Protein AF-A0A6P5GBS8-F1 (afdb_monomer_lite)

Organism: Ananas comosus (NCBI:txid4615)

Structure (mmCIF, N/CA/C/O backbone):
data_AF-A0A6P5GBS8-F1
#
_entry.id   AF-A0A6P5GBS8-F1
#
loop_
_atom_site.group_PDB
_atom_site.id
_atom_site.type_symbol
_atom_site.label_atom_id
_atom_site.label_alt_id
_atom_site.label_comp_id
_atom_site.label_asym_id
_atom_site.label_entity_id
_atom_site.label_seq_id
_atom_site.pdbx_PDB_ins_code
_atom_site.Cartn_x
_atom_site.Cartn_y
_atom_site.Cartn_z
_atom_site.occupancy
_atom_site.B_iso_or_equiv
_atom_site.auth_seq_id
_atom_site.auth_comp_id
_atom_site.auth_asym_id
_atom_site.auth_atom_id
_atom_site.pdbx_PDB_model_num
ATOM 1 N N . MET A 1 1 ? 18.620 11.399 -23.762 1.00 56.31 1 MET A N 1
ATOM 2 C CA . MET A 1 1 ? 18.862 10.018 -23.290 1.00 56.31 1 MET A CA 1
ATOM 3 C C . MET A 1 1 ? 17.510 9.337 -23.286 1.00 56.31 1 MET A C 1
ATOM 5 O O . MET A 1 1 ? 16.581 9.964 -22.806 1.00 56.31 1 MET A O 1
ATOM 9 N N . VAL A 1 2 ? 17.388 8.148 -23.878 1.00 72.94 2 VAL A N 1
ATOM 10 C CA . VAL A 1 2 ? 16.126 7.388 -23.930 1.00 72.94 2 VAL A CA 1
ATOM 11 C C . VAL A 1 2 ? 15.941 6.735 -22.559 1.00 72.94 2 VAL A C 1
ATOM 13 O O . VAL A 1 2 ? 16.705 5.832 -22.217 1.00 72.94 2 VAL A O 1
ATOM 16 N N . GLY A 1 3 ? 15.043 7.269 -21.729 1.00 67.38 3 GLY A N 1
ATOM 17 C CA . GLY A 1 3 ? 14.939 6.908 -20.308 1.00 67.38 3 GLY A CA 1
ATOM 18 C C . GLY A 1 3 ? 13.604 6.275 -19.920 1.00 67.38 3 GLY A C 1
ATOM 19 O O . GLY A 1 3 ? 13.558 5.488 -18.966 1.00 67.38 3 GLY A O 1
ATOM 20 N N . HIS A 1 4 ? 12.545 6.577 -20.671 1.00 80.38 4 HIS A N 1
ATOM 21 C CA . HIS A 1 4 ? 11.168 6.180 -20.384 1.00 80.38 4 HIS A CA 1
ATOM 22 C C . HIS A 1 4 ? 10.550 5.344 -21.517 1.00 80.38 4 HIS A C 1
ATOM 24 O O . HIS A 1 4 ? 10.999 5.437 -22.661 1.00 80.38 4 HIS A O 1
ATOM 30 N N . PRO A 1 5 ? 9.500 4.544 -21.237 1.00 83.75 5 PRO A N 1
ATOM 31 C CA . PRO A 1 5 ? 8.813 3.761 -22.266 1.00 83.75 5 PRO A CA 1
ATOM 32 C C . PRO A 1 5 ? 8.309 4.593 -23.454 1.00 83.75 5 PRO A C 1
ATOM 34 O O . PRO A 1 5 ? 8.421 4.148 -24.594 1.00 83.75 5 PRO A O 1
ATOM 37 N N . ALA A 1 6 ? 7.830 5.819 -23.215 1.00 85.94 6 ALA A N 1
ATOM 38 C CA . ALA A 1 6 ? 7.415 6.737 -24.277 1.00 85.94 6 ALA A CA 1
ATOM 39 C C . ALA A 1 6 ? 8.576 7.101 -25.222 1.00 85.94 6 ALA A C 1
ATOM 41 O O . ALA A 1 6 ? 8.416 7.044 -26.442 1.00 85.94 6 ALA A O 1
ATOM 42 N N . ASP A 1 7 ? 9.769 7.371 -24.676 1.00 89.31 7 ASP A N 1
ATOM 43 C CA . ASP A 1 7 ? 10.966 7.653 -25.477 1.00 89.31 7 ASP A CA 1
ATOM 44 C C . ASP A 1 7 ? 11.328 6.459 -26.371 1.00 89.31 7 ASP A C 1
ATOM 46 O O . ASP A 1 7 ? 11.686 6.630 -27.535 1.00 89.31 7 ASP A O 1
ATOM 50 N N . VAL A 1 8 ? 11.235 5.238 -25.828 1.00 91.31 8 VAL A N 1
ATOM 51 C CA . VAL A 1 8 ? 11.522 3.994 -26.560 1.00 91.31 8 VAL A CA 1
ATOM 52 C C . VAL A 1 8 ? 10.505 3.791 -27.678 1.00 91.31 8 VAL A C 1
ATOM 54 O O . VAL A 1 8 ? 10.886 3.493 -28.810 1.00 91.31 8 VAL A O 1
ATOM 57 N N . ARG A 1 9 ? 9.215 3.990 -27.385 1.00 93.06 9 ARG A N 1
ATOM 58 C CA . ARG A 1 9 ? 8.141 3.898 -28.378 1.00 93.06 9 ARG A CA 1
ATOM 59 C C . ARG A 1 9 ? 8.385 4.875 -29.521 1.00 93.06 9 ARG A C 1
ATOM 61 O O . ARG A 1 9 ? 8.385 4.444 -30.668 1.00 93.06 9 ARG A O 1
ATOM 68 N N . ALA A 1 10 ? 8.647 6.144 -29.223 1.00 92.56 10 ALA A N 1
ATOM 69 C CA . ALA A 1 10 ? 8.935 7.147 -30.243 1.00 92.56 10 ALA A CA 1
ATOM 70 C C . ALA A 1 10 ? 10.187 6.774 -31.058 1.00 92.56 10 ALA A C 1
ATOM 72 O O . ALA A 1 10 ? 10.149 6.743 -32.285 1.00 92.56 10 ALA A O 1
ATOM 73 N N . ALA A 1 11 ? 11.282 6.397 -30.392 1.00 93.94 11 ALA A N 1
ATOM 74 C CA . ALA A 1 11 ? 12.540 6.067 -31.061 1.00 93.94 11 ALA A CA 1
ATOM 75 C C . ALA A 1 11 ? 12.452 4.827 -31.968 1.00 93.94 11 ALA A C 1
ATOM 77 O O . ALA A 1 11 ? 13.170 4.745 -32.967 1.00 93.94 11 ALA A O 1
ATOM 78 N N . LEU A 1 12 ? 11.608 3.848 -31.633 1.00 94.81 12 LEU A N 1
ATOM 79 C CA . LEU A 1 12 ? 11.511 2.592 -32.378 1.00 94.81 12 LEU A CA 1
ATOM 80 C C . LEU A 1 12 ? 10.339 2.560 -33.359 1.00 94.81 12 LEU A C 1
ATOM 82 O O . LEU A 1 12 ? 10.514 2.052 -34.467 1.00 94.81 12 LEU A O 1
ATOM 86 N N . LEU A 1 13 ? 9.173 3.075 -32.967 1.00 94.75 13 LEU A N 1
ATOM 87 C CA . LEU A 1 13 ? 7.894 2.853 -33.646 1.00 94.75 13 LEU A CA 1
ATOM 88 C C . LEU A 1 13 ? 7.288 4.095 -34.299 1.00 94.75 13 LEU A C 1
ATOM 90 O O . LEU A 1 13 ? 6.291 3.939 -35.001 1.00 94.75 13 LEU A O 1
ATOM 94 N N . ASP A 1 14 ? 7.857 5.291 -34.114 1.00 93.88 14 ASP A N 1
ATOM 95 C CA . ASP A 1 14 ? 7.351 6.477 -34.810 1.00 93.88 14 ASP A CA 1
ATOM 96 C C . ASP A 1 14 ? 7.299 6.225 -36.337 1.00 93.88 14 ASP A C 1
ATOM 98 O O . ASP A 1 14 ? 8.312 5.824 -36.925 1.00 93.88 14 ASP A O 1
ATOM 102 N N . PRO A 1 15 ? 6.148 6.430 -37.006 1.00 89.19 15 PRO A N 1
ATOM 103 C CA . PRO A 1 15 ? 5.987 6.053 -38.411 1.00 89.19 15 PRO A CA 1
ATOM 104 C C . PRO A 1 15 ? 6.911 6.801 -39.378 1.00 89.19 15 PRO A C 1
ATOM 106 O O . PRO A 1 15 ? 7.216 6.279 -40.452 1.00 89.19 15 PRO A O 1
ATOM 109 N N . ALA A 1 16 ? 7.336 8.018 -39.025 1.00 90.12 16 ALA A N 1
ATOM 110 C CA . ALA A 1 16 ? 8.136 8.881 -39.891 1.00 90.12 16 ALA A CA 1
ATOM 111 C C . ALA A 1 16 ? 9.638 8.826 -39.568 1.00 90.12 16 ALA A C 1
ATOM 113 O O . ALA A 1 16 ? 10.471 8.889 -40.472 1.00 90.12 16 ALA A O 1
ATOM 114 N N . SER A 1 17 ? 9.986 8.722 -38.287 1.00 91.56 17 SER A N 1
ATOM 115 C CA . SER A 1 17 ? 11.339 8.900 -37.751 1.00 91.56 17 SER A CA 1
ATOM 116 C C . SER A 1 17 ? 11.843 7.725 -36.911 1.00 91.56 17 SER A C 1
ATOM 118 O O . SER A 1 17 ? 13.033 7.672 -36.592 1.00 91.56 17 SER A O 1
ATOM 120 N N . GLY A 1 18 ? 10.979 6.762 -36.586 1.00 94.06 18 GLY A N 1
ATOM 121 C CA . GLY A 1 18 ? 11.322 5.599 -35.779 1.00 94.06 18 GLY A CA 1
ATOM 122 C C . GLY A 1 18 ? 12.283 4.653 -36.497 1.00 94.06 18 GLY A C 1
ATOM 123 O O . GLY A 1 18 ? 12.235 4.470 -37.719 1.00 94.06 18 GLY A O 1
ATOM 124 N N . ALA A 1 19 ? 13.151 3.989 -35.732 1.00 95.06 19 ALA A N 1
ATOM 125 C CA . ALA A 1 19 ? 14.154 3.071 -36.267 1.00 95.06 19 ALA A CA 1
ATOM 126 C C . ALA A 1 19 ? 13.535 1.953 -37.126 1.00 95.06 19 ALA A C 1
ATOM 128 O O . ALA A 1 19 ? 14.120 1.550 -38.136 1.00 95.06 19 ALA A O 1
ATOM 129 N N . LEU A 1 20 ? 12.333 1.477 -36.775 1.00 95.94 20 LEU A N 1
ATOM 130 C CA . LEU A 1 20 ? 11.636 0.463 -37.557 1.00 95.94 20 LEU A CA 1
ATOM 131 C C . LEU A 1 20 ? 11.258 0.964 -38.956 1.00 95.94 20 LEU A C 1
ATOM 133 O O . LEU A 1 20 ? 11.322 0.179 -39.903 1.00 95.94 20 LEU A O 1
ATOM 137 N N . ALA A 1 21 ? 10.904 2.243 -39.124 1.00 93.62 21 ALA A N 1
ATOM 138 C CA . ALA A 1 21 ? 10.472 2.813 -40.402 1.00 93.62 21 ALA A CA 1
ATOM 139 C C . ALA A 1 21 ? 11.588 2.776 -41.462 1.00 93.62 21 ALA A C 1
ATOM 141 O O . ALA A 1 21 ? 11.331 2.442 -42.622 1.00 93.62 21 ALA A O 1
ATOM 142 N N . ALA A 1 22 ? 12.844 2.972 -41.054 1.00 93.62 22 ALA A N 1
ATOM 143 C CA . ALA A 1 22 ? 14.011 2.920 -41.940 1.00 93.62 22 ALA A CA 1
ATOM 144 C C . ALA A 1 22 ? 14.617 1.510 -42.111 1.00 93.62 22 ALA A C 1
ATOM 146 O O . ALA A 1 22 ? 15.407 1.282 -43.028 1.00 93.62 22 ALA A O 1
ATOM 147 N N . LEU A 1 23 ? 14.263 0.548 -41.251 1.00 95.62 23 LEU A N 1
ATOM 148 C CA . LEU A 1 23 ? 14.905 -0.769 -41.235 1.00 95.62 23 LEU A CA 1
ATOM 149 C C . LEU A 1 23 ? 14.531 -1.617 -42.474 1.00 95.62 23 LEU A C 1
ATOM 151 O O . LEU A 1 23 ? 13.333 -1.774 -42.749 1.00 95.62 23 LEU A O 1
ATOM 155 N N . PRO A 1 24 ? 15.502 -2.184 -43.222 1.00 95.00 24 PRO A N 1
ATOM 156 C CA . PRO A 1 24 ? 15.221 -3.055 -44.361 1.00 95.00 24 PRO A CA 1
ATOM 157 C C . PRO A 1 24 ? 14.679 -4.415 -43.907 1.00 95.00 24 PRO A C 1
ATOM 159 O O . PRO A 1 24 ? 14.960 -4.871 -42.797 1.00 95.00 24 PRO A O 1
ATOM 162 N N . ARG A 1 25 ? 13.939 -5.095 -44.794 1.00 95.38 25 ARG A N 1
ATOM 163 C CA . ARG A 1 25 ? 13.396 -6.439 -44.538 1.00 95.38 25 ARG A CA 1
ATOM 164 C C . ARG A 1 25 ? 14.513 -7.398 -44.110 1.00 95.38 25 ARG A C 1
ATOM 166 O O . ARG A 1 25 ? 15.573 -7.439 -44.729 1.00 95.38 25 ARG A O 1
ATOM 173 N N . GLY A 1 26 ? 14.258 -8.179 -43.064 1.00 95.44 26 GLY A N 1
ATOM 174 C CA . GLY A 1 26 ? 15.238 -9.066 -42.434 1.00 95.44 26 GLY A CA 1
ATOM 175 C C . GLY A 1 26 ? 16.150 -8.385 -41.408 1.00 95.44 26 GLY A C 1
ATOM 176 O O . GLY A 1 26 ? 16.888 -9.087 -40.724 1.00 95.44 26 GLY A O 1
ATOM 177 N N . GLY A 1 27 ? 16.088 -7.057 -41.258 1.00 97.25 27 GLY A N 1
ATOM 178 C CA . GLY A 1 27 ? 16.821 -6.333 -40.220 1.00 97.25 27 GLY A CA 1
ATOM 179 C C . GLY A 1 27 ? 16.345 -6.674 -38.805 1.00 97.25 27 GLY A C 1
ATOM 180 O O . GLY A 1 27 ? 15.237 -7.182 -38.611 1.00 97.25 27 GLY A O 1
ATOM 181 N N . VAL A 1 28 ? 17.187 -6.377 -37.812 1.00 97.75 28 VAL A N 1
ATOM 182 C CA . VAL A 1 28 ? 16.930 -6.664 -36.394 1.00 97.75 28 VAL A CA 1
ATOM 183 C C . VAL A 1 28 ? 17.042 -5.384 -35.567 1.00 97.75 28 VAL A C 1
ATOM 185 O O . VAL A 1 28 ? 18.070 -4.711 -35.620 1.00 97.75 28 VAL A O 1
ATOM 188 N N . LEU A 1 29 ? 16.004 -5.062 -34.794 1.00 96.81 29 LEU A N 1
ATOM 189 C CA . LEU A 1 29 ? 16.056 -4.051 -33.737 1.00 96.81 29 LEU A CA 1
ATOM 190 C C . LEU A 1 29 ? 16.556 -4.691 -32.444 1.00 96.81 29 LEU A C 1
ATOM 192 O O . LEU A 1 29 ? 16.081 -5.758 -32.062 1.00 96.81 29 LEU A O 1
ATOM 196 N N . VAL A 1 30 ? 17.490 -4.032 -31.762 1.00 97.00 30 VAL A N 1
ATOM 197 C CA . VAL A 1 30 ? 17.976 -4.461 -30.447 1.00 97.00 30 VAL A CA 1
ATOM 198 C C . VAL A 1 30 ? 17.770 -3.313 -29.469 1.00 97.00 30 VAL A C 1
ATOM 200 O O . VAL A 1 30 ? 18.428 -2.280 -29.582 1.00 97.00 30 VAL A O 1
ATOM 203 N N . ASP A 1 31 ? 16.839 -3.487 -28.537 1.00 95.69 31 ASP A N 1
ATOM 204 C CA . ASP A 1 31 ? 16.535 -2.509 -27.495 1.00 95.69 31 ASP A CA 1
ATOM 205 C C . ASP A 1 31 ? 17.273 -2.869 -26.201 1.00 95.69 31 ASP A C 1
ATOM 207 O O . ASP A 1 31 ? 16.890 -3.799 -25.498 1.00 95.69 31 ASP A O 1
ATOM 211 N N . CYS A 1 32 ? 18.333 -2.128 -25.878 1.00 94.88 32 CYS A N 1
ATOM 212 C CA . CYS A 1 32 ? 19.098 -2.317 -24.641 1.00 94.88 32 CYS A CA 1
ATOM 213 C C . CYS A 1 32 ? 18.612 -1.435 -23.476 1.00 94.88 32 CYS A C 1
ATOM 215 O O . CYS A 1 32 ? 19.290 -1.356 -22.447 1.00 94.88 32 CYS A O 1
ATOM 217 N N . THR A 1 33 ? 17.488 -0.730 -23.630 1.00 92.50 33 THR A N 1
ATOM 218 C CA . THR A 1 33 ? 16.906 0.084 -22.555 1.00 92.50 33 THR A CA 1
ATOM 219 C C . THR A 1 33 ? 16.206 -0.793 -21.516 1.00 92.50 33 THR A C 1
ATOM 221 O O . THR A 1 33 ? 15.834 -1.929 -21.797 1.00 92.50 33 THR A O 1
ATOM 224 N N . SER A 1 34 ? 16.011 -0.265 -20.304 1.00 88.62 34 SER A N 1
ATOM 225 C CA . SER A 1 34 ? 15.067 -0.845 -19.337 1.00 88.62 34 SER A CA 1
ATOM 226 C C . SER A 1 34 ? 13.690 -0.218 -19.560 1.00 88.62 34 SER A C 1
ATOM 228 O O . SER A 1 34 ? 13.519 0.979 -19.298 1.00 88.62 34 SER A O 1
ATOM 230 N N . SER A 1 35 ? 12.724 -1.001 -20.031 1.00 87.00 35 SER A N 1
ATOM 231 C CA . SER A 1 35 ? 11.396 -0.528 -20.442 1.00 87.00 35 SER A CA 1
ATOM 232 C C . SER A 1 35 ? 10.293 -1.537 -20.098 1.00 87.00 35 SER A C 1
ATOM 234 O O . SER A 1 35 ? 10.548 -2.567 -19.475 1.00 87.00 35 SER A O 1
ATOM 236 N N . ASP A 1 36 ? 9.058 -1.231 -20.490 1.00 87.94 36 ASP A N 1
ATOM 237 C CA . ASP A 1 36 ? 7.883 -2.065 -20.238 1.00 87.94 36 ASP A CA 1
ATOM 238 C C . ASP A 1 36 ? 7.914 -3.359 -21.093 1.00 87.94 36 ASP A C 1
ATOM 240 O O . ASP A 1 36 ? 8.039 -3.281 -22.324 1.00 87.94 36 ASP A O 1
ATOM 244 N N . PRO A 1 37 ? 7.759 -4.558 -20.490 1.00 91.62 37 PRO A N 1
ATOM 245 C CA . PRO A 1 37 ? 7.593 -5.813 -21.224 1.00 91.62 37 PRO A CA 1
ATOM 246 C C . PRO A 1 37 ? 6.476 -5.798 -22.282 1.00 91.62 37 PRO A C 1
ATOM 248 O O . PRO A 1 37 ? 6.609 -6.453 -23.317 1.00 91.62 37 PRO A O 1
ATOM 251 N N . ALA A 1 38 ? 5.374 -5.080 -22.046 1.00 90.81 38 ALA A N 1
ATOM 252 C CA . ALA A 1 38 ? 4.280 -4.936 -23.003 1.00 90.81 38 ALA A CA 1
ATOM 253 C C . ALA A 1 38 ? 4.713 -4.153 -24.246 1.00 90.81 38 ALA A C 1
ATOM 255 O O . ALA A 1 38 ? 4.436 -4.580 -25.368 1.00 90.81 38 ALA A O 1
ATOM 256 N N . LEU A 1 39 ? 5.474 -3.071 -24.061 1.00 93.44 39 LEU A N 1
ATOM 257 C CA . LEU A 1 39 ? 6.042 -2.318 -25.176 1.00 93.44 39 LEU A CA 1
ATOM 258 C C . LEU A 1 39 ? 7.016 -3.180 -25.987 1.00 93.44 39 LEU A C 1
ATOM 260 O O . LEU A 1 39 ? 6.951 -3.173 -27.213 1.00 93.44 39 LEU A O 1
ATOM 264 N N . ALA A 1 40 ? 7.870 -3.974 -25.335 1.00 95.88 40 ALA A N 1
ATOM 265 C CA . ALA A 1 40 ? 8.777 -4.889 -26.032 1.00 95.88 40 ALA A CA 1
ATOM 266 C C . ALA A 1 40 ? 8.025 -5.911 -26.910 1.00 95.88 40 ALA A C 1
ATOM 268 O O . ALA A 1 40 ? 8.425 -6.169 -28.050 1.00 95.88 40 ALA A O 1
ATOM 269 N N . ARG A 1 41 ? 6.892 -6.444 -26.428 1.00 96.94 41 ARG A N 1
ATOM 270 C CA . ARG A 1 41 ? 6.006 -7.308 -27.230 1.00 96.94 41 ARG A CA 1
ATOM 271 C C . ARG A 1 41 ? 5.413 -6.569 -28.430 1.00 96.94 41 ARG A C 1
ATOM 273 O O . ARG A 1 41 ? 5.451 -7.102 -29.539 1.00 96.94 41 ARG A O 1
ATOM 280 N N . ALA A 1 42 ? 4.930 -5.342 -28.234 1.00 95.50 42 ALA A N 1
ATOM 281 C CA . ALA A 1 42 ? 4.390 -4.513 -29.312 1.00 95.50 42 ALA A CA 1
ATOM 282 C C . ALA A 1 42 ? 5.453 -4.186 -30.378 1.00 95.50 42 ALA A C 1
ATOM 284 O O . ALA A 1 42 ? 5.198 -4.321 -31.575 1.00 95.50 42 ALA A O 1
ATOM 285 N N . VAL A 1 43 ? 6.676 -3.843 -29.958 1.00 96.88 43 VAL A N 1
ATOM 286 C CA . VAL A 1 43 ? 7.811 -3.597 -30.862 1.00 96.88 43 VAL A CA 1
ATOM 287 C C . VAL A 1 43 ? 8.137 -4.843 -31.680 1.00 96.88 43 VAL A C 1
ATOM 289 O O . VAL A 1 43 ? 8.340 -4.749 -32.892 1.00 96.88 43 VAL A O 1
ATOM 292 N N . ALA A 1 44 ? 8.156 -6.019 -31.051 1.00 97.75 44 ALA A N 1
ATOM 293 C CA . ALA A 1 44 ? 8.385 -7.269 -31.761 1.00 97.75 44 ALA A CA 1
ATOM 294 C C . ALA A 1 44 ? 7.290 -7.553 -32.795 1.00 97.75 44 ALA A C 1
ATOM 296 O O . ALA A 1 44 ? 7.619 -7.883 -33.936 1.00 97.75 44 ALA A O 1
ATOM 297 N N . ALA A 1 45 ? 6.016 -7.370 -32.443 1.00 97.56 45 ALA A N 1
ATOM 298 C CA . ALA A 1 45 ? 4.898 -7.541 -33.370 1.00 97.56 45 ALA A CA 1
ATOM 299 C C . ALA A 1 45 ? 4.991 -6.581 -34.572 1.00 97.56 45 ALA A C 1
ATOM 301 O O . ALA A 1 45 ? 4.930 -7.022 -35.722 1.00 97.56 45 ALA A O 1
ATOM 302 N N . ALA A 1 46 ? 5.245 -5.293 -34.325 1.00 97.06 46 ALA A N 1
ATOM 303 C CA . ALA A 1 46 ? 5.422 -4.291 -35.375 1.00 97.06 46 ALA A CA 1
ATOM 304 C C . ALA A 1 46 ? 6.616 -4.622 -36.289 1.00 97.06 46 ALA A C 1
ATOM 306 O O . ALA A 1 46 ? 6.511 -4.567 -37.518 1.00 97.06 46 ALA A O 1
ATOM 307 N N . ALA A 1 47 ? 7.745 -5.044 -35.707 1.00 97.69 47 ALA A N 1
ATOM 308 C CA . ALA A 1 47 ? 8.906 -5.474 -36.476 1.00 97.69 47 ALA A CA 1
ATOM 309 C C . ALA A 1 47 ? 8.573 -6.670 -37.375 1.00 97.69 47 ALA A C 1
ATOM 311 O O . ALA A 1 47 ? 8.948 -6.681 -38.551 1.00 97.69 47 ALA A O 1
ATOM 312 N N . ARG A 1 48 ? 7.811 -7.647 -36.866 1.00 97.50 48 ARG A N 1
ATOM 313 C CA . ARG A 1 48 ? 7.370 -8.800 -37.658 1.00 97.50 48 ARG A CA 1
ATOM 314 C C . ARG A 1 48 ? 6.469 -8.424 -38.819 1.00 97.50 48 ARG A C 1
ATOM 316 O O . ARG A 1 48 ? 6.684 -8.950 -39.910 1.00 97.50 48 ARG A O 1
ATOM 323 N N . ALA A 1 49 ? 5.530 -7.501 -38.625 1.00 96.81 49 ALA A N 1
ATOM 324 C CA . ALA A 1 49 ? 4.642 -7.034 -39.689 1.00 96.81 49 ALA A CA 1
ATOM 325 C C . ALA A 1 49 ? 5.423 -6.458 -40.889 1.00 96.81 49 ALA A C 1
ATOM 327 O O . ALA A 1 49 ? 5.033 -6.646 -42.040 1.00 96.81 49 ALA A O 1
ATOM 328 N N . LYS A 1 50 ? 6.593 -5.850 -40.642 1.00 95.88 50 LYS A N 1
ATOM 329 C CA . LYS A 1 50 ? 7.503 -5.347 -41.688 1.00 95.88 50 LYS A CA 1
ATOM 330 C C . LYS A 1 50 ? 8.464 -6.407 -42.260 1.00 95.88 50 LYS A C 1
ATOM 332 O O . LYS A 1 50 ? 9.286 -6.118 -43.131 1.00 95.88 50 LYS A O 1
ATOM 337 N N . GLY A 1 51 ? 8.395 -7.650 -41.785 1.00 97.12 51 GLY A N 1
ATOM 338 C CA . GLY A 1 51 ? 9.348 -8.708 -42.126 1.00 97.12 51 GLY A CA 1
ATOM 339 C C . GLY A 1 51 ? 10.733 -8.512 -41.496 1.00 97.12 51 GLY A C 1
ATOM 340 O O . GLY A 1 51 ? 11.727 -8.973 -42.057 1.00 97.12 51 GLY A O 1
ATOM 341 N N . CYS A 1 52 ? 10.800 -7.817 -40.362 1.00 98.31 52 CYS A N 1
ATOM 342 C CA . CYS A 1 52 ? 11.989 -7.606 -39.539 1.00 98.31 52 CYS A CA 1
ATOM 343 C C . CYS A 1 52 ? 11.895 -8.416 -38.231 1.00 98.31 52 CYS A C 1
ATOM 345 O O . CYS A 1 52 ? 10.960 -9.195 -38.017 1.00 98.31 52 CYS A O 1
ATOM 347 N N . TRP A 1 53 ? 12.883 -8.247 -37.355 1.00 98.38 53 TRP A N 1
ATOM 348 C CA . TRP A 1 53 ? 12.965 -8.883 -36.040 1.00 98.38 53 TRP A CA 1
ATOM 349 C C . TRP A 1 53 ? 13.219 -7.833 -34.960 1.00 98.38 53 TRP A C 1
ATOM 351 O O . TRP A 1 53 ? 13.765 -6.769 -35.248 1.00 98.38 53 TRP A O 1
ATOM 361 N N . ALA A 1 54 ? 12.861 -8.141 -33.717 1.00 98.12 54 ALA A N 1
ATOM 362 C CA . ALA A 1 54 ? 13.221 -7.329 -32.562 1.00 98.12 54 ALA A CA 1
ATOM 363 C C . ALA A 1 54 ? 13.678 -8.218 -31.404 1.00 98.12 54 ALA A C 1
ATOM 365 O O . ALA A 1 54 ? 13.187 -9.340 -31.251 1.00 98.12 54 ALA A O 1
ATOM 366 N N . VAL A 1 55 ? 14.613 -7.700 -30.614 1.00 98.38 55 VAL A N 1
ATOM 367 C CA . VAL A 1 55 ? 15.141 -8.313 -29.396 1.00 98.38 55 VAL A CA 1
ATOM 368 C C . VAL A 1 55 ? 15.166 -7.248 -28.303 1.00 98.38 55 VAL A C 1
ATOM 370 O O . VAL A 1 55 ? 15.826 -6.221 -28.465 1.00 98.38 55 VAL A O 1
ATOM 373 N N . ASP A 1 56 ? 14.474 -7.489 -27.192 1.00 97.94 56 ASP A N 1
ATOM 374 C CA . ASP A 1 56 ? 14.639 -6.706 -25.969 1.00 97.94 56 ASP A CA 1
ATOM 375 C C . ASP A 1 56 ? 15.819 -7.268 -25.173 1.00 97.94 56 ASP A C 1
ATOM 377 O O . ASP A 1 56 ? 15.778 -8.394 -24.697 1.00 97.94 56 ASP A O 1
ATOM 381 N N . ALA A 1 57 ? 16.905 -6.508 -25.067 1.00 97.31 57 ALA A N 1
ATOM 382 C CA . ALA A 1 57 ? 18.176 -6.927 -24.483 1.00 97.31 57 ALA A CA 1
ATOM 383 C C . ALA A 1 57 ? 18.670 -5.969 -23.378 1.00 97.31 57 ALA A C 1
ATOM 385 O O . ALA A 1 57 ? 19.813 -5.499 -23.451 1.00 97.31 57 ALA A O 1
ATOM 386 N N . PRO A 1 58 ? 17.858 -5.654 -22.348 1.00 96.00 58 PRO A N 1
ATOM 387 C CA . PRO A 1 58 ? 18.304 -4.828 -21.231 1.00 96.00 58 PRO A CA 1
ATOM 388 C C . PRO A 1 58 ? 19.551 -5.399 -20.549 1.00 96.00 58 PRO A C 1
ATOM 390 O O . PRO A 1 58 ? 19.773 -6.613 -20.486 1.00 96.00 58 PRO A O 1
ATOM 393 N N . VAL A 1 59 ? 20.361 -4.500 -19.986 1.00 94.69 59 VAL A N 1
ATOM 394 C CA . VAL A 1 59 ? 21.691 -4.832 -19.459 1.00 94.69 59 VAL A CA 1
ATOM 395 C C . VAL A 1 59 ? 21.830 -4.572 -17.958 1.00 94.69 59 VAL A C 1
ATOM 397 O O . VAL A 1 59 ? 21.156 -3.718 -17.382 1.00 94.69 59 VAL A O 1
ATOM 400 N N . SER A 1 60 ? 22.723 -5.303 -17.292 1.00 90.50 60 SER A N 1
ATOM 401 C CA . SER A 1 60 ? 23.092 -5.128 -15.881 1.00 90.50 60 SER A CA 1
ATOM 402 C C . SER A 1 60 ? 24.618 -5.145 -15.730 1.00 90.50 60 SER A C 1
ATOM 404 O O . SER A 1 60 ? 25.289 -5.924 -16.399 1.00 90.50 60 SER A O 1
ATOM 406 N N . GLY A 1 61 ? 25.174 -4.281 -14.874 1.00 84.69 61 GLY A N 1
ATOM 407 C CA . GLY A 1 61 ? 26.631 -4.145 -14.684 1.00 84.69 61 GLY A CA 1
ATOM 408 C C . GLY A 1 61 ? 27.140 -2.708 -14.508 1.00 84.69 61 GLY A C 1
ATOM 409 O O . GLY A 1 61 ? 28.299 -2.516 -14.147 1.00 84.69 61 GLY A O 1
ATOM 410 N N . GLY A 1 62 ? 26.276 -1.707 -14.710 1.00 81.88 62 GLY A N 1
ATOM 411 C CA . GLY A 1 62 ? 26.616 -0.293 -14.528 1.00 81.88 62 GLY A CA 1
ATOM 412 C C . GLY A 1 62 ? 27.575 0.248 -15.592 1.00 81.88 62 GLY A C 1
ATOM 413 O O . GLY A 1 62 ? 27.862 -0.402 -16.598 1.00 81.88 62 GLY A O 1
ATOM 414 N N . ASP A 1 63 ? 28.070 1.459 -15.360 1.00 81.19 63 ASP A N 1
ATOM 415 C CA . ASP A 1 63 ? 29.009 2.151 -16.244 1.00 81.19 63 ASP A CA 1
ATOM 416 C C . ASP A 1 63 ? 30.359 1.426 -16.358 1.00 81.19 63 ASP A C 1
ATOM 418 O O . ASP A 1 63 ? 30.917 1.334 -17.452 1.00 81.19 63 ASP A O 1
ATOM 422 N N . VAL A 1 64 ? 30.852 0.857 -15.254 1.00 82.31 64 VAL A N 1
ATOM 423 C CA . VAL A 1 64 ? 32.075 0.039 -15.230 1.00 82.31 64 VAL A CA 1
ATOM 424 C C . VAL A 1 64 ? 31.926 -1.175 -16.146 1.00 82.31 64 VAL A C 1
ATOM 426 O O . VAL A 1 64 ? 32.738 -1.358 -17.050 1.00 82.31 64 VAL A O 1
ATOM 429 N N . GLY A 1 65 ? 30.844 -1.948 -15.991 1.00 87.06 65 GLY A N 1
ATOM 430 C CA . GLY A 1 65 ? 30.601 -3.119 -16.833 1.00 87.06 65 GLY A CA 1
ATOM 431 C C . GLY A 1 65 ? 30.456 -2.771 -18.316 1.00 87.06 65 GLY A C 1
ATOM 432 O O . GLY A 1 65 ? 30.916 -3.519 -19.175 1.00 87.06 65 GLY A O 1
ATOM 433 N N . ALA A 1 66 ? 29.878 -1.607 -18.628 1.00 89.38 66 ALA A N 1
ATOM 434 C CA . ALA A 1 66 ? 29.767 -1.124 -20.002 1.00 89.38 66 ALA A CA 1
ATOM 435 C C . ALA A 1 66 ? 31.129 -0.751 -20.612 1.00 89.38 66 ALA A C 1
ATOM 437 O O . ALA A 1 66 ? 31.384 -1.077 -21.769 1.00 89.38 66 ALA A O 1
ATOM 438 N N . ARG A 1 67 ? 32.016 -0.096 -19.848 1.00 88.62 67 ARG A N 1
ATOM 439 C CA . ARG A 1 67 ? 33.375 0.259 -20.303 1.00 88.62 67 ARG A CA 1
ATOM 440 C C . ARG A 1 67 ? 34.263 -0.967 -20.494 1.00 88.62 67 ARG A C 1
ATOM 442 O O . ARG A 1 67 ? 35.082 -0.984 -21.406 1.00 88.62 67 ARG A O 1
ATOM 449 N N . GLU A 1 68 ? 34.104 -1.969 -19.635 1.00 92.94 68 GLU A N 1
ATOM 450 C CA . GLU A 1 68 ? 34.913 -3.192 -19.639 1.00 92.94 68 GLU A CA 1
ATOM 451 C C . GLU A 1 68 ? 34.371 -4.280 -20.578 1.00 92.94 68 GLU A C 1
ATOM 453 O O . GLU A 1 68 ? 35.051 -5.277 -20.812 1.00 92.94 68 GLU A O 1
ATOM 458 N N . GLY A 1 69 ? 33.163 -4.111 -21.125 1.00 94.88 69 GLY A N 1
ATOM 459 C CA . GLY A 1 69 ? 32.524 -5.124 -21.968 1.00 94.88 69 GLY A CA 1
ATOM 460 C C . GLY A 1 69 ? 32.112 -6.377 -21.185 1.00 94.88 69 GLY A C 1
ATOM 461 O O . GLY A 1 69 ? 32.180 -7.489 -21.706 1.00 94.88 69 GLY A O 1
ATOM 462 N N . THR A 1 70 ? 31.717 -6.212 -19.921 1.00 94.56 70 THR A N 1
ATOM 463 C CA . THR A 1 70 ? 31.391 -7.300 -18.982 1.00 94.56 70 THR A CA 1
ATOM 464 C C . THR A 1 70 ? 29.919 -7.305 -18.554 1.00 94.56 70 THR A C 1
ATOM 466 O O . THR A 1 70 ? 29.560 -7.921 -17.550 1.00 94.56 70 THR A O 1
ATOM 469 N N . LEU A 1 71 ? 29.037 -6.641 -19.312 1.00 94.38 71 LEU A N 1
ATOM 470 C CA . LEU A 1 71 ? 27.610 -6.548 -18.989 1.00 94.38 71 LEU A CA 1
ATOM 471 C C . LEU A 1 71 ? 26.922 -7.923 -18.976 1.00 94.38 71 LEU A C 1
ATOM 473 O O . LEU A 1 71 ? 27.175 -8.781 -19.818 1.00 94.38 71 LEU A O 1
ATOM 477 N N . ALA A 1 72 ? 25.971 -8.116 -18.069 1.00 95.69 72 ALA A N 1
ATOM 478 C CA . ALA A 1 72 ? 24.970 -9.167 -18.208 1.00 95.69 72 ALA A CA 1
ATOM 479 C C . ALA A 1 72 ? 23.849 -8.650 -19.117 1.00 95.69 72 ALA A C 1
ATOM 481 O O . ALA A 1 72 ? 23.228 -7.638 -18.798 1.00 95.69 72 ALA A O 1
ATOM 482 N N . ILE A 1 73 ? 23.600 -9.323 -20.240 1.00 98.06 73 ILE A N 1
ATOM 483 C CA . ILE A 1 73 ? 22.606 -8.920 -21.245 1.00 98.06 73 ILE A CA 1
ATOM 484 C C . ILE A 1 73 ? 21.460 -9.938 -21.214 1.00 98.06 73 ILE A C 1
ATOM 486 O O . ILE A 1 73 ? 21.675 -11.133 -21.435 1.00 98.06 73 ILE A O 1
ATOM 490 N N . LEU A 1 74 ? 20.249 -9.472 -20.907 1.00 97.81 74 LEU A N 1
ATOM 491 C CA . LEU A 1 74 ? 19.067 -10.306 -20.672 1.00 97.81 74 LEU A CA 1
ATOM 492 C C . LEU A 1 74 ? 18.173 -10.242 -21.918 1.00 97.81 74 LEU A C 1
ATOM 494 O O . LEU A 1 74 ? 17.378 -9.322 -22.048 1.00 97.81 74 LEU A O 1
ATOM 498 N N . ALA A 1 75 ? 18.342 -11.167 -22.865 1.00 98.12 75 ALA A N 1
ATOM 499 C CA . ALA A 1 75 ? 17.762 -11.050 -24.205 1.00 98.12 75 ALA A CA 1
ATOM 500 C C . ALA A 1 75 ? 16.436 -11.820 -24.355 1.00 98.12 75 ALA A C 1
ATOM 502 O O . ALA A 1 75 ? 16.430 -13.050 -24.339 1.00 98.12 75 ALA A O 1
ATOM 503 N N . GLY A 1 76 ? 15.326 -11.107 -24.538 1.00 97.94 76 GLY A N 1
ATOM 504 C CA . GLY A 1 76 ? 14.026 -11.626 -24.966 1.00 97.94 76 GLY A CA 1
ATOM 505 C C . GLY A 1 76 ? 13.834 -11.498 -26.479 1.00 97.94 76 GLY A C 1
ATOM 506 O O . GLY A 1 76 ? 14.288 -10.541 -27.104 1.00 97.94 76 GLY A O 1
ATOM 507 N N . GLY A 1 77 ? 13.198 -12.493 -27.094 1.00 97.38 77 GLY A N 1
ATOM 508 C CA . GLY A 1 77 ? 12.962 -12.531 -28.536 1.00 97.38 77 GLY A CA 1
ATOM 509 C C . GLY A 1 77 ? 13.034 -13.939 -29.118 1.00 97.38 77 GLY A C 1
ATOM 510 O O . GLY A 1 77 ? 12.982 -14.938 -28.404 1.00 97.38 77 GLY A O 1
ATOM 511 N N . ASP A 1 78 ? 13.161 -14.031 -30.440 1.00 97.94 78 ASP A N 1
ATOM 512 C CA . ASP A 1 78 ? 13.381 -15.320 -31.103 1.00 97.94 78 ASP A CA 1
ATOM 513 C C . ASP A 1 78 ? 14.777 -15.868 -30.763 1.00 97.94 78 ASP A C 1
ATOM 515 O O . ASP A 1 78 ? 15.788 -15.200 -30.996 1.00 97.94 78 ASP A O 1
ATOM 519 N N . GLU A 1 79 ? 14.833 -17.094 -30.236 1.00 97.81 79 GLU A N 1
ATOM 520 C CA . GLU A 1 79 ? 16.071 -17.748 -29.795 1.00 97.81 79 GLU A CA 1
ATOM 521 C C . GLU A 1 79 ? 17.146 -17.771 -30.891 1.00 97.81 79 GLU A C 1
ATOM 523 O O . GLU A 1 79 ? 18.323 -17.519 -30.626 1.00 97.81 79 GLU A O 1
ATOM 528 N N . ARG A 1 80 ? 16.754 -18.010 -32.150 1.00 97.88 80 ARG A N 1
ATOM 529 C CA . ARG A 1 80 ? 17.693 -18.113 -33.277 1.00 97.88 80 ARG A CA 1
ATOM 530 C C . ARG A 1 80 ? 18.288 -16.757 -33.619 1.00 97.88 80 ARG A C 1
ATOM 532 O O . ARG A 1 80 ? 19.462 -16.681 -33.976 1.00 97.88 80 ARG A O 1
ATOM 539 N N . VAL A 1 81 ? 17.501 -15.689 -33.496 1.00 97.88 81 VAL A N 1
ATOM 540 C CA . VAL A 1 81 ? 17.991 -14.320 -33.701 1.00 97.88 81 VAL A CA 1
ATOM 541 C C . VAL A 1 81 ? 18.919 -13.901 -32.574 1.00 97.88 81 VAL A C 1
ATOM 543 O O . VAL A 1 81 ? 19.982 -13.347 -32.847 1.00 97.88 81 VAL A O 1
ATOM 546 N N . VAL A 1 82 ? 18.576 -14.210 -31.323 1.00 97.69 82 VAL A N 1
ATOM 547 C CA . VAL A 1 82 ? 19.456 -13.931 -30.179 1.00 97.69 82 VAL A CA 1
ATOM 548 C C . VAL A 1 82 ? 20.782 -14.684 -30.316 1.00 97.69 82 VAL A C 1
ATOM 550 O O . VAL A 1 82 ? 21.844 -14.089 -30.133 1.00 97.69 82 VAL A O 1
ATOM 553 N N . ALA A 1 83 ? 20.748 -15.955 -30.728 1.00 97.25 83 ALA A N 1
ATOM 554 C CA . ALA A 1 83 ? 21.950 -16.735 -31.014 1.00 97.25 83 ALA A CA 1
ATOM 555 C C . ALA A 1 83 ? 22.772 -16.142 -32.174 1.00 97.25 83 ALA A C 1
ATOM 557 O O . ALA A 1 83 ? 23.998 -16.063 -32.088 1.00 97.25 83 ALA A O 1
ATOM 558 N N . TRP A 1 84 ? 22.115 -15.674 -33.238 1.00 97.56 84 TRP A N 1
ATOM 559 C CA . TRP A 1 84 ? 22.776 -15.011 -34.365 1.00 97.56 84 TRP A CA 1
ATOM 560 C C . TRP A 1 84 ? 23.443 -13.684 -33.966 1.00 97.56 84 TRP A C 1
ATOM 562 O O . TRP A 1 84 ? 24.525 -13.368 -34.459 1.00 97.56 84 TRP A O 1
ATOM 572 N N . LEU A 1 85 ? 22.853 -12.939 -33.025 1.00 97.50 85 LEU A N 1
ATOM 573 C CA . LEU A 1 85 ? 23.415 -11.702 -32.470 1.00 97.50 85 LEU A CA 1
ATOM 574 C C . LEU A 1 85 ? 24.575 -11.932 -31.487 1.00 97.50 85 LEU A C 1
ATOM 576 O O . LEU A 1 85 ? 25.267 -10.972 -31.136 1.00 97.50 85 LEU A O 1
ATOM 580 N N . ALA A 1 86 ? 24.823 -13.168 -31.041 1.00 94.00 86 ALA A N 1
ATOM 581 C CA . ALA A 1 86 ? 25.807 -13.469 -30.000 1.00 94.00 86 ALA A CA 1
ATOM 582 C C . ALA A 1 86 ? 27.227 -12.920 -30.269 1.00 94.00 86 ALA A C 1
ATOM 584 O O . ALA A 1 86 ? 27.819 -12.386 -29.331 1.00 94.00 86 ALA A O 1
ATOM 585 N N . PRO A 1 87 ? 27.788 -12.950 -31.500 1.00 95.81 87 PRO A N 1
ATOM 586 C CA . PRO A 1 87 ? 29.106 -12.365 -31.767 1.00 95.81 87 PRO A CA 1
ATOM 587 C C . PRO A 1 87 ? 29.165 -10.845 -31.558 1.00 95.81 87 PRO A C 1
ATOM 589 O O . PRO A 1 87 ? 30.226 -10.311 -31.233 1.00 95.81 87 PRO A O 1
ATOM 592 N N . LEU A 1 88 ? 28.039 -10.149 -31.753 1.00 96.06 88 LEU A N 1
ATOM 593 C CA . LEU A 1 88 ? 27.923 -8.704 -31.557 1.00 96.06 88 LEU A CA 1
ATOM 594 C C . LEU A 1 88 ? 27.683 -8.375 -30.083 1.00 96.06 88 LEU A C 1
ATOM 596 O O . LEU A 1 88 ? 28.421 -7.577 -29.509 1.00 96.06 88 LEU A O 1
ATOM 600 N N . LEU A 1 89 ? 26.715 -9.040 -29.446 1.00 96.12 89 LEU A N 1
ATOM 601 C CA . LEU A 1 89 ? 26.431 -8.850 -28.020 1.00 96.12 89 LEU A CA 1
ATOM 602 C C . LEU A 1 89 ? 27.622 -9.258 -27.140 1.00 96.12 89 LEU A C 1
ATOM 604 O O . LEU A 1 89 ? 27.890 -8.599 -26.140 1.00 96.12 89 LEU A O 1
ATOM 608 N N . GLY A 1 90 ? 28.403 -10.252 -27.574 1.00 95.81 90 GLY A N 1
ATOM 609 C CA . GLY A 1 90 ? 29.651 -10.692 -26.946 1.00 95.81 90 GLY A CA 1
ATOM 610 C C . GLY A 1 90 ? 30.737 -9.615 -26.838 1.00 95.81 90 GLY A C 1
ATOM 611 O O . GLY A 1 90 ? 31.689 -9.789 -26.085 1.00 95.81 90 GLY A O 1
ATOM 612 N N . ARG A 1 91 ? 30.614 -8.498 -27.570 1.00 96.19 91 ARG A N 1
ATOM 613 C CA . ARG A 1 91 ? 31.496 -7.325 -27.428 1.00 96.19 91 ARG A CA 1
ATOM 614 C C . ARG A 1 91 ? 31.103 -6.418 -26.262 1.00 96.19 91 ARG A C 1
ATOM 616 O O . ARG A 1 91 ? 31.943 -5.665 -25.787 1.00 96.19 91 ARG A O 1
ATOM 623 N N . LEU A 1 92 ? 29.838 -6.466 -25.848 1.00 95.94 92 LEU A N 1
ATOM 624 C CA . LEU A 1 92 ? 29.275 -5.658 -24.764 1.00 95.94 92 LEU A CA 1
ATOM 625 C C . LEU A 1 92 ? 29.248 -6.431 -23.440 1.00 95.94 92 LEU A C 1
ATOM 627 O O . LEU A 1 92 ? 29.305 -5.832 -22.367 1.00 95.94 92 LEU A O 1
ATOM 631 N N . GLY A 1 93 ? 29.132 -7.756 -23.520 1.00 95.88 93 GLY A N 1
ATOM 632 C CA . GLY A 1 93 ? 29.072 -8.632 -22.364 1.00 95.88 93 GLY A CA 1
ATOM 633 C C . GLY A 1 93 ? 28.499 -10.006 -22.694 1.00 95.88 93 GLY A C 1
ATOM 634 O O . GLY A 1 93 ? 28.559 -10.478 -23.828 1.00 95.88 93 GLY A O 1
ATOM 635 N N . ARG A 1 94 ? 27.933 -10.680 -21.693 1.00 96.00 94 ARG A N 1
ATOM 636 C CA . ARG A 1 94 ? 27.356 -12.018 -21.839 1.00 96.00 94 ARG A CA 1
ATOM 637 C C . ARG A 1 94 ? 25.847 -11.936 -22.059 1.00 96.00 94 ARG A C 1
ATOM 639 O O . ARG A 1 94 ? 25.095 -11.661 -21.125 1.00 96.00 94 ARG A O 1
ATOM 646 N N . ALA A 1 95 ? 25.413 -12.258 -23.276 1.00 96.19 95 ALA A N 1
ATOM 647 C CA . ALA A 1 95 ? 24.002 -12.439 -23.605 1.00 96.19 95 ALA A CA 1
ATOM 648 C C . ALA A 1 95 ? 23.467 -13.797 -23.153 1.00 96.19 95 ALA A C 1
ATOM 650 O O . ALA A 1 95 ? 24.087 -14.833 -23.388 1.00 96.19 95 ALA A O 1
ATOM 651 N N . THR A 1 96 ? 22.302 -13.772 -22.510 1.00 97.38 96 THR A N 1
ATOM 652 C CA . THR A 1 96 ? 21.534 -14.957 -22.120 1.00 97.38 96 THR A CA 1
ATOM 653 C C . THR A 1 96 ? 20.121 -14.812 -22.665 1.00 97.38 96 THR A C 1
ATOM 655 O O . THR A 1 96 ? 19.483 -13.785 -22.436 1.00 97.38 96 THR A O 1
ATOM 658 N N . TRP A 1 97 ? 19.647 -15.819 -23.399 1.00 98.06 97 TRP A N 1
ATOM 659 C CA . TRP A 1 97 ? 18.277 -15.841 -23.900 1.00 98.06 97 TRP A CA 1
ATOM 660 C C . TRP A 1 97 ? 17.302 -16.114 -22.750 1.00 98.06 97 TRP A C 1
ATOM 662 O O . TRP A 1 97 ? 17.472 -17.084 -22.013 1.00 98.06 97 TRP A O 1
ATOM 672 N N . MET A 1 98 ? 16.313 -15.236 -22.589 1.00 97.81 98 MET A N 1
ATOM 673 C CA . MET A 1 98 ? 15.339 -15.257 -21.493 1.00 97.81 98 MET A CA 1
ATOM 674 C C . MET A 1 98 ? 13.978 -15.824 -21.899 1.00 97.81 98 MET A C 1
ATOM 676 O O . MET A 1 98 ? 13.142 -16.066 -21.030 1.00 97.81 98 MET A O 1
ATOM 680 N N . GLY A 1 99 ? 13.751 -16.032 -23.196 1.00 97.44 99 GLY A N 1
ATOM 681 C CA . GLY A 1 99 ? 12.466 -16.464 -23.731 1.00 97.44 99 GLY A CA 1
ATOM 682 C C . GLY A 1 99 ? 11.936 -15.542 -24.827 1.00 97.44 99 GLY A C 1
ATOM 683 O O . GLY A 1 99 ? 12.692 -14.847 -25.508 1.00 97.44 99 GLY A O 1
ATOM 684 N N . ALA A 1 100 ? 10.617 -15.581 -25.010 1.00 97.50 100 ALA A N 1
ATOM 685 C CA . ALA A 1 100 ? 9.879 -14.833 -26.027 1.00 97.50 100 ALA A CA 1
ATOM 686 C C . ALA A 1 100 ? 9.995 -13.297 -25.852 1.00 97.50 100 ALA A C 1
ATOM 688 O O . ALA A 1 100 ? 10.482 -12.823 -24.827 1.00 97.50 100 ALA A O 1
ATOM 689 N N . PRO A 1 101 ? 9.551 -12.479 -26.827 1.00 97.62 101 PRO A N 1
ATOM 690 C CA . PRO A 1 101 ? 9.588 -11.023 -26.690 1.00 97.62 101 PRO A CA 1
ATOM 691 C C . PRO A 1 101 ? 9.000 -10.509 -25.365 1.00 97.62 101 PRO A C 1
ATOM 693 O O . PRO A 1 101 ? 7.928 -10.937 -24.932 1.00 97.62 101 PRO A O 1
ATOM 696 N N . GLY A 1 102 ? 9.708 -9.578 -24.727 1.00 95.00 102 GLY A N 1
ATOM 697 C CA . GLY A 1 102 ? 9.363 -8.985 -23.434 1.00 95.00 102 GLY A CA 1
ATOM 698 C C . GLY A 1 102 ? 9.925 -9.720 -22.215 1.00 95.00 102 GLY A C 1
ATOM 699 O O . GLY A 1 102 ? 9.977 -9.130 -21.134 1.00 95.00 102 GLY A O 1
ATOM 700 N N . THR A 1 103 ? 10.398 -10.967 -22.344 1.00 96.38 103 THR A N 1
ATOM 701 C CA . THR A 1 103 ? 10.994 -11.686 -21.202 1.00 96.38 103 THR A CA 1
ATOM 702 C C . THR A 1 103 ? 12.335 -11.100 -20.768 1.00 96.38 103 THR A C 1
ATOM 704 O O . THR A 1 103 ? 12.708 -11.255 -19.607 1.00 96.38 103 THR A O 1
ATOM 707 N N . GLY A 1 104 ? 13.067 -10.425 -21.661 1.00 97.19 104 GLY A N 1
ATOM 708 C CA . GLY A 1 104 ? 14.294 -9.709 -21.313 1.00 97.19 104 GLY A CA 1
ATOM 709 C C . GLY A 1 104 ? 13.998 -8.547 -20.367 1.00 97.19 104 GLY A C 1
ATOM 710 O O . GLY A 1 104 ? 14.608 -8.446 -19.300 1.00 97.19 104 GLY A O 1
ATOM 711 N N . GLN A 1 105 ? 12.983 -7.738 -20.688 1.00 95.38 105 GLN A N 1
ATOM 712 C CA . GLN A 1 105 ? 12.487 -6.673 -19.806 1.00 95.38 105 GLN A CA 1
ATOM 713 C C . GLN A 1 105 ? 11.958 -7.220 -18.472 1.00 95.38 105 GLN A C 1
ATOM 715 O O . GLN A 1 105 ? 12.335 -6.720 -17.411 1.00 95.38 105 GLN A O 1
ATOM 720 N N . SER A 1 106 ? 11.165 -8.298 -18.481 1.00 93.44 106 SER A N 1
ATOM 721 C CA . SER A 1 106 ? 10.708 -8.941 -17.237 1.00 93.44 106 SER A CA 1
ATOM 722 C C . SER A 1 106 ? 11.875 -9.448 -16.380 1.00 93.44 106 SER A C 1
ATOM 724 O O . SER A 1 106 ? 11.894 -9.229 -15.166 1.00 93.44 106 SER A O 1
ATOM 726 N N . ALA A 1 107 ? 12.888 -10.065 -16.997 1.00 95.44 107 ALA A N 1
ATOM 727 C CA . ALA A 1 107 ? 14.098 -10.498 -16.305 1.00 95.44 107 ALA A CA 1
ATOM 728 C C . ALA A 1 107 ? 14.883 -9.308 -15.734 1.00 95.44 107 ALA A C 1
ATOM 730 O O . ALA A 1 107 ? 15.420 -9.393 -14.626 1.00 95.44 107 ALA A O 1
ATOM 731 N N . LYS A 1 108 ? 14.918 -8.173 -16.443 1.00 94.81 108 LYS A N 1
ATOM 732 C CA . LYS A 1 108 ? 15.541 -6.949 -15.940 1.00 94.81 108 LYS A CA 1
ATOM 733 C C . LYS A 1 108 ? 14.812 -6.406 -14.719 1.00 94.81 108 LYS A C 1
ATOM 735 O O . LYS A 1 108 ? 15.477 -6.093 -13.736 1.00 94.81 108 LYS A O 1
ATOM 740 N N . ILE A 1 109 ? 13.483 -6.349 -14.739 1.00 92.25 109 ILE A N 1
ATOM 741 C CA . ILE A 1 109 ? 12.678 -5.931 -13.583 1.00 92.25 109 ILE A CA 1
ATOM 742 C C . ILE A 1 109 ? 12.971 -6.835 -12.375 1.00 92.25 109 ILE A C 1
ATOM 744 O O . ILE A 1 109 ? 13.276 -6.337 -11.291 1.00 92.25 109 ILE A O 1
ATOM 748 N N . ALA A 1 110 ? 12.989 -8.159 -12.563 1.00 92.75 110 ALA A N 1
ATOM 749 C CA . ALA A 1 110 ? 13.345 -9.104 -11.503 1.00 92.75 110 ALA A CA 1
ATOM 750 C C . ALA A 1 110 ? 14.769 -8.872 -10.955 1.00 92.75 110 ALA A C 1
ATOM 752 O O . ALA A 1 110 ? 14.975 -8.826 -9.741 1.00 92.75 110 ALA A O 1
ATOM 753 N N . ASN A 1 111 ? 15.751 -8.644 -11.836 1.00 93.94 111 ASN A N 1
ATOM 754 C CA . ASN A 1 111 ? 17.113 -8.269 -11.444 1.00 93.94 111 ASN A CA 1
ATOM 755 C C . ASN A 1 111 ? 17.129 -6.975 -10.614 1.00 93.94 111 ASN A C 1
ATOM 757 O O . ASN A 1 111 ? 17.846 -6.885 -9.623 1.00 93.94 111 ASN A O 1
ATOM 761 N N . GLN A 1 112 ? 16.350 -5.969 -11.006 1.00 91.94 112 GLN A N 1
ATOM 762 C CA . GLN A 1 112 ? 16.292 -4.672 -10.333 1.00 91.94 112 GLN A CA 1
ATOM 763 C C . GLN A 1 112 ? 15.694 -4.777 -8.919 1.00 91.94 112 GLN A C 1
ATOM 765 O O . GLN A 1 112 ? 16.180 -4.107 -8.010 1.00 91.94 112 GLN A O 1
ATOM 770 N N . ILE A 1 113 ? 14.743 -5.688 -8.684 1.00 90.75 113 ILE A N 1
ATOM 771 C CA . ILE A 1 113 ? 14.264 -6.021 -7.329 1.00 90.75 113 ILE A CA 1
ATOM 772 C C . ILE A 1 113 ? 15.404 -6.590 -6.469 1.00 90.75 113 ILE A C 1
ATOM 774 O O . ILE A 1 113 ? 15.588 -6.164 -5.327 1.00 90.75 113 ILE A O 1
ATOM 778 N N . ALA A 1 114 ? 16.190 -7.526 -7.012 1.00 93.88 114 ALA A N 1
ATOM 779 C CA . ALA A 1 114 ? 17.312 -8.132 -6.294 1.00 93.88 114 ALA A CA 1
ATOM 780 C C . ALA A 1 114 ? 18.426 -7.114 -5.986 1.00 93.88 114 ALA A C 1
ATOM 782 O O . ALA A 1 114 ? 18.935 -7.073 -4.866 1.00 93.88 114 ALA A O 1
ATOM 783 N N . VAL A 1 115 ? 18.766 -6.252 -6.954 1.00 92.12 115 VAL A N 1
ATOM 784 C CA . VAL A 1 115 ? 19.740 -5.164 -6.770 1.00 92.12 115 VAL A CA 1
ATOM 785 C C . VAL A 1 115 ? 19.274 -4.199 -5.681 1.00 92.12 115 VAL A C 1
ATOM 787 O O . VAL A 1 115 ? 20.047 -3.900 -4.774 1.00 92.12 115 VAL A O 1
ATOM 790 N N . ALA A 1 116 ? 18.012 -3.760 -5.727 1.00 92.38 116 ALA A N 1
ATOM 791 C CA . ALA A 1 116 ? 17.430 -2.872 -4.725 1.00 92.38 116 ALA A CA 1
ATOM 792 C C . ALA A 1 116 ? 17.550 -3.449 -3.306 1.00 92.38 116 ALA A C 1
ATOM 794 O O . ALA A 1 116 ? 18.035 -2.766 -2.404 1.00 92.38 116 ALA A O 1
ATOM 795 N N . GLY A 1 117 ? 17.181 -4.722 -3.123 1.00 93.06 117 GLY A N 1
ATOM 796 C CA . GLY A 1 117 ? 17.288 -5.394 -1.829 1.00 93.06 117 GLY A CA 1
ATOM 797 C C . GLY A 1 117 ? 18.726 -5.508 -1.325 1.00 93.06 117 GLY A C 1
ATOM 798 O O . GLY A 1 117 ? 18.984 -5.245 -0.153 1.00 93.06 117 GLY A O 1
ATOM 799 N N . ALA A 1 118 ? 19.678 -5.827 -2.205 1.00 93.06 118 ALA A N 1
ATOM 800 C CA . ALA A 1 118 ? 21.089 -5.911 -1.837 1.00 93.06 118 ALA A CA 1
ATOM 801 C C . ALA A 1 118 ? 21.672 -4.546 -1.423 1.00 93.06 118 ALA A C 1
ATOM 803 O O . ALA A 1 118 ? 22.416 -4.475 -0.446 1.00 93.06 118 ALA A O 1
ATOM 804 N N . VAL A 1 119 ? 21.321 -3.457 -2.124 1.00 92.75 119 VAL A N 1
ATOM 805 C CA . VAL A 1 119 ? 21.789 -2.101 -1.775 1.00 92.75 119 VAL A CA 1
ATOM 806 C C . VAL A 1 119 ? 21.211 -1.669 -0.428 1.00 92.75 119 VAL A C 1
ATOM 808 O O . VAL A 1 119 ? 21.952 -1.185 0.425 1.00 92.75 119 VAL A O 1
ATOM 811 N N . VAL A 1 120 ? 19.902 -1.855 -0.226 1.00 93.75 120 VAL A N 1
ATOM 812 C CA . VAL A 1 120 ? 19.222 -1.494 1.028 1.00 93.75 120 VAL A CA 1
ATOM 813 C C . VAL A 1 120 ? 19.779 -2.307 2.195 1.00 93.75 120 VAL A C 1
ATOM 815 O O . VAL A 1 120 ? 20.144 -1.726 3.212 1.00 93.75 120 VAL A O 1
ATOM 818 N N . GLY A 1 121 ? 19.933 -3.624 2.031 1.00 92.94 121 GLY A N 1
ATOM 819 C CA . GLY A 1 121 ? 20.505 -4.492 3.061 1.00 92.94 121 GLY A CA 1
ATOM 820 C C . GLY A 1 121 ? 21.937 -4.104 3.435 1.00 92.94 121 GLY A C 1
ATOM 821 O O . GLY A 1 121 ? 22.267 -4.047 4.617 1.00 92.94 121 GLY A O 1
ATOM 822 N N . ALA A 1 122 ? 22.777 -3.762 2.451 1.00 92.75 122 ALA A N 1
ATOM 823 C CA . ALA A 1 122 ? 24.125 -3.254 2.706 1.00 92.75 122 ALA A CA 1
ATOM 824 C C . ALA A 1 122 ? 24.107 -1.923 3.478 1.00 92.75 122 ALA A C 1
ATOM 826 O O . ALA A 1 122 ? 24.880 -1.743 4.417 1.00 92.75 122 ALA A O 1
ATOM 827 N N . ALA A 1 123 ? 23.201 -1.011 3.122 1.00 93.19 123 ALA A N 1
ATOM 828 C CA . ALA A 1 123 ? 23.069 0.281 3.786 1.00 93.19 123 ALA A CA 1
ATOM 829 C C . ALA A 1 123 ? 22.556 0.156 5.233 1.00 93.19 123 ALA A C 1
ATOM 831 O O . ALA A 1 123 ? 23.055 0.852 6.123 1.00 93.19 123 ALA A O 1
ATOM 832 N N . GLU A 1 124 ? 21.610 -0.750 5.498 1.00 92.62 124 GLU A N 1
ATOM 833 C CA . GLU A 1 124 ? 21.152 -1.061 6.858 1.00 92.62 124 GLU A CA 1
ATOM 834 C C . GLU A 1 124 ? 22.261 -1.709 7.688 1.00 92.62 124 GLU A C 1
ATOM 836 O O . GLU A 1 124 ? 22.519 -1.267 8.808 1.00 92.62 124 GLU A O 1
ATOM 841 N N . ALA A 1 125 ? 22.966 -2.698 7.129 1.00 92.44 125 ALA A N 1
ATOM 842 C CA . ALA A 1 125 ? 24.078 -3.361 7.802 1.00 92.44 125 ALA A CA 1
ATOM 843 C C . ALA A 1 125 ? 25.198 -2.369 8.153 1.00 92.44 125 ALA A C 1
ATOM 845 O O . ALA A 1 125 ? 25.680 -2.363 9.285 1.00 92.44 125 ALA A O 1
ATOM 846 N N . ALA A 1 126 ? 25.563 -1.479 7.223 1.00 91.44 126 ALA A N 1
ATOM 847 C CA . ALA A 1 126 ? 26.553 -0.430 7.460 1.00 91.44 126 ALA A CA 1
ATOM 848 C C . ALA A 1 126 ? 26.095 0.556 8.550 1.00 91.44 126 ALA A C 1
ATOM 850 O O . ALA A 1 126 ? 26.866 0.897 9.449 1.00 91.44 126 ALA A O 1
ATOM 851 N N . SER A 1 127 ? 24.828 0.980 8.511 1.00 89.19 127 SER A N 1
ATOM 852 C CA . SER A 1 127 ? 24.243 1.876 9.520 1.00 89.19 127 SER A CA 1
ATOM 853 C C . SER A 1 127 ? 24.212 1.230 10.910 1.00 89.19 127 SER A C 1
ATOM 855 O O . SER A 1 127 ? 24.554 1.874 11.904 1.00 89.19 127 SER A O 1
ATOM 857 N N . PHE A 1 128 ? 23.856 -0.055 10.989 1.00 89.62 128 PHE A N 1
ATOM 858 C CA . PHE A 1 128 ? 23.864 -0.821 12.233 1.00 89.62 128 PHE A CA 1
ATOM 859 C C . PHE A 1 128 ? 25.283 -1.013 12.773 1.00 89.62 128 PHE A C 1
ATOM 861 O O . PHE A 1 128 ? 25.517 -0.777 13.956 1.00 89.62 128 PHE A O 1
ATOM 868 N N . ALA A 1 129 ? 26.242 -1.379 11.917 1.00 91.19 129 ALA A N 1
ATOM 869 C CA . ALA A 1 129 ? 27.644 -1.528 12.297 1.00 91.19 129 ALA A CA 1
ATOM 870 C C . ALA A 1 129 ? 28.185 -0.237 12.935 1.00 91.19 129 ALA A C 1
ATOM 872 O O . ALA A 1 129 ? 28.764 -0.288 14.021 1.00 91.19 129 ALA A O 1
ATOM 873 N N . ARG A 1 130 ? 27.891 0.928 12.335 1.00 87.69 130 ARG A N 1
ATOM 874 C CA . ARG A 1 130 ? 28.215 2.242 12.922 1.00 87.69 130 ARG A CA 1
ATOM 875 C C . ARG A 1 130 ? 27.566 2.441 14.288 1.00 87.69 130 ARG A C 1
ATOM 877 O O . ARG A 1 130 ? 28.234 2.858 15.231 1.00 87.69 130 ARG A O 1
ATOM 884 N N . ALA A 1 131 ? 26.272 2.148 14.412 1.00 83.81 131 ALA A N 1
ATOM 885 C CA . ALA A 1 131 ? 25.547 2.290 15.675 1.00 83.81 131 ALA A CA 1
ATOM 886 C C . ALA A 1 131 ? 26.096 1.368 16.780 1.00 83.81 131 ALA A C 1
ATOM 888 O O . ALA A 1 131 ? 26.098 1.750 17.949 1.00 83.81 131 ALA A O 1
ATOM 889 N N . ALA A 1 132 ? 26.610 0.194 16.406 1.00 88.62 132 ALA A N 1
ATOM 890 C CA . ALA A 1 132 ? 27.274 -0.756 17.293 1.00 88.62 132 ALA A CA 1
ATOM 891 C C . ALA A 1 132 ? 28.732 -0.378 17.636 1.00 88.62 132 ALA A C 1
ATOM 893 O O . ALA A 1 132 ? 29.383 -1.097 18.392 1.00 88.62 132 ALA A O 1
ATOM 894 N N . GLY A 1 133 ? 29.252 0.735 17.105 1.00 88.62 133 GLY A N 1
ATOM 895 C CA . GLY A 1 133 ? 30.620 1.202 17.348 1.00 88.62 133 GLY A CA 1
ATOM 896 C C . GLY A 1 133 ? 31.688 0.518 16.491 1.00 88.62 133 GLY A C 1
ATOM 897 O O . GLY A 1 133 ? 32.871 0.623 16.808 1.00 88.62 133 GLY A O 1
ATOM 898 N N . LEU A 1 134 ? 31.296 -0.182 15.423 1.00 92.69 134 LEU A N 1
ATOM 899 C CA . LEU A 1 134 ? 32.222 -0.775 14.462 1.00 92.69 134 LEU A CA 1
ATOM 900 C C . LEU A 1 134 ? 32.647 0.255 13.410 1.00 92.69 134 LEU A C 1
ATOM 902 O O . LEU A 1 134 ? 31.858 1.113 13.002 1.00 92.69 134 LEU A O 1
ATOM 906 N N . ASP A 1 135 ? 33.873 0.114 12.905 1.00 91.62 135 ASP A N 1
ATOM 907 C CA . ASP A 1 135 ? 34.261 0.778 11.663 1.00 91.62 135 ASP A CA 1
ATOM 908 C C . ASP A 1 135 ? 33.528 0.121 10.486 1.00 91.62 135 ASP A C 1
ATOM 910 O O . ASP A 1 135 ? 33.752 -1.047 10.160 1.00 91.62 135 ASP A O 1
ATOM 914 N N . ALA A 1 136 ? 32.618 0.865 9.859 1.00 89.75 136 ALA A N 1
ATOM 915 C CA . ALA A 1 136 ? 31.740 0.323 8.828 1.00 89.75 136 ALA A CA 1
ATOM 916 C C . ALA A 1 136 ? 32.492 -0.099 7.562 1.00 89.75 136 ALA A C 1
ATOM 918 O O . ALA A 1 136 ? 32.066 -1.043 6.905 1.00 89.75 136 ALA A O 1
ATOM 919 N N . ALA A 1 137 ? 33.607 0.556 7.227 1.00 89.19 137 ALA A N 1
ATOM 920 C CA . ALA A 1 137 ? 34.405 0.182 6.064 1.00 89.19 137 ALA A CA 1
ATOM 921 C C . ALA A 1 137 ? 35.074 -1.182 6.287 1.00 89.19 137 ALA A C 1
ATOM 923 O O . ALA A 1 137 ? 34.895 -2.093 5.479 1.00 89.19 137 ALA A O 1
ATOM 924 N N . THR A 1 138 ? 35.741 -1.350 7.432 1.00 91.06 138 THR A N 1
ATOM 925 C CA . THR A 1 138 ? 36.345 -2.621 7.855 1.00 91.06 138 THR A CA 1
ATOM 926 C C . THR A 1 138 ? 35.293 -3.724 7.978 1.00 91.06 138 THR A C 1
ATOM 928 O O . THR A 1 138 ? 35.520 -4.852 7.545 1.00 91.06 138 THR A O 1
ATOM 931 N N . PHE A 1 139 ? 34.115 -3.414 8.531 1.00 91.88 139 PHE A N 1
ATOM 932 C CA . PHE A 1 139 ? 33.004 -4.363 8.613 1.00 91.88 139 PHE A CA 1
ATOM 933 C C . PHE A 1 139 ? 32.550 -4.831 7.225 1.00 91.88 139 PHE A C 1
ATOM 935 O O . PHE A 1 139 ? 32.454 -6.037 7.000 1.00 91.88 139 PHE A O 1
ATOM 942 N N . MET A 1 140 ? 32.304 -3.900 6.296 1.00 89.81 140 MET A N 1
ATOM 943 C CA . MET A 1 140 ? 31.857 -4.226 4.937 1.00 89.81 140 MET A CA 1
ATOM 944 C C . MET A 1 140 ? 32.892 -5.070 4.180 1.00 89.81 140 MET A C 1
ATOM 946 O O . MET A 1 140 ? 32.512 -5.992 3.460 1.00 89.81 140 MET A O 1
ATOM 950 N N . GLU A 1 141 ? 34.186 -4.805 4.378 1.00 88.56 141 GLU A N 1
ATOM 951 C CA . GLU A 1 141 ? 35.269 -5.631 3.833 1.00 88.56 141 GLU A CA 1
ATOM 952 C C . GLU A 1 141 ? 35.259 -7.046 4.431 1.00 88.56 141 GLU A C 1
ATOM 954 O O . GLU A 1 141 ? 35.272 -8.034 3.695 1.00 88.56 141 GLU A O 1
ATOM 959 N N . ALA A 1 142 ? 35.158 -7.159 5.758 1.00 89.88 142 ALA A N 1
ATOM 960 C CA . ALA A 1 142 ? 35.188 -8.441 6.457 1.00 89.88 142 ALA A CA 1
ATOM 961 C C . ALA A 1 142 ? 34.016 -9.360 6.072 1.00 89.88 142 ALA A C 1
ATOM 963 O O . ALA A 1 142 ? 34.207 -10.561 5.872 1.00 89.88 142 ALA A O 1
ATOM 964 N N . VAL A 1 143 ? 32.799 -8.816 5.954 1.00 89.75 143 VAL A N 1
ATOM 965 C CA . VAL A 1 143 ? 31.609 -9.616 5.610 1.00 89.75 143 VAL A CA 1
ATOM 966 C C . VAL A 1 143 ? 31.488 -9.900 4.113 1.00 89.75 143 VAL A C 1
ATOM 968 O O . VAL A 1 143 ? 30.795 -10.846 3.732 1.00 89.75 143 VAL A O 1
ATOM 971 N N . GLY A 1 144 ? 32.182 -9.130 3.268 1.00 86.44 144 GLY A N 1
ATOM 972 C CA . GLY A 1 144 ? 32.134 -9.251 1.811 1.00 86.44 144 GLY A CA 1
ATOM 973 C C . GLY A 1 144 ? 32.631 -10.596 1.273 1.00 86.44 144 GLY A C 1
ATOM 974 O O . GLY A 1 144 ? 32.165 -11.039 0.229 1.00 86.44 144 GLY A O 1
ATOM 975 N N . ALA A 1 145 ? 33.517 -11.285 1.998 1.00 83.88 145 ALA A N 1
ATOM 976 C CA . ALA A 1 145 ? 33.983 -12.629 1.640 1.00 83.88 145 ALA A CA 1
ATOM 977 C C . ALA A 1 145 ? 33.025 -13.758 2.079 1.00 83.88 145 ALA A C 1
ATOM 979 O O . ALA A 1 145 ? 33.208 -14.913 1.692 1.00 83.88 145 ALA A O 1
ATOM 980 N N . GLY A 1 146 ? 32.039 -13.447 2.927 1.00 86.56 146 GLY A N 1
ATOM 981 C CA . GLY A 1 146 ? 31.083 -14.405 3.480 1.00 86.56 146 GLY A CA 1
ATOM 982 C C . GLY A 1 146 ? 29.740 -14.411 2.748 1.00 86.56 146 GLY A C 1
ATOM 983 O O . GLY A 1 146 ? 29.592 -13.862 1.662 1.00 86.56 146 GLY A O 1
ATOM 984 N N . ALA A 1 147 ? 28.715 -14.992 3.378 1.00 87.69 147 ALA A N 1
ATOM 985 C CA . ALA A 1 147 ? 27.362 -15.074 2.812 1.00 87.69 147 ALA A CA 1
ATOM 986 C C . ALA A 1 147 ? 26.698 -13.704 2.548 1.00 87.69 147 ALA A C 1
ATOM 988 O O . ALA A 1 147 ? 25.733 -13.630 1.794 1.00 87.69 147 ALA A O 1
ATOM 989 N N . ALA A 1 148 ? 27.204 -12.629 3.163 1.00 86.00 148 ALA A N 1
ATOM 990 C CA . ALA A 1 148 ? 26.760 -11.257 2.915 1.00 86.00 148 ALA A CA 1
ATOM 991 C C . ALA A 1 148 ? 27.401 -10.628 1.657 1.00 86.00 148 ALA A C 1
ATOM 993 O O . ALA A 1 148 ? 27.010 -9.533 1.246 1.00 86.00 148 ALA A O 1
ATOM 994 N N . GLY A 1 149 ? 28.380 -11.302 1.047 1.00 87.31 149 GLY A N 1
ATOM 995 C CA . GLY A 1 149 ? 29.047 -10.866 -0.172 1.00 87.31 149 GLY A CA 1
ATOM 996 C C . GLY A 1 149 ? 28.099 -10.784 -1.364 1.00 87.31 149 GLY A C 1
ATOM 997 O O . GLY A 1 149 ? 27.316 -11.693 -1.634 1.00 87.31 149 GLY A O 1
ATOM 998 N N . SER A 1 150 ? 28.176 -9.682 -2.110 1.00 88.00 150 SER A N 1
ATOM 999 C CA . SER A 1 150 ? 27.462 -9.513 -3.376 1.00 88.00 150 SER A CA 1
ATOM 1000 C C . SER A 1 150 ? 28.197 -8.535 -4.286 1.00 88.00 150 SER A C 1
ATOM 1002 O O . SER A 1 150 ? 28.888 -7.632 -3.813 1.00 88.00 150 SER A O 1
ATOM 1004 N N . ARG A 1 151 ? 27.968 -8.637 -5.602 1.00 83.75 151 ARG A N 1
ATOM 1005 C CA . ARG A 1 151 ? 28.504 -7.669 -6.573 1.00 83.75 151 ARG A CA 1
ATOM 1006 C C . ARG A 1 151 ? 28.077 -6.231 -6.253 1.00 83.75 151 ARG A C 1
ATOM 1008 O O . ARG A 1 151 ? 28.819 -5.285 -6.486 1.00 83.75 151 ARG A O 1
ATOM 1015 N N . VAL A 1 152 ? 26.881 -6.071 -5.690 1.00 86.56 152 VAL A N 1
ATOM 1016 C CA . VAL A 1 152 ? 26.355 -4.789 -5.215 1.00 86.56 152 VAL A CA 1
ATOM 1017 C C . VAL A 1 152 ? 27.179 -4.263 -4.037 1.00 86.56 152 VAL A C 1
ATOM 1019 O O . VAL A 1 152 ? 27.565 -3.098 -4.052 1.00 86.56 152 VAL A O 1
ATOM 1022 N N . ALA A 1 153 ? 27.494 -5.103 -3.049 1.00 84.25 153 ALA A N 1
ATOM 1023 C CA . ALA A 1 153 ? 28.329 -4.717 -1.912 1.00 84.25 153 ALA A CA 1
ATOM 1024 C C . ALA A 1 153 ? 29.762 -4.352 -2.339 1.00 84.25 153 ALA A C 1
ATOM 1026 O O . ALA A 1 153 ? 30.305 -3.373 -1.836 1.00 84.25 153 ALA A O 1
ATOM 1027 N N . GLU A 1 154 ? 30.344 -5.062 -3.310 1.00 84.00 154 GLU A N 1
ATOM 1028 C CA . GLU A 1 154 ? 31.658 -4.722 -3.881 1.00 84.00 154 GLU A CA 1
ATOM 1029 C C . GLU A 1 154 ? 31.664 -3.339 -4.545 1.00 84.00 154 GLU A C 1
ATOM 1031 O O . GLU A 1 154 ? 32.580 -2.547 -4.333 1.00 84.00 154 GLU A O 1
ATOM 1036 N N . ILE A 1 155 ? 30.637 -3.039 -5.348 1.00 82.00 155 ILE A N 1
ATOM 1037 C CA . ILE A 1 155 ? 30.554 -1.777 -6.093 1.00 82.00 155 ILE A CA 1
ATOM 1038 C C . ILE A 1 155 ? 30.197 -0.614 -5.162 1.00 82.00 155 ILE A C 1
ATOM 1040 O O . ILE A 1 155 ? 30.761 0.471 -5.283 1.00 82.00 155 ILE A O 1
ATOM 1044 N N . PHE A 1 156 ? 29.235 -0.811 -4.260 1.00 86.88 156 PHE A N 1
ATOM 1045 C CA . PHE A 1 156 ? 28.584 0.277 -3.529 1.00 86.88 156 PHE A CA 1
ATOM 1046 C C . PHE A 1 156 ? 28.915 0.328 -2.040 1.00 86.88 156 PHE A C 1
ATOM 1048 O O . PHE A 1 156 ? 28.802 1.399 -1.452 1.00 86.88 156 PHE A O 1
ATOM 1055 N N . GLY A 1 157 ? 29.312 -0.785 -1.420 1.00 86.75 157 GLY A N 1
ATOM 1056 C CA . GLY A 1 157 ? 29.450 -0.913 0.035 1.00 86.75 157 GLY A CA 1
ATOM 1057 C C . GLY A 1 157 ? 30.487 0.032 0.633 1.00 86.75 157 GLY A C 1
ATOM 1058 O O . GLY A 1 157 ? 30.204 0.748 1.588 1.00 86.75 157 GLY A O 1
ATOM 1059 N N . ARG A 1 158 ? 31.675 0.116 0.029 1.00 85.38 158 ARG A N 1
ATOM 1060 C CA . ARG A 1 158 ? 32.695 1.079 0.466 1.00 85.38 158 ARG A CA 1
ATOM 1061 C C . ARG A 1 158 ? 32.282 2.522 0.163 1.00 85.38 158 ARG A C 1
ATOM 1063 O O . ARG A 1 158 ? 32.366 3.388 1.029 1.00 85.38 158 ARG A O 1
ATOM 1070 N N . ARG A 1 159 ? 31.743 2.754 -1.036 1.00 89.31 159 ARG A N 1
ATOM 1071 C CA . ARG A 1 159 ? 31.322 4.080 -1.516 1.00 89.31 159 ARG A CA 1
ATOM 1072 C C . ARG A 1 159 ? 30.223 4.698 -0.647 1.00 89.31 159 ARG A C 1
ATOM 1074 O O . ARG A 1 159 ? 30.294 5.883 -0.349 1.00 89.31 159 ARG A O 1
ATOM 1081 N N . MET A 1 160 ? 29.247 3.912 -0.177 1.00 90.81 160 MET A N 1
ATOM 1082 C CA . MET A 1 160 ? 28.208 4.420 0.735 1.00 90.81 160 MET A CA 1
ATOM 1083 C C . MET A 1 160 ? 28.774 4.850 2.091 1.00 90.81 160 MET A C 1
ATOM 1085 O O . MET A 1 160 ? 28.342 5.869 2.626 1.00 90.81 160 MET A O 1
ATOM 1089 N N . VAL A 1 161 ? 29.754 4.112 2.627 1.00 89.38 161 VAL A N 1
ATOM 1090 C CA . VAL A 1 161 ? 30.398 4.436 3.910 1.00 89.38 161 VAL A CA 1
ATOM 1091 C C . VAL A 1 161 ? 31.273 5.685 3.784 1.00 89.38 161 VAL A C 1
ATOM 1093 O O . VAL A 1 161 ? 31.262 6.535 4.672 1.00 89.38 161 VAL A O 1
ATOM 1096 N N . GLU A 1 162 ? 31.984 5.821 2.665 1.00 88.75 162 GLU A N 1
ATOM 1097 C CA . GLU A 1 162 ? 32.848 6.966 2.347 1.00 88.75 162 GLU A CA 1
ATOM 1098 C C . GLU A 1 162 ? 32.073 8.190 1.821 1.00 88.75 162 GLU A C 1
ATOM 1100 O O . GLU A 1 162 ? 32.683 9.208 1.505 1.00 88.75 162 GLU A O 1
ATOM 1105 N N . ARG A 1 163 ? 30.733 8.121 1.750 1.00 88.56 163 ARG A N 1
ATOM 1106 C CA . ARG A 1 163 ? 29.853 9.179 1.213 1.00 88.56 163 ARG A CA 1
ATOM 1107 C C . ARG A 1 163 ? 30.110 9.526 -0.262 1.00 88.56 163 ARG A C 1
ATOM 1109 O O . ARG A 1 163 ? 29.732 10.605 -0.718 1.00 88.56 163 ARG A O 1
ATOM 1116 N N . ASP A 1 164 ? 30.694 8.612 -1.033 1.00 89.06 164 ASP A N 1
ATOM 1117 C CA . ASP A 1 164 ? 30.786 8.743 -2.485 1.00 89.06 164 ASP A CA 1
ATOM 1118 C C . ASP A 1 164 ? 29.459 8.331 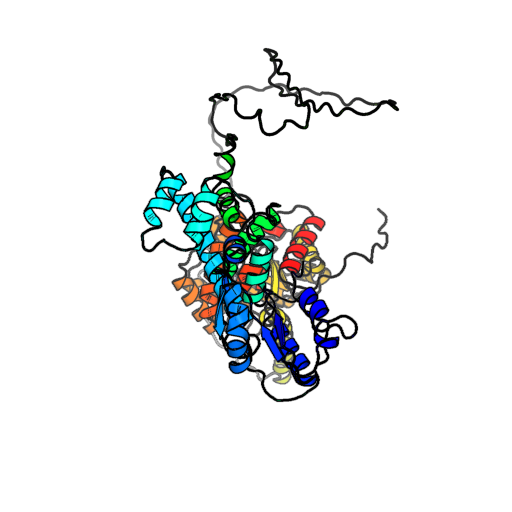-3.137 1.00 89.06 164 ASP A C 1
ATOM 1120 O O . ASP A 1 164 ? 29.181 7.159 -3.417 1.00 89.06 164 ASP A O 1
ATOM 1124 N N . PHE A 1 165 ? 28.633 9.338 -3.404 1.00 89.31 165 PHE A N 1
ATOM 1125 C CA . PHE A 1 165 ? 27.335 9.191 -4.056 1.00 89.31 165 PHE A CA 1
ATOM 1126 C C . PHE A 1 165 ? 27.361 9.488 -5.558 1.00 89.31 165 PHE A C 1
ATOM 1128 O O . PHE A 1 165 ? 26.296 9.596 -6.173 1.00 89.31 165 PHE A O 1
ATOM 1135 N N . ALA A 1 166 ? 28.549 9.598 -6.169 1.00 82.19 166 ALA A N 1
ATOM 1136 C CA . ALA A 1 166 ? 28.660 9.803 -7.606 1.00 82.19 166 ALA A CA 1
ATOM 1137 C C . ALA A 1 166 ? 27.957 8.661 -8.361 1.00 82.19 166 ALA A C 1
ATOM 1139 O O . ALA A 1 166 ? 28.115 7.473 -8.054 1.00 82.19 166 ALA A O 1
ATOM 1140 N N . SER A 1 167 ? 27.127 9.027 -9.333 1.00 66.25 167 SER A N 1
ATOM 1141 C CA . SER A 1 167 ? 26.230 8.082 -9.994 1.00 66.25 167 SER A CA 1
ATOM 1142 C C . SER A 1 167 ? 26.963 7.209 -11.019 1.00 66.25 167 SER A C 1
ATOM 1144 O O . SER A 1 167 ? 27.616 7.728 -11.919 1.00 66.25 167 SER A O 1
ATOM 1146 N N . GLY A 1 168 ? 26.792 5.886 -10.907 1.00 63.28 168 GLY A N 1
ATOM 1147 C CA . GLY A 1 168 ? 26.926 4.925 -12.020 1.00 63.28 168 GLY A CA 1
ATOM 1148 C C . GLY A 1 168 ? 25.560 4.483 -12.583 1.00 63.28 168 GLY A C 1
ATOM 1149 O O . GLY A 1 168 ? 25.485 3.592 -13.426 1.00 63.28 168 GLY A O 1
ATOM 1150 N N . GLY A 1 169 ? 24.476 5.085 -12.074 1.00 68.12 169 GLY A N 1
ATOM 1151 C CA . GLY A 1 169 ? 23.066 4.798 -12.339 1.00 68.12 169 GLY A CA 1
ATOM 1152 C C . GLY A 1 169 ? 22.185 5.580 -11.354 1.00 68.12 169 GLY A C 1
ATOM 1153 O O . GLY A 1 169 ? 22.346 5.435 -10.141 1.00 68.12 169 GLY A O 1
ATOM 1154 N N . PHE A 1 170 ? 21.297 6.438 -11.868 1.00 80.31 170 PHE A N 1
ATOM 1155 C CA . PHE A 1 170 ? 20.475 7.340 -11.052 1.00 80.31 170 PHE A CA 1
ATOM 1156 C C . PHE A 1 170 ? 19.351 6.609 -10.314 1.00 80.31 170 PHE A C 1
ATOM 1158 O O . PHE A 1 170 ? 18.757 5.664 -10.837 1.00 80.31 170 PHE A O 1
ATOM 1165 N N . VAL A 1 171 ? 19.015 7.097 -9.119 1.00 82.38 171 VAL A N 1
ATOM 1166 C CA . VAL A 1 171 ? 17.919 6.567 -8.290 1.00 82.38 171 VAL A CA 1
ATOM 1167 C C . VAL A 1 171 ? 16.565 6.656 -8.990 1.00 82.38 171 VAL A C 1
ATOM 1169 O O . VAL A 1 171 ? 15.738 5.761 -8.832 1.00 82.38 171 VAL A O 1
ATOM 1172 N N . GLU A 1 172 ? 16.347 7.676 -9.818 1.00 80.88 172 GLU A N 1
ATOM 1173 C CA . GLU A 1 172 ? 15.130 7.823 -10.630 1.00 80.88 172 GLU A CA 1
ATOM 1174 C C . GLU A 1 172 ? 14.846 6.581 -11.497 1.00 80.88 172 GLU A C 1
ATOM 1176 O O . GLU A 1 172 ? 13.700 6.140 -11.599 1.00 80.88 172 GLU A O 1
ATOM 1181 N N . TYR A 1 173 ? 15.882 5.932 -12.040 1.00 82.62 173 TYR A N 1
ATOM 1182 C CA . TYR A 1 173 ? 15.714 4.688 -12.797 1.00 82.62 173 TYR A CA 1
ATOM 1183 C C . TYR A 1 173 ? 15.335 3.509 -11.911 1.00 82.62 173 TYR A C 1
ATOM 1185 O O . TYR A 1 173 ? 14.532 2.671 -12.313 1.00 82.62 173 TYR A O 1
ATOM 1193 N N . MET A 1 174 ? 15.854 3.469 -10.684 1.00 86.31 174 MET A N 1
ATOM 1194 C CA . MET A 1 174 ? 15.482 2.445 -9.716 1.00 86.31 174 MET A CA 1
ATOM 1195 C C . MET A 1 174 ? 14.010 2.573 -9.308 1.00 86.31 174 MET A C 1
ATOM 1197 O O . MET A 1 174 ? 13.294 1.576 -9.248 1.00 86.31 174 MET A O 1
ATOM 1201 N N . VAL A 1 175 ? 13.538 3.804 -9.081 1.00 84.06 175 VAL A N 1
ATOM 1202 C CA . VAL A 1 175 ? 12.128 4.094 -8.780 1.00 84.06 175 VAL A CA 1
ATOM 1203 C C . VAL A 1 175 ? 11.223 3.657 -9.931 1.00 84.06 175 VAL A C 1
ATOM 1205 O O . VAL A 1 175 ? 10.207 3.005 -9.678 1.00 84.06 175 VAL A O 1
ATOM 1208 N N . LYS A 1 176 ? 11.613 3.966 -11.175 1.00 85.50 176 LYS A N 1
ATOM 1209 C CA . LYS A 1 176 ? 10.905 3.542 -12.390 1.00 85.50 176 LYS A CA 1
ATOM 1210 C C . LYS A 1 176 ? 10.812 2.017 -12.485 1.00 85.50 176 LYS A C 1
ATOM 1212 O O . LYS A 1 176 ? 9.715 1.481 -12.612 1.00 85.50 176 LYS A O 1
ATOM 1217 N N . ASP A 1 177 ? 11.941 1.317 -12.384 1.00 86.62 177 ASP A N 1
ATOM 1218 C CA . ASP A 1 177 ? 11.994 -0.140 -12.550 1.00 86.62 177 ASP A CA 1
ATOM 1219 C C . ASP A 1 177 ? 11.174 -0.872 -11.470 1.00 86.62 177 ASP A C 1
ATOM 1221 O O . ASP A 1 177 ? 10.438 -1.813 -11.773 1.00 86.62 177 ASP A O 1
ATOM 1225 N N . LEU A 1 178 ? 11.230 -0.406 -10.216 1.00 85.19 178 LEU A N 1
ATOM 1226 C CA . LEU A 1 178 ? 10.386 -0.932 -9.135 1.00 85.19 178 LEU A CA 1
ATOM 1227 C C . LEU A 1 178 ? 8.909 -0.540 -9.300 1.00 85.19 178 LEU A C 1
ATOM 1229 O O . LEU A 1 178 ? 8.029 -1.287 -8.882 1.00 85.19 178 LEU A O 1
ATOM 1233 N N . GLY A 1 179 ? 8.621 0.605 -9.923 1.00 81.00 179 GLY A N 1
ATOM 1234 C CA . GLY A 1 179 ? 7.262 1.006 -10.294 1.00 81.00 179 GLY A CA 1
ATOM 1235 C C . GLY A 1 179 ? 6.638 0.040 -11.288 1.00 81.00 179 GLY A C 1
ATOM 1236 O O . GLY A 1 179 ? 5.529 -0.434 -11.050 1.00 81.00 179 GLY A O 1
ATOM 1237 N N . MET A 1 180 ? 7.387 -0.340 -12.326 1.00 82.06 180 MET A N 1
ATOM 1238 C CA . MET A 1 180 ? 6.958 -1.363 -13.284 1.00 82.06 180 MET A CA 1
ATOM 1239 C C . MET A 1 180 ? 6.725 -2.718 -12.596 1.00 82.06 180 MET A C 1
ATOM 1241 O O . MET A 1 180 ? 5.704 -3.354 -12.839 1.00 82.06 180 MET A O 1
ATOM 1245 N N . ALA A 1 181 ? 7.601 -3.129 -11.666 1.00 81.62 181 ALA A N 1
ATOM 1246 C CA . ALA A 1 181 ? 7.421 -4.367 -10.892 1.00 81.62 181 ALA A CA 1
ATOM 1247 C C . ALA A 1 181 ? 6.110 -4.416 -10.090 1.00 81.62 181 ALA A C 1
ATOM 1249 O O . ALA A 1 181 ? 5.522 -5.480 -9.919 1.00 81.62 181 ALA A O 1
ATOM 1250 N N . LEU A 1 182 ? 5.678 -3.269 -9.561 1.00 73.75 182 LEU A N 1
ATOM 1251 C CA . LEU A 1 182 ? 4.504 -3.142 -8.695 1.00 73.75 182 LEU A CA 1
ATOM 1252 C C . LEU A 1 182 ? 3.215 -2.840 -9.475 1.00 73.75 182 LEU A C 1
ATOM 1254 O O . LEU A 1 182 ? 2.205 -2.516 -8.853 1.00 73.75 182 LEU A O 1
ATOM 1258 N N . GLY A 1 183 ? 3.250 -2.902 -10.811 1.00 66.62 183 GLY A N 1
ATOM 1259 C CA . GLY A 1 183 ? 2.106 -2.570 -11.665 1.00 66.62 183 GLY A CA 1
ATOM 1260 C C . GLY A 1 183 ? 1.739 -1.083 -11.651 1.00 66.62 183 GLY A C 1
ATOM 1261 O O . GLY A 1 183 ? 0.586 -0.740 -11.874 1.00 66.62 183 GLY A O 1
ATOM 1262 N N . ARG A 1 184 ? 2.700 -0.202 -11.339 1.00 55.19 184 ARG A N 1
ATOM 1263 C CA . ARG A 1 184 ? 2.528 1.261 -11.241 1.00 55.19 184 ARG A CA 1
ATOM 1264 C C . ARG A 1 184 ? 3.117 2.039 -12.428 1.00 55.19 184 ARG A C 1
ATOM 1266 O O . ARG A 1 184 ? 3.279 3.248 -12.332 1.00 55.19 184 ARG A O 1
ATOM 1273 N N . GLY A 1 185 ? 3.487 1.365 -13.516 1.00 41.06 185 GLY A N 1
ATOM 1274 C CA . GLY A 1 185 ? 3.711 2.001 -14.822 1.00 41.06 185 GLY A CA 1
ATOM 1275 C C . GLY A 1 185 ? 2.629 1.464 -15.753 1.00 41.06 185 GLY A C 1
ATOM 1276 O O . GLY A 1 185 ? 2.471 0.253 -15.808 1.00 41.06 185 GLY A O 1
ATOM 1277 N N . VAL A 1 186 ? 1.788 2.254 -16.412 1.00 37.44 186 VAL A N 1
ATOM 1278 C CA . VAL A 1 186 ? 1.985 3.569 -17.029 1.00 37.44 186 VAL A CA 1
ATOM 1279 C C . VAL A 1 186 ? 0.720 4.414 -16.787 1.00 37.44 186 VAL A C 1
ATOM 1281 O O . VAL A 1 186 ? -0.339 4.076 -17.302 1.00 37.44 186 VAL A O 1
ATOM 1284 N N . GLU A 1 187 ? 0.809 5.500 -16.016 1.00 31.72 187 GLU A N 1
ATOM 1285 C CA . GLU A 1 187 ? -0.030 6.677 -16.293 1.00 31.72 187 GLU A CA 1
ATOM 1286 C C . GLU A 1 187 ? 0.590 7.314 -17.553 1.00 31.72 187 GLU A C 1
ATOM 1288 O O . GLU A 1 187 ? 1.810 7.456 -17.580 1.00 31.72 187 GLU A O 1
ATOM 1293 N N . GLU A 1 188 ? -0.209 7.610 -18.589 1.00 32.75 188 GLU A N 1
ATOM 1294 C CA . GLU A 1 188 ? 0.173 8.010 -19.975 1.00 32.75 188 GLU A CA 1
ATOM 1295 C C . GLU A 1 188 ? 0.156 6.909 -21.066 1.00 32.75 188 GLU A C 1
ATOM 1297 O O . GLU A 1 188 ? 0.895 6.983 -22.049 1.00 32.75 188 GLU A O 1
ATOM 1302 N N . ALA A 1 189 ? -0.718 5.905 -20.965 1.00 29.61 189 ALA A N 1
ATOM 1303 C CA . ALA A 1 189 ? -1.245 5.250 -22.165 1.00 29.61 189 ALA A CA 1
ATOM 1304 C C . ALA A 1 189 ? -2.696 5.704 -22.326 1.00 29.61 189 ALA A C 1
ATOM 1306 O O . ALA A 1 189 ? -3.538 5.407 -21.481 1.00 29.61 189 ALA A O 1
ATOM 1307 N N . GLU A 1 190 ? -2.923 6.517 -23.354 1.00 31.88 190 GLU A N 1
ATOM 1308 C CA . GLU A 1 190 ? -4.234 6.978 -23.794 1.00 31.88 190 GLU A CA 1
ATOM 1309 C C . GLU A 1 190 ? -5.207 5.801 -23.933 1.00 31.88 190 GLU A C 1
ATOM 1311 O O . GLU A 1 190 ? -4.809 4.665 -24.199 1.00 31.88 190 GLU A O 1
ATOM 1316 N N . GLU A 1 191 ? -6.481 6.112 -23.713 1.00 31.19 191 GLU A N 1
ATOM 1317 C CA . GLU A 1 191 ? -7.640 5.281 -24.011 1.00 31.19 191 GLU A CA 1
ATOM 1318 C C . GLU A 1 191 ? -7.508 4.698 -25.430 1.00 31.19 191 GLU A C 1
ATOM 1320 O O . GLU A 1 191 ? -7.785 5.376 -26.416 1.00 31.19 191 GLU A O 1
ATOM 1325 N N . GLU A 1 192 ? -7.060 3.449 -25.554 1.00 32.91 192 GLU A N 1
ATOM 1326 C CA . GLU A 1 192 ? -7.279 2.666 -26.767 1.00 32.91 192 GLU A CA 1
ATOM 1327 C C . GLU A 1 192 ? -8.534 1.824 -26.535 1.00 32.91 192 GLU A C 1
ATOM 1329 O O . GLU A 1 192 ? -8.631 1.064 -25.568 1.00 32.91 192 GLU A O 1
ATOM 1334 N N . GLU A 1 193 ? -9.518 2.073 -27.398 1.00 33.81 193 GLU A N 1
ATOM 1335 C CA . GLU A 1 193 ? -10.850 1.484 -27.421 1.00 33.81 193 GLU A CA 1
ATOM 1336 C C . GLU A 1 193 ? -10.792 -0.048 -27.290 1.00 33.81 193 GLU A C 1
ATOM 1338 O O . GLU A 1 193 ? -9.990 -0.726 -27.935 1.00 33.81 193 GLU A O 1
ATOM 1343 N N . GLU A 1 194 ? -11.650 -0.594 -26.425 1.00 32.12 194 GLU A N 1
ATOM 1344 C CA . GLU A 1 194 ? -11.906 -2.029 -26.352 1.00 32.12 194 GLU A CA 1
ATOM 1345 C C . GLU A 1 194 ? -12.614 -2.469 -27.641 1.00 32.12 194 GLU A C 1
ATOM 1347 O O . GLU A 1 194 ? -13.833 -2.361 -27.751 1.00 32.12 194 GLU A O 1
ATOM 1352 N N . ASP A 1 195 ? -11.848 -2.971 -28.609 1.00 34.16 195 ASP A N 1
ATOM 1353 C CA . ASP A 1 195 ? -12.382 -3.850 -29.645 1.00 34.16 195 ASP A CA 1
ATOM 1354 C C . ASP A 1 195 ? -12.447 -5.283 -29.090 1.00 34.16 195 ASP A C 1
ATOM 1356 O O . ASP A 1 195 ? -11.446 -5.869 -28.661 1.00 34.16 195 ASP A O 1
ATOM 1360 N N . ASP A 1 196 ? -13.669 -5.816 -29.075 1.00 36.28 196 ASP A N 1
ATOM 1361 C CA . ASP A 1 196 ? -14.023 -7.191 -28.738 1.00 36.28 196 ASP A CA 1
ATOM 1362 C C . ASP A 1 196 ? -13.293 -8.182 -29.664 1.00 36.28 196 ASP A C 1
ATOM 1364 O O . ASP A 1 196 ? -13.736 -8.429 -30.785 1.00 36.28 196 ASP A O 1
ATOM 1368 N N . ASP A 1 197 ? -12.212 -8.806 -29.190 1.00 34.41 197 ASP A N 1
ATOM 1369 C CA . ASP A 1 197 ? -11.760 -10.093 -29.725 1.00 34.41 197 ASP A CA 1
ATOM 1370 C C . ASP A 1 197 ? -11.283 -11.023 -28.596 1.00 34.41 197 ASP A C 1
ATOM 1372 O O . ASP A 1 197 ? -10.400 -10.728 -27.782 1.00 34.41 197 ASP A O 1
ATOM 1376 N N . ASP A 1 198 ? -11.959 -12.164 -28.538 1.00 35.50 198 ASP A N 1
ATOM 1377 C CA . ASP A 1 198 ? -12.119 -13.058 -27.398 1.00 35.50 198 ASP A CA 1
ATOM 1378 C C . ASP A 1 198 ? -11.053 -14.168 -27.407 1.00 35.50 198 ASP A C 1
ATOM 1380 O O . ASP A 1 198 ? -11.382 -15.347 -27.468 1.00 35.50 198 ASP A O 1
ATOM 1384 N N . ASP A 1 199 ? -9.759 -13.814 -27.380 1.00 33.31 199 ASP A N 1
ATOM 1385 C CA . ASP A 1 199 ? -8.682 -14.810 -27.266 1.00 33.31 199 ASP A CA 1
ATOM 1386 C C . ASP A 1 199 ? -7.426 -14.283 -26.528 1.00 33.31 199 ASP A C 1
ATOM 1388 O O . ASP A 1 199 ? -6.708 -13.392 -26.978 1.00 33.31 199 ASP A O 1
ATOM 1392 N N . ALA A 1 200 ? -7.122 -14.929 -25.391 1.00 34.31 200 ALA A N 1
ATOM 1393 C CA . ALA A 1 200 ? -5.866 -14.884 -24.619 1.00 34.31 200 ALA A CA 1
ATOM 1394 C C . ALA A 1 200 ? -5.561 -13.670 -23.698 1.00 34.31 200 ALA A C 1
ATOM 1396 O O . ALA A 1 200 ? -4.462 -13.115 -23.723 1.00 34.31 200 ALA A O 1
ATOM 1397 N N . LYS A 1 201 ? -6.434 -13.354 -22.726 1.00 34.75 201 LYS A N 1
ATOM 1398 C CA . LYS A 1 201 ? -5.993 -12.697 -21.467 1.00 34.75 201 LYS A CA 1
ATOM 1399 C C . LYS A 1 201 ? -5.494 -13.749 -20.466 1.00 34.75 201 LYS A C 1
ATOM 1401 O O . LYS A 1 201 ? -6.218 -14.161 -19.560 1.00 34.75 201 LYS A O 1
ATOM 1406 N N . GLU A 1 202 ? -4.237 -14.174 -20.601 1.00 38.00 202 GLU A N 1
ATOM 1407 C CA . GLU A 1 202 ? -3.531 -14.902 -19.539 1.00 38.00 202 GLU A CA 1
ATOM 1408 C C . GLU A 1 202 ? -3.316 -13.938 -18.355 1.00 38.00 202 GLU A C 1
ATOM 1410 O O . GLU A 1 202 ? -2.360 -13.165 -18.304 1.00 38.00 202 GLU A O 1
ATOM 1415 N N . LYS A 1 203 ? -4.270 -13.916 -17.414 1.00 37.66 203 LYS A N 1
ATOM 1416 C CA . LYS A 1 203 ? -4.147 -13.202 -16.136 1.00 37.66 203 LYS A CA 1
ATOM 1417 C C . LYS A 1 203 ? -3.012 -13.845 -15.335 1.00 37.66 203 LYS A C 1
ATOM 1419 O O . LYS A 1 203 ? -3.235 -14.803 -14.598 1.00 37.66 203 LYS A O 1
ATOM 1424 N N . GLY A 1 204 ? -1.792 -13.337 -15.509 1.00 43.06 204 GLY A N 1
ATOM 1425 C CA . GLY A 1 204 ? -0.628 -13.747 -14.729 1.00 43.06 204 GLY A CA 1
ATOM 1426 C C . GLY A 1 204 ? -0.907 -13.653 -13.226 1.00 43.06 204 GLY A C 1
ATOM 1427 O O . GLY A 1 204 ? -1.582 -12.732 -12.763 1.00 43.06 204 GLY A O 1
ATOM 1428 N N . ALA A 1 205 ? -0.413 -14.630 -12.463 1.00 40.03 205 ALA A N 1
ATOM 1429 C CA . ALA A 1 205 ? -0.565 -14.668 -11.013 1.00 40.03 205 ALA A CA 1
ATOM 1430 C C . ALA A 1 205 ? -0.079 -13.352 -10.380 1.00 40.03 205 ALA A C 1
ATOM 1432 O O . ALA A 1 205 ? 1.029 -12.894 -10.659 1.00 40.03 205 ALA A O 1
ATOM 1433 N N . VAL A 1 206 ? -0.898 -12.751 -9.513 1.00 49.31 206 VAL A N 1
ATOM 1434 C CA . VAL A 1 206 ? -0.521 -11.540 -8.773 1.00 49.31 206 VAL A CA 1
ATOM 1435 C C . VAL A 1 206 ? 0.598 -11.907 -7.800 1.00 49.31 206 VAL A C 1
ATOM 1437 O O . VAL A 1 206 ? 0.365 -12.557 -6.779 1.00 49.31 206 VAL A O 1
ATOM 1440 N N . VAL A 1 207 ? 1.829 -11.513 -8.123 1.00 54.47 207 VAL A N 1
ATOM 1441 C CA . VAL A 1 207 ? 2.988 -11.739 -7.257 1.00 54.47 207 VAL A CA 1
ATOM 1442 C C . VAL A 1 207 ? 3.031 -10.637 -6.206 1.00 54.47 207 VAL A C 1
ATOM 1444 O O . VAL A 1 207 ? 3.210 -9.461 -6.516 1.00 54.47 207 VAL A O 1
ATOM 1447 N N . VAL A 1 208 ? 2.873 -11.012 -4.938 1.00 66.31 208 VAL A N 1
ATOM 1448 C CA . VAL A 1 208 ? 2.996 -10.075 -3.815 1.00 66.31 208 VAL A CA 1
ATOM 1449 C C . VAL A 1 208 ? 4.482 -9.815 -3.557 1.00 66.31 208 VAL A C 1
ATOM 1451 O O . VAL A 1 208 ? 5.217 -10.719 -3.165 1.00 66.31 208 VAL A O 1
ATOM 1454 N N . LEU A 1 209 ? 4.927 -8.573 -3.777 1.00 77.88 209 LEU A N 1
ATOM 1455 C CA . LEU A 1 209 ? 6.334 -8.157 -3.696 1.00 77.88 209 LEU A CA 1
ATOM 1456 C C . LEU A 1 209 ? 6.566 -7.151 -2.547 1.00 77.88 209 LEU A C 1
ATOM 1458 O O . LEU A 1 209 ? 6.830 -5.971 -2.800 1.00 77.88 209 LEU A O 1
ATOM 1462 N N . PRO A 1 210 ? 6.487 -7.577 -1.270 1.00 70.69 210 PRO A N 1
ATOM 1463 C CA . PRO A 1 210 ? 6.544 -6.659 -0.131 1.00 70.69 210 PRO A CA 1
ATOM 1464 C C . PRO A 1 210 ? 7.900 -5.945 -0.029 1.00 70.69 210 PRO A C 1
ATOM 1466 O O . PRO A 1 210 ? 7.948 -4.745 0.235 1.00 70.69 210 PRO A O 1
ATOM 1469 N N . GLY A 1 211 ? 8.997 -6.656 -0.315 1.00 78.25 211 GLY A N 1
ATOM 1470 C CA . GLY A 1 211 ? 10.339 -6.071 -0.352 1.00 78.25 211 GLY A CA 1
ATOM 1471 C C . GLY A 1 211 ? 10.464 -4.988 -1.422 1.00 78.25 211 GLY A C 1
ATOM 1472 O O . GLY A 1 211 ? 10.879 -3.877 -1.116 1.00 78.25 211 GLY A O 1
ATOM 1473 N N . ALA A 1 212 ? 10.019 -5.259 -2.655 1.00 81.38 212 ALA A N 1
ATOM 1474 C CA . ALA A 1 212 ? 10.072 -4.278 -3.742 1.00 81.38 212 ALA A CA 1
ATOM 1475 C C . ALA A 1 212 ? 9.264 -3.009 -3.420 1.00 81.38 212 ALA A C 1
ATOM 1477 O O . ALA A 1 212 ? 9.738 -1.902 -3.676 1.00 81.38 212 ALA A O 1
ATOM 1478 N N . ALA A 1 213 ? 8.083 -3.162 -2.808 1.00 75.56 213 ALA A N 1
ATOM 1479 C CA . ALA A 1 213 ? 7.265 -2.040 -2.354 1.00 75.56 213 ALA A CA 1
ATOM 1480 C C . ALA A 1 213 ? 7.995 -1.181 -1.311 1.00 75.56 213 ALA A C 1
ATOM 1482 O O . ALA A 1 213 ? 8.009 0.044 -1.432 1.00 75.56 213 ALA A O 1
ATOM 1483 N N . LEU A 1 214 ? 8.645 -1.810 -0.328 1.00 81.81 214 LEU A N 1
ATOM 1484 C CA . LEU A 1 214 ? 9.450 -1.112 0.674 1.00 81.81 214 LEU A CA 1
ATOM 1485 C C . LEU A 1 214 ? 10.658 -0.405 0.045 1.00 81.81 214 LEU A C 1
ATOM 1487 O O . LEU A 1 214 ? 10.859 0.788 0.275 1.00 81.81 214 LEU A O 1
ATOM 1491 N N . PHE A 1 215 ? 11.435 -1.107 -0.785 1.00 91.19 215 PHE A N 1
ATOM 1492 C CA . PHE A 1 215 ? 12.623 -0.541 -1.427 1.00 91.19 215 PHE A CA 1
ATOM 1493 C C . PHE A 1 215 ? 12.258 0.669 -2.290 1.00 91.19 215 PHE A C 1
ATOM 1495 O O . PHE A 1 215 ? 12.925 1.699 -2.212 1.00 91.19 215 PHE A O 1
ATOM 1502 N N . GLN A 1 216 ? 11.151 0.596 -3.040 1.00 86.50 216 GLN A N 1
ATOM 1503 C CA . GLN A 1 216 ? 10.662 1.721 -3.837 1.00 86.50 216 GLN A CA 1
ATOM 1504 C C . GLN A 1 216 ? 10.408 2.955 -2.965 1.00 86.50 216 GLN A C 1
ATOM 1506 O O . GLN A 1 216 ? 10.766 4.064 -3.356 1.00 86.50 216 GLN A O 1
ATOM 1511 N N . LYS A 1 217 ? 9.820 2.785 -1.774 1.00 82.06 217 LYS A N 1
ATOM 1512 C CA . LYS A 1 217 ? 9.571 3.902 -0.852 1.00 82.06 217 LYS A CA 1
ATOM 1513 C C . LYS A 1 217 ? 10.860 4.501 -0.293 1.00 82.06 217 LYS A C 1
ATOM 1515 O O . LYS A 1 217 ? 10.932 5.720 -0.170 1.00 82.06 217 LYS A O 1
ATOM 1520 N N . LEU A 1 218 ? 11.886 3.692 -0.028 1.00 85.25 218 LEU A N 1
ATOM 1521 C CA . LEU A 1 218 ? 13.196 4.197 0.402 1.00 85.25 218 LEU A CA 1
ATOM 1522 C C . LEU A 1 218 ? 13.869 5.036 -0.695 1.00 85.25 218 LEU A C 1
ATOM 1524 O O . LEU A 1 218 ? 14.335 6.142 -0.424 1.00 85.25 218 LEU A O 1
ATOM 1528 N N . PHE A 1 219 ? 13.846 4.569 -1.946 1.00 87.44 219 PHE A N 1
ATOM 1529 C CA . PHE A 1 219 ? 14.381 5.324 -3.084 1.00 87.44 219 PHE A CA 1
ATOM 1530 C C . PHE A 1 219 ? 13.552 6.574 -3.418 1.00 87.44 219 PHE A C 1
ATOM 1532 O O . PHE A 1 219 ? 14.121 7.625 -3.703 1.00 87.44 219 PHE A O 1
ATOM 1539 N N . LEU A 1 220 ? 12.222 6.521 -3.299 1.00 79.69 220 LEU A N 1
ATOM 1540 C CA . LEU A 1 220 ? 11.369 7.716 -3.371 1.00 79.69 220 LEU A CA 1
ATOM 1541 C C . LEU A 1 220 ? 11.697 8.716 -2.257 1.00 79.69 220 LEU A C 1
ATOM 1543 O O . LEU A 1 220 ? 11.673 9.920 -2.492 1.00 79.69 220 LEU A O 1
ATOM 1547 N N . GLY A 1 221 ? 12.067 8.228 -1.071 1.00 73.50 221 GLY A N 1
ATOM 1548 C CA . GLY A 1 221 ? 12.597 9.053 0.008 1.00 73.50 221 GLY A CA 1
ATOM 1549 C C . GLY A 1 221 ? 13.835 9.841 -0.420 1.00 73.50 221 GLY A C 1
ATOM 1550 O O . GLY A 1 221 ? 13.951 11.010 -0.072 1.00 73.50 221 GLY A O 1
ATOM 1551 N N . MET A 1 222 ? 14.731 9.263 -1.224 1.00 82.38 222 MET A N 1
ATOM 1552 C CA . MET A 1 222 ? 15.865 10.009 -1.786 1.00 82.38 222 MET A CA 1
ATOM 1553 C C . MET A 1 222 ? 15.392 11.115 -2.734 1.00 82.38 222 MET A C 1
ATOM 1555 O O . MET A 1 222 ? 15.784 12.267 -2.570 1.00 82.38 222 MET A O 1
ATOM 1559 N N . VAL A 1 223 ? 14.506 10.789 -3.683 1.00 75.44 223 VAL A N 1
ATOM 1560 C CA . VAL A 1 223 ? 13.960 11.764 -4.647 1.00 75.44 223 VAL A CA 1
ATOM 1561 C C . VAL A 1 223 ? 13.293 12.937 -3.921 1.00 75.44 223 VAL A C 1
ATOM 1563 O O . VAL A 1 223 ? 13.597 14.091 -4.213 1.00 75.44 223 VAL A O 1
ATOM 1566 N N . ALA A 1 224 ? 12.465 12.651 -2.914 1.00 68.88 224 ALA A N 1
ATOM 1567 C CA . ALA A 1 224 ? 11.779 13.661 -2.109 1.00 68.88 224 ALA A CA 1
ATOM 1568 C C . ALA A 1 224 ? 12.735 14.582 -1.326 1.00 68.88 224 ALA A C 1
ATOM 1570 O O . ALA A 1 224 ? 12.370 15.707 -1.000 1.00 68.88 224 ALA A O 1
ATOM 1571 N N . ASN A 1 225 ? 13.960 14.129 -1.041 1.00 72.38 225 ASN A N 1
ATOM 1572 C CA . ASN A 1 225 ? 14.997 14.921 -0.376 1.00 72.38 225 ASN A CA 1
ATOM 1573 C C . ASN A 1 225 ? 15.960 15.616 -1.362 1.00 72.38 225 ASN A C 1
ATOM 1575 O O . ASN A 1 225 ? 16.979 16.150 -0.937 1.00 72.38 225 ASN A O 1
ATOM 1579 N N . GLY A 1 226 ? 15.662 15.615 -2.668 1.00 74.94 226 GLY A N 1
ATOM 1580 C CA . GLY A 1 226 ? 16.525 16.210 -3.696 1.00 74.94 226 GLY A CA 1
ATOM 1581 C C . GLY A 1 226 ? 17.716 15.336 -4.111 1.00 74.94 226 GLY A C 1
ATOM 1582 O O . GLY A 1 226 ? 18.540 15.765 -4.916 1.00 74.94 226 GLY A O 1
ATOM 1583 N N . ASP A 1 227 ? 17.782 14.093 -3.629 1.00 78.19 227 ASP A N 1
ATOM 1584 C CA . ASP A 1 227 ? 18.883 13.151 -3.867 1.00 78.19 227 ASP A CA 1
ATOM 1585 C C . ASP A 1 227 ? 18.646 12.253 -5.104 1.00 78.19 227 ASP A C 1
ATOM 1587 O O . ASP A 1 227 ? 19.358 11.271 -5.313 1.00 78.19 227 ASP A O 1
ATOM 1591 N N . GLY A 1 228 ? 17.651 12.558 -5.948 1.00 74.56 228 GLY A N 1
ATOM 1592 C CA . GLY A 1 228 ? 17.251 11.713 -7.091 1.00 74.56 228 GLY A CA 1
ATOM 1593 C C . GLY A 1 228 ? 18.359 11.461 -8.126 1.00 74.56 228 GLY A C 1
ATOM 1594 O O . GLY A 1 228 ? 18.391 10.412 -8.772 1.00 74.56 228 GLY A O 1
ATOM 1595 N N . LYS A 1 229 ? 19.322 12.387 -8.221 1.00 80.19 229 LYS A N 1
ATOM 1596 C CA . LYS A 1 229 ? 20.486 12.302 -9.121 1.00 80.19 229 LYS A CA 1
ATOM 1597 C C . LYS A 1 229 ? 21.717 11.643 -8.492 1.00 80.19 229 LYS A C 1
ATOM 1599 O O . LYS A 1 229 ? 22.766 11.574 -9.134 1.00 80.19 229 LYS A O 1
ATOM 1604 N N . LEU A 1 230 ? 21.620 11.166 -7.255 1.00 85.31 230 LEU A N 1
ATOM 1605 C CA . LEU A 1 230 ? 22.680 10.378 -6.635 1.00 85.31 230 LEU A CA 1
ATOM 1606 C C . LEU A 1 230 ? 22.648 8.931 -7.141 1.00 85.31 230 LEU A C 1
ATOM 1608 O O . LEU A 1 230 ? 21.665 8.469 -7.726 1.00 85.31 230 LEU A O 1
ATOM 1612 N N . GLY A 1 231 ? 23.749 8.212 -6.923 1.00 88.88 231 GLY A N 1
ATOM 1613 C CA . GLY A 1 231 ? 23.774 6.764 -7.099 1.00 88.88 231 GLY A CA 1
ATOM 1614 C C . GLY A 1 231 ? 22.918 6.043 -6.050 1.00 88.88 231 GLY A C 1
ATOM 1615 O O . GLY A 1 231 ? 22.663 6.568 -4.965 1.00 88.88 231 GLY A O 1
ATOM 1616 N N . MET A 1 232 ? 22.502 4.809 -6.353 1.00 90.38 232 MET A N 1
ATOM 1617 C CA . MET A 1 232 ? 21.645 3.984 -5.480 1.00 90.38 232 MET A CA 1
ATOM 1618 C C . MET A 1 232 ? 22.206 3.809 -4.061 1.00 90.38 232 MET A C 1
ATOM 1620 O O . MET A 1 232 ? 21.451 3.717 -3.097 1.00 90.38 232 MET A O 1
ATOM 1624 N N . GLN A 1 233 ? 23.531 3.811 -3.918 1.00 91.31 233 GLN A N 1
ATOM 1625 C CA . GLN A 1 233 ? 24.223 3.710 -2.635 1.00 91.31 233 GLN A CA 1
ATOM 1626 C C . GLN A 1 233 ? 23.930 4.885 -1.686 1.00 91.31 233 GLN A C 1
ATOM 1628 O O . GLN A 1 233 ? 24.140 4.775 -0.481 1.00 91.31 233 GLN A O 1
ATOM 1633 N N . GLY A 1 234 ? 23.379 5.985 -2.209 1.00 90.50 234 GLY A N 1
ATOM 1634 C CA . GLY A 1 234 ? 22.854 7.090 -1.415 1.00 90.50 234 GLY A CA 1
ATOM 1635 C C . GLY A 1 234 ? 21.648 6.722 -0.550 1.00 90.50 234 GLY A C 1
ATOM 1636 O O . GLY A 1 234 ? 21.321 7.491 0.343 1.00 90.50 234 GLY A O 1
ATOM 1637 N N . VAL A 1 235 ? 21.016 5.554 -0.726 1.00 92.88 235 VAL A N 1
ATOM 1638 C CA . VAL A 1 235 ? 19.883 5.128 0.121 1.00 92.88 235 VAL A CA 1
ATOM 1639 C C . VAL A 1 235 ? 20.248 5.049 1.608 1.00 92.88 235 VAL A C 1
ATOM 1641 O O . VAL A 1 235 ? 19.381 5.204 2.470 1.00 92.88 235 VAL A O 1
ATOM 1644 N N . ILE A 1 236 ? 21.542 4.908 1.924 1.00 92.50 236 ILE A N 1
ATOM 1645 C CA . ILE A 1 236 ? 22.059 5.006 3.292 1.00 92.50 236 ILE A CA 1
ATOM 1646 C C . ILE A 1 236 ? 21.667 6.327 3.968 1.00 92.50 236 ILE A C 1
ATOM 1648 O O . ILE A 1 236 ? 21.378 6.332 5.159 1.00 92.50 236 ILE A O 1
ATOM 1652 N N . THR A 1 237 ? 21.558 7.436 3.225 1.00 87.44 237 THR A N 1
ATOM 1653 C CA . THR A 1 237 ? 21.165 8.734 3.792 1.00 87.44 237 THR A CA 1
ATOM 1654 C C . THR A 1 237 ? 19.721 8.720 4.282 1.00 87.44 237 THR A C 1
ATOM 1656 O O . THR A 1 237 ? 19.418 9.317 5.312 1.00 87.44 237 THR A O 1
ATOM 1659 N N . VAL A 1 238 ? 18.824 8.006 3.597 1.00 85.44 238 VAL A N 1
ATOM 1660 C CA . VAL A 1 238 ? 17.424 7.844 4.013 1.00 85.44 238 VAL A CA 1
ATOM 1661 C C . VAL A 1 238 ? 17.353 7.022 5.294 1.00 85.44 238 VAL A C 1
ATOM 1663 O O . VAL A 1 238 ? 16.705 7.444 6.252 1.00 85.44 238 VAL A O 1
ATOM 1666 N N . ILE A 1 239 ? 18.084 5.906 5.349 1.00 86.12 239 ILE A N 1
ATOM 1667 C CA . ILE A 1 239 ? 18.163 5.045 6.536 1.00 86.12 239 ILE A CA 1
ATOM 1668 C C . ILE A 1 239 ? 18.734 5.825 7.727 1.00 86.12 239 ILE A C 1
ATOM 1670 O O . ILE A 1 239 ? 18.184 5.796 8.828 1.00 86.12 239 ILE A O 1
ATOM 1674 N N . GLU A 1 240 ? 19.800 6.591 7.527 1.00 83.25 240 GLU A N 1
ATOM 1675 C CA . GLU A 1 240 ? 20.387 7.413 8.581 1.00 83.25 240 GLU A CA 1
ATOM 1676 C C . GLU A 1 240 ? 19.471 8.557 9.025 1.00 83.25 240 GLU A C 1
ATOM 1678 O O . GLU A 1 240 ? 19.415 8.848 10.219 1.00 83.25 240 GLU A O 1
ATOM 1683 N N . ARG A 1 241 ? 18.723 9.195 8.113 1.00 80.12 241 ARG A N 1
ATOM 1684 C CA . ARG A 1 241 ? 17.709 10.209 8.459 1.00 80.12 241 ARG A CA 1
ATOM 1685 C C . ARG A 1 241 ? 16.602 9.601 9.318 1.00 80.12 241 ARG A C 1
ATOM 1687 O O . ARG A 1 241 ? 16.263 10.178 10.348 1.00 80.12 241 ARG A O 1
ATOM 1694 N N . MET A 1 242 ? 16.105 8.416 8.957 1.00 76.69 242 MET A N 1
ATOM 1695 C CA . MET A 1 242 ? 15.110 7.678 9.750 1.00 76.69 242 MET A CA 1
ATOM 1696 C C . MET A 1 242 ? 15.619 7.350 11.162 1.00 76.69 242 MET A C 1
ATOM 1698 O O . MET A 1 242 ? 14.852 7.365 12.126 1.00 76.69 242 MET A O 1
ATOM 1702 N N . ASN A 1 243 ? 16.924 7.107 11.298 1.00 69.25 243 ASN A N 1
ATOM 1703 C CA . ASN A 1 243 ? 17.572 6.806 12.573 1.00 69.25 243 ASN A CA 1
ATOM 1704 C C . ASN A 1 243 ? 18.110 8.046 13.317 1.00 69.25 243 ASN A C 1
ATOM 1706 O O . ASN A 1 243 ? 18.660 7.908 14.408 1.00 69.25 243 ASN A O 1
ATOM 1710 N N . GLY A 1 244 ? 17.968 9.257 12.765 1.00 67.69 244 GLY A N 1
ATOM 1711 C CA . GLY A 1 244 ? 18.538 10.481 13.345 1.00 67.69 244 GLY A CA 1
ATOM 1712 C C . GLY A 1 244 ? 20.075 10.521 13.352 1.00 67.69 244 GLY A C 1
ATOM 1713 O O . GLY A 1 244 ? 20.669 11.306 14.089 1.00 67.69 244 GLY A O 1
ATOM 1714 N N . LEU A 1 245 ? 20.729 9.680 12.547 1.00 63.47 245 LEU A N 1
ATOM 1715 C CA . LEU A 1 245 ? 22.187 9.554 12.456 1.00 63.47 245 LEU A CA 1
ATOM 1716 C C . LEU A 1 245 ? 22.813 10.577 11.497 1.00 63.47 245 LEU A C 1
ATOM 1718 O O . LEU A 1 245 ? 23.966 10.953 11.686 1.00 63.47 245 LEU A O 1
ATOM 1722 N N . TYR A 1 246 ? 22.048 11.088 10.527 1.00 55.03 246 TYR A N 1
ATOM 1723 C CA . TYR A 1 246 ? 22.544 11.996 9.482 1.00 55.03 246 TYR A CA 1
ATOM 1724 C C . TYR A 1 246 ? 23.185 13.288 10.033 1.00 55.03 246 TYR A C 1
ATOM 1726 O O . TYR A 1 246 ? 24.114 13.836 9.448 1.00 55.03 246 TYR A O 1
ATOM 1734 N N . PHE A 1 247 ? 22.735 13.762 11.200 1.00 44.94 247 PHE A N 1
ATOM 1735 C CA . PHE A 1 247 ? 23.236 14.994 11.820 1.00 44.94 247 PHE A CA 1
ATOM 1736 C C . PHE A 1 247 ? 24.492 14.799 12.686 1.00 44.94 247 PHE A C 1
ATOM 1738 O O . PHE A 1 247 ? 25.173 15.777 12.994 1.00 44.94 247 PHE A O 1
ATOM 1745 N N . ARG A 1 248 ? 24.848 13.556 13.051 1.00 44.31 248 ARG A N 1
ATOM 1746 C CA . ARG A 1 248 ? 26.073 13.280 13.826 1.00 44.31 248 ARG A CA 1
ATOM 1747 C C . ARG A 1 248 ? 27.344 13.498 13.002 1.00 44.31 248 ARG A C 1
ATOM 1749 O O . ARG A 1 248 ? 28.312 14.014 13.551 1.00 44.31 248 ARG A O 1
ATOM 1756 N N . ASP A 1 249 ? 27.309 13.184 11.707 1.00 42.25 249 ASP A N 1
ATOM 1757 C CA . ASP A 1 249 ? 28.471 13.287 10.808 1.00 42.25 249 ASP A CA 1
ATOM 1758 C C . ASP A 1 249 ? 28.740 14.726 10.319 1.00 42.25 249 ASP A C 1
ATOM 1760 O O . ASP A 1 249 ? 29.868 15.060 9.977 1.00 42.25 249 ASP A O 1
ATOM 1764 N N . LEU A 1 250 ? 27.735 15.610 10.336 1.00 40.34 250 LEU A N 1
ATOM 1765 C CA . LEU A 1 250 ? 27.875 17.039 9.995 1.00 40.34 250 LEU A CA 1
ATOM 1766 C C . LEU A 1 250 ? 28.350 17.907 11.178 1.00 40.34 250 LEU A C 1
ATOM 1768 O O . LEU A 1 250 ? 28.394 19.131 11.069 1.00 40.34 250 LEU A O 1
ATOM 1772 N N . GLY A 1 251 ? 28.645 17.304 12.335 1.00 34.34 251 GLY A N 1
ATOM 1773 C CA . GLY A 1 251 ? 28.975 18.030 13.568 1.00 34.34 25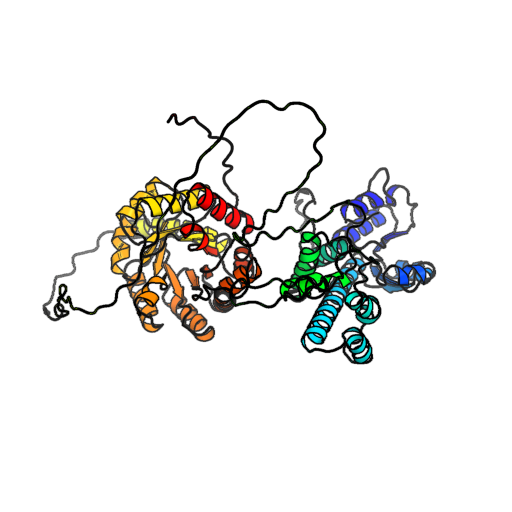1 GLY A CA 1
ATOM 1774 C C . GLY A 1 251 ? 27.796 18.803 14.182 1.00 34.34 251 GLY A C 1
ATOM 1775 O O . GLY A 1 251 ? 27.967 19.497 15.184 1.00 34.34 251 GLY A O 1
ATOM 1776 N N . ILE A 1 252 ? 26.583 18.676 13.631 1.00 36.38 252 ILE A N 1
ATOM 1777 C CA . ILE A 1 252 ? 25.386 19.378 14.105 1.00 36.38 252 ILE A CA 1
ATOM 1778 C C . ILE A 1 252 ? 24.676 18.488 15.128 1.00 36.38 252 ILE A C 1
ATOM 1780 O O . ILE A 1 252 ? 23.791 17.697 14.810 1.00 36.38 252 ILE A O 1
ATOM 1784 N N . ARG A 1 253 ? 25.041 18.619 16.406 1.00 31.33 253 ARG A N 1
ATOM 1785 C CA . ARG A 1 253 ? 24.232 18.044 17.489 1.00 31.33 253 ARG A CA 1
ATOM 1786 C C . ARG A 1 253 ? 22.916 18.822 17.592 1.00 31.33 253 ARG A C 1
ATOM 1788 O O . ARG A 1 253 ? 22.910 19.936 18.109 1.00 31.33 253 ARG A O 1
ATOM 1795 N N . LEU A 1 254 ? 21.798 18.238 17.150 1.00 32.06 254 LEU A N 1
ATOM 1796 C CA . LEU A 1 254 ? 20.470 18.726 17.536 1.00 32.06 254 LEU A CA 1
ATOM 1797 C C . LEU A 1 254 ? 20.291 18.468 19.040 1.00 32.06 254 LEU A C 1
ATOM 1799 O O . LEU A 1 254 ? 20.167 17.324 19.478 1.00 32.06 254 LEU A O 1
ATOM 1803 N N . TRP A 1 255 ? 20.340 19.531 19.837 1.00 27.33 255 TRP A N 1
ATOM 1804 C CA . TRP A 1 255 ? 20.048 19.475 21.265 1.00 27.33 255 TRP A CA 1
ATOM 1805 C C . TRP A 1 255 ? 18.536 19.391 21.490 1.00 27.33 255 TRP A C 1
ATOM 1807 O O . TRP A 1 255 ? 17.775 20.226 21.004 1.00 27.33 255 TRP A O 1
ATOM 1817 N N . CYS A 1 256 ? 18.116 18.390 22.264 1.00 27.42 256 CYS A N 1
ATOM 1818 C CA . CYS A 1 256 ? 16.819 18.379 22.926 1.00 27.42 256 CYS A CA 1
ATOM 1819 C C . CYS A 1 256 ? 16.796 19.529 23.944 1.00 27.42 256 CYS A C 1
ATOM 1821 O O . CYS A 1 256 ? 17.687 19.629 24.784 1.00 27.42 256 CYS A O 1
ATOM 1823 N N . LEU A 1 257 ? 15.791 20.401 23.874 1.00 28.05 257 LEU A N 1
ATOM 1824 C CA . LEU A 1 257 ? 15.649 21.588 24.728 1.00 28.05 257 LEU A CA 1
ATOM 1825 C C . LEU A 1 257 ? 15.084 21.257 26.128 1.00 28.05 257 LEU A C 1
ATOM 1827 O O . LEU A 1 257 ? 14.369 22.055 26.729 1.00 28.05 257 LEU A O 1
ATOM 1831 N N . CYS A 1 258 ? 15.420 20.082 26.661 1.00 27.17 258 CYS A N 1
ATOM 1832 C CA . CYS A 1 258 ? 15.152 19.688 28.039 1.00 27.17 258 CYS A CA 1
ATOM 1833 C C . CYS A 1 258 ? 16.437 19.090 28.630 1.00 27.17 258 CYS A C 1
ATOM 1835 O O . CYS A 1 258 ? 16.842 18.005 28.224 1.00 27.17 258 CYS A O 1
ATOM 1837 N N . CYS A 1 259 ? 17.018 19.795 29.603 1.00 26.45 259 CYS A N 1
ATOM 1838 C CA . CYS A 1 259 ? 18.210 19.480 30.409 1.00 26.45 259 CYS A CA 1
ATOM 1839 C C . CYS A 1 259 ? 19.523 20.178 30.005 1.00 26.45 259 CYS A C 1
ATOM 1841 O O . CYS A 1 259 ? 19.816 20.447 28.848 1.00 26.45 259 CYS A O 1
ATOM 1843 N N . GLU A 1 260 ? 20.253 20.558 31.049 1.00 28.84 260 GLU A N 1
ATOM 1844 C CA . GLU A 1 260 ? 21.230 21.640 31.143 1.00 28.84 260 GLU A CA 1
ATOM 1845 C C . GLU A 1 260 ? 22.585 21.393 30.451 1.00 28.84 260 GLU A C 1
ATOM 1847 O O . GLU A 1 260 ? 23.120 20.292 30.438 1.00 28.84 260 GLU A O 1
ATOM 1852 N N . MET A 1 261 ? 23.138 22.496 29.926 1.00 27.70 261 MET A N 1
ATOM 1853 C CA . MET A 1 261 ? 24.552 22.910 29.857 1.00 27.70 261 MET A CA 1
ATOM 1854 C C . MET A 1 261 ? 25.660 21.851 29.633 1.00 27.70 261 MET A C 1
ATOM 1856 O O . MET A 1 261 ? 26.023 21.168 30.573 1.00 27.70 261 MET A O 1
ATOM 1860 N N . VAL A 1 262 ? 26.320 21.862 28.456 1.00 27.70 262 VAL A N 1
ATOM 1861 C CA . VAL A 1 262 ? 27.801 21.935 28.276 1.00 27.70 262 VAL A CA 1
ATOM 1862 C C . VAL A 1 262 ? 28.122 22.356 26.825 1.00 27.70 262 VAL A C 1
ATOM 1864 O O . VAL A 1 262 ? 27.678 21.731 25.864 1.00 27.70 262 VAL A O 1
ATOM 1867 N N . LEU A 1 263 ? 28.921 23.422 26.694 1.00 27.98 263 LEU A N 1
ATOM 1868 C CA . LEU A 1 263 ? 29.577 23.913 25.475 1.00 27.98 263 LEU A CA 1
ATOM 1869 C C . LEU A 1 263 ? 30.822 23.076 25.158 1.00 27.98 263 LEU A C 1
ATOM 1871 O O . LEU A 1 263 ? 31.647 22.902 26.045 1.00 27.98 263 LEU A O 1
ATOM 1875 N N . LEU A 1 264 ? 30.996 22.673 23.896 1.00 26.94 264 LEU A N 1
ATOM 1876 C CA . LEU A 1 264 ? 32.296 22.489 23.233 1.00 26.94 264 LEU A CA 1
ATOM 1877 C C . LEU A 1 264 ? 32.040 22.447 21.716 1.00 26.94 264 LEU A C 1
ATOM 1879 O O . LEU A 1 264 ? 31.449 21.500 21.204 1.00 26.94 264 LEU A O 1
ATOM 1883 N N . CYS A 1 265 ? 32.428 23.512 21.013 1.00 28.16 265 CYS A N 1
ATOM 1884 C CA . CYS A 1 265 ? 32.420 23.598 19.555 1.00 28.16 265 CYS A CA 1
ATOM 1885 C C . CYS A 1 265 ? 33.841 23.976 19.123 1.00 28.16 265 CYS A C 1
ATOM 1887 O O . CYS A 1 265 ? 34.225 25.138 19.235 1.00 28.16 265 CYS A O 1
ATOM 1889 N N . GLU A 1 266 ? 34.628 22.994 18.683 1.00 32.22 266 GLU A N 1
ATOM 1890 C CA . GLU A 1 266 ? 35.881 23.228 17.962 1.00 32.22 266 GLU A CA 1
ATOM 1891 C C . GLU A 1 266 ? 35.626 23.047 16.458 1.00 32.22 266 GLU A C 1
ATOM 1893 O O . GLU A 1 266 ? 35.401 21.951 15.956 1.00 32.22 266 GLU A O 1
ATOM 1898 N N . SER A 1 267 ? 35.587 24.186 15.763 1.00 37.62 267 SER A N 1
ATOM 1899 C CA . SER A 1 267 ? 36.162 24.425 14.431 1.00 37.62 267 SER A CA 1
ATOM 1900 C C . SER A 1 267 ? 36.215 23.267 13.413 1.00 37.62 267 SER A C 1
ATOM 1902 O O . SER A 1 267 ? 37.301 22.766 13.140 1.00 37.62 267 SER A O 1
ATOM 1904 N N . GLN A 1 268 ? 35.106 22.937 12.735 1.00 34.53 268 GLN A N 1
ATOM 1905 C CA . GLN A 1 268 ? 35.149 22.243 11.422 1.00 34.53 268 GLN A CA 1
ATOM 1906 C C . GLN A 1 268 ? 34.070 22.682 10.402 1.00 34.53 268 GLN A C 1
ATOM 1908 O O . GLN A 1 268 ? 33.914 22.066 9.355 1.00 34.53 268 GLN A O 1
ATOM 1913 N N . LEU A 1 269 ? 33.353 23.787 10.635 1.00 33.62 269 LEU A N 1
ATOM 1914 C CA . LEU A 1 269 ? 32.278 24.256 9.737 1.00 33.62 269 LEU A CA 1
ATOM 1915 C C . LEU A 1 269 ? 32.713 25.258 8.645 1.00 33.62 269 LEU A C 1
ATOM 1917 O O . LEU A 1 269 ? 31.864 25.805 7.945 1.00 33.62 269 LEU A O 1
ATOM 1921 N N . LEU A 1 270 ? 34.015 25.507 8.465 1.00 35.00 270 LEU A N 1
ATOM 1922 C CA . LEU A 1 270 ? 34.510 26.578 7.583 1.00 35.00 270 LEU A CA 1
ATOM 1923 C C . LEU A 1 270 ? 34.819 26.177 6.127 1.00 35.00 270 LEU A C 1
ATOM 1925 O O . LEU A 1 270 ? 35.113 27.066 5.334 1.00 35.00 270 LEU A O 1
ATOM 1929 N N . ASP A 1 271 ? 34.678 24.907 5.728 1.00 36.62 271 ASP A N 1
ATOM 1930 C CA . ASP A 1 271 ? 35.021 24.483 4.354 1.00 36.62 271 ASP A CA 1
ATOM 1931 C C . ASP A 1 271 ? 33.831 24.196 3.417 1.00 36.62 271 ASP A C 1
ATOM 1933 O O . ASP A 1 271 ? 34.040 23.975 2.226 1.00 36.62 271 ASP A O 1
ATOM 1937 N N . ILE A 1 272 ? 32.578 24.289 3.883 1.00 40.97 272 ILE A N 1
ATOM 1938 C CA . ILE A 1 272 ? 31.395 23.962 3.052 1.00 40.97 272 ILE A CA 1
ATOM 1939 C C . ILE A 1 272 ? 30.723 25.205 2.418 1.00 40.97 272 ILE A C 1
ATOM 1941 O O . ILE A 1 272 ? 29.974 25.073 1.455 1.00 40.97 272 ILE A O 1
ATOM 1945 N N . TYR A 1 273 ? 31.033 26.434 2.857 1.00 34.41 273 TYR A N 1
ATOM 1946 C CA . TYR A 1 273 ? 30.329 27.655 2.407 1.00 34.41 273 TYR A CA 1
ATOM 1947 C C . TYR A 1 273 ? 31.238 28.780 1.877 1.00 34.41 273 TYR A C 1
ATOM 1949 O O . TYR A 1 273 ? 31.025 29.959 2.150 1.00 34.41 273 TYR A O 1
ATOM 1957 N N . LYS A 1 274 ? 32.225 28.448 1.037 1.00 30.84 274 LYS A N 1
ATOM 1958 C CA . LYS A 1 274 ? 33.073 29.450 0.360 1.00 30.84 274 LYS A CA 1
ATOM 1959 C C . LYS A 1 274 ? 32.413 30.367 -0.700 1.00 30.84 274 LYS A C 1
ATOM 1961 O O . LYS A 1 274 ? 33.076 31.344 -1.037 1.00 30.84 274 LYS A O 1
ATOM 1966 N N . PRO A 1 275 ? 31.177 30.176 -1.224 1.00 32.84 275 PRO A N 1
ATOM 1967 C CA . PRO A 1 275 ? 30.641 31.116 -2.215 1.00 32.84 275 PRO A CA 1
ATOM 1968 C C . PRO A 1 275 ? 29.759 32.237 -1.636 1.00 32.84 275 PRO A C 1
ATOM 1970 O O . PRO A 1 275 ? 29.372 33.129 -2.384 1.00 32.84 275 PRO A O 1
ATOM 1973 N N . PHE A 1 276 ? 29.459 32.255 -0.332 1.00 36.69 276 PHE A N 1
ATOM 1974 C CA . PHE A 1 276 ? 28.640 33.311 0.279 1.00 36.69 276 PHE A CA 1
ATOM 1975 C C . PHE A 1 276 ? 29.415 33.981 1.414 1.00 36.69 276 PHE A C 1
ATOM 1977 O O . PHE A 1 276 ? 29.500 33.447 2.514 1.00 36.69 276 PHE A O 1
ATOM 1984 N N . HIS A 1 277 ? 30.009 35.146 1.136 1.00 35.19 277 HIS A N 1
ATOM 1985 C CA . HIS A 1 277 ? 30.705 35.996 2.109 1.00 35.19 277 HIS A CA 1
ATOM 1986 C C . HIS A 1 277 ? 29.780 36.400 3.279 1.00 35.19 277 HIS A C 1
ATOM 1988 O O . HIS A 1 277 ? 29.192 37.478 3.276 1.00 35.19 277 HIS A O 1
ATOM 1994 N N . LEU A 1 278 ? 29.654 35.544 4.292 1.00 33.53 278 LEU A N 1
ATOM 1995 C CA . LEU A 1 278 ? 28.923 35.803 5.532 1.00 33.53 278 LEU A CA 1
ATOM 1996 C C . LEU A 1 278 ? 29.924 35.927 6.683 1.00 33.53 278 LEU A C 1
ATOM 1998 O O . LEU A 1 278 ? 30.548 34.951 7.093 1.00 33.53 278 LEU A O 1
ATOM 2002 N N . SER A 1 279 ? 30.085 37.140 7.210 1.00 30.86 279 SER A N 1
ATOM 2003 C CA . SER A 1 279 ? 30.847 37.395 8.434 1.00 30.86 279 SER A CA 1
ATOM 2004 C C . SER A 1 279 ? 29.921 37.337 9.652 1.00 30.86 279 SER A C 1
ATOM 2006 O O . SER A 1 279 ? 28.991 38.137 9.750 1.00 30.86 279 SER A O 1
ATOM 2008 N N . LEU A 1 280 ? 30.189 36.433 10.598 1.00 28.56 280 LEU A N 1
ATOM 2009 C CA . LEU A 1 280 ? 29.532 36.401 11.909 1.00 28.56 280 LEU A CA 1
ATOM 2010 C C . LEU A 1 280 ? 30.333 37.228 12.925 1.00 28.56 280 LEU A C 1
ATOM 2012 O O . LEU A 1 280 ? 31.518 36.984 13.135 1.00 28.56 280 LEU A O 1
ATOM 2016 N N . SER A 1 281 ? 29.671 38.180 13.585 1.00 29.58 281 SER A N 1
ATOM 2017 C CA . SER A 1 281 ? 30.195 38.925 14.733 1.00 29.58 281 SER A CA 1
ATOM 2018 C C . SER A 1 281 ? 29.353 38.591 15.966 1.00 29.58 281 SER A C 1
ATOM 2020 O O . SER A 1 281 ? 28.134 38.751 15.953 1.00 29.58 281 SER A O 1
ATOM 2022 N N . LEU A 1 282 ? 30.005 38.103 17.024 1.00 28.20 282 LEU A N 1
ATOM 2023 C CA . LEU A 1 282 ? 29.409 37.856 18.338 1.00 28.20 282 LEU A CA 1
ATOM 2024 C C . LEU A 1 282 ? 29.851 38.969 19.295 1.00 28.20 282 LEU A C 1
ATOM 2026 O O . LEU A 1 282 ? 31.048 39.170 19.491 1.00 28.20 282 LEU A O 1
ATOM 2030 N N . SER A 1 283 ? 28.897 39.664 19.915 1.00 29.30 283 SER A N 1
ATOM 2031 C CA . SER A 1 283 ? 29.153 40.588 21.025 1.00 29.30 283 SER A CA 1
ATOM 2032 C C . SER A 1 283 ? 28.289 40.194 22.220 1.00 29.30 283 SER A C 1
ATOM 2034 O O . SER A 1 283 ? 27.074 40.044 22.096 1.00 29.30 283 SER A O 1
ATOM 2036 N N . LEU A 1 284 ? 28.927 39.981 23.371 1.00 30.84 284 LEU A N 1
ATOM 2037 C CA . LEU A 1 284 ? 28.285 39.592 24.627 1.00 30.84 284 LEU A CA 1
ATOM 2038 C C . LEU A 1 284 ? 28.094 40.834 25.507 1.00 30.84 284 LEU A C 1
ATOM 2040 O O . LEU A 1 284 ? 29.070 41.432 25.953 1.00 30.84 284 LEU A O 1
ATOM 2044 N N . SER A 1 285 ? 26.841 41.198 25.794 1.00 29.72 285 SER A N 1
ATOM 2045 C CA . SER A 1 285 ? 26.500 42.172 26.842 1.00 29.72 285 SER A CA 1
ATOM 2046 C C . SER A 1 285 ? 26.197 41.438 28.158 1.00 29.72 285 SER A C 1
ATOM 2048 O O . SER A 1 285 ? 25.489 40.428 28.120 1.00 29.72 285 SER A O 1
ATOM 2050 N N . PRO A 1 286 ? 26.663 41.910 29.333 1.00 35.75 286 PRO A N 1
ATOM 2051 C CA . PRO A 1 286 ? 26.564 41.134 30.568 1.00 35.75 286 PRO A CA 1
ATOM 2052 C C . PRO A 1 286 ? 25.157 41.024 31.165 1.00 35.75 286 PRO A C 1
ATOM 2054 O O . PRO A 1 286 ? 25.006 40.295 32.143 1.00 35.75 286 PRO A O 1
ATOM 2057 N N . HIS A 1 287 ? 24.143 41.756 30.683 1.00 34.75 287 HIS A N 1
ATOM 2058 C CA . HIS A 1 287 ? 22.899 41.944 31.454 1.00 34.75 287 HIS A CA 1
ATOM 2059 C C . HIS A 1 287 ? 21.572 41.597 30.763 1.00 34.75 287 HIS A C 1
ATOM 2061 O O . HIS A 1 287 ? 20.547 41.671 31.425 1.00 34.75 287 HIS A O 1
ATOM 2067 N N . PHE A 1 288 ? 21.547 41.109 29.518 1.00 29.61 288 PHE A N 1
ATOM 2068 C CA . PHE A 1 288 ? 20.328 40.528 28.926 1.00 29.61 288 PHE A CA 1
ATOM 2069 C C . PHE A 1 288 ? 20.687 39.446 27.896 1.00 29.61 288 PHE A C 1
ATOM 2071 O O . PHE A 1 288 ? 21.403 39.711 26.934 1.00 29.61 288 PHE A O 1
ATOM 2078 N N . LYS A 1 289 ? 20.185 38.215 28.079 1.00 32.81 289 LYS A N 1
ATOM 2079 C CA . LYS A 1 289 ? 20.295 37.135 27.083 1.00 32.81 289 LYS A CA 1
ATOM 2080 C C . LYS A 1 289 ? 19.246 37.347 25.986 1.00 32.81 289 LYS A C 1
ATOM 2082 O O . LYS A 1 289 ? 18.148 36.811 26.071 1.00 32.81 289 LYS A O 1
ATOM 2087 N N . ILE A 1 290 ? 19.598 38.118 24.960 1.00 27.84 290 ILE A N 1
ATOM 2088 C CA . ILE A 1 290 ? 18.912 38.121 23.662 1.00 27.84 290 ILE A CA 1
ATOM 2089 C C . ILE A 1 290 ? 19.953 37.734 22.610 1.00 27.84 290 ILE A C 1
ATOM 2091 O O . ILE A 1 290 ? 20.963 38.417 22.453 1.00 27.84 290 ILE A O 1
ATOM 2095 N N . LEU A 1 291 ? 19.717 36.635 21.893 1.00 28.45 291 LEU A N 1
ATOM 2096 C CA . LEU A 1 291 ? 20.425 36.325 20.651 1.00 28.45 291 LEU A CA 1
ATOM 2097 C C . LEU A 1 291 ? 19.729 37.112 19.535 1.00 28.45 291 LEU A C 1
ATOM 2099 O O . LEU A 1 291 ? 18.642 36.746 19.100 1.00 28.45 291 LEU A O 1
ATOM 2103 N N . SER A 1 292 ? 20.327 38.222 19.104 1.00 27.52 292 SER A N 1
ATOM 2104 C CA . SER A 1 292 ? 19.898 38.920 17.889 1.00 27.52 292 SER A CA 1
ATOM 2105 C C . SER A 1 292 ? 20.559 38.250 16.690 1.00 27.52 292 SER A C 1
ATOM 2107 O O . SER A 1 292 ? 21.777 38.329 16.537 1.00 27.52 292 SER A O 1
ATOM 2109 N N . LEU A 1 293 ? 19.769 37.598 15.836 1.00 27.61 293 LEU A N 1
ATOM 2110 C CA . LEU A 1 293 ? 20.217 37.139 14.524 1.00 27.61 293 LEU A CA 1
ATOM 2111 C C . LEU A 1 293 ? 19.911 38.248 13.509 1.00 27.61 293 LEU A C 1
ATOM 2113 O O . LEU A 1 293 ? 18.776 38.388 13.063 1.00 27.61 293 LEU A O 1
ATOM 2117 N N . SER A 1 294 ? 20.905 39.063 13.165 1.00 27.69 294 SER A N 1
ATOM 2118 C CA . SER A 1 294 ? 20.746 40.079 12.120 1.00 27.69 294 SER A CA 1
ATOM 2119 C C . SER A 1 294 ? 21.214 39.505 10.783 1.00 27.69 294 SER A C 1
ATOM 2121 O O . SER A 1 294 ? 22.414 39.366 10.555 1.00 27.69 294 SER A O 1
ATOM 2123 N N . LEU A 1 295 ? 20.276 39.169 9.893 1.00 26.36 295 LEU A N 1
ATOM 2124 C CA . LEU A 1 295 ? 20.578 38.918 8.482 1.00 26.36 295 LEU A CA 1
ATOM 2125 C C . LEU A 1 295 ? 20.859 40.265 7.800 1.00 26.36 295 LEU A C 1
ATOM 2127 O O . LEU A 1 295 ? 19.948 41.058 7.577 1.00 26.36 295 LEU A O 1
ATOM 2131 N N . LEU A 1 296 ? 22.117 40.529 7.454 1.00 28.72 296 LEU A N 1
ATOM 2132 C CA . LEU A 1 296 ? 22.468 41.603 6.525 1.00 28.72 296 LEU A CA 1
ATOM 2133 C C . LEU A 1 296 ? 22.288 41.075 5.096 1.00 28.72 296 LEU A C 1
ATOM 2135 O O . LEU A 1 296 ? 23.195 40.473 4.529 1.00 28.72 296 LEU A O 1
ATOM 2139 N N . ILE A 1 297 ? 21.102 41.285 4.523 1.00 31.23 297 ILE A N 1
ATOM 2140 C CA . ILE A 1 297 ? 20.897 41.178 3.075 1.00 31.23 297 ILE A CA 1
ATOM 2141 C C . ILE A 1 297 ? 21.336 42.521 2.473 1.00 31.23 297 ILE A C 1
ATOM 2143 O O . ILE A 1 297 ? 20.790 43.555 2.865 1.00 31.23 297 ILE A O 1
ATOM 2147 N N . PRO A 1 298 ? 22.305 42.568 1.543 1.00 27.45 298 PRO A N 1
ATOM 2148 C CA . PRO A 1 298 ? 22.620 43.806 0.849 1.00 27.45 298 PRO A CA 1
ATOM 2149 C C . PRO A 1 298 ? 21.471 44.137 -0.114 1.00 27.45 298 PRO A C 1
ATOM 2151 O O . PRO A 1 298 ? 21.378 43.575 -1.203 1.00 27.45 298 PRO A O 1
ATOM 2154 N N . HIS A 1 299 ? 20.583 45.048 0.283 1.00 30.58 299 HIS A N 1
ATOM 2155 C CA . HIS A 1 299 ? 19.646 45.679 -0.642 1.00 30.58 299 HIS A CA 1
ATOM 2156 C C . HIS A 1 299 ? 20.322 46.862 -1.346 1.00 30.58 299 HIS A C 1
ATOM 2158 O O . HIS A 1 299 ? 20.950 47.717 -0.723 1.00 30.58 299 HIS A O 1
ATOM 2164 N N . SER A 1 300 ? 20.180 46.896 -2.670 1.00 28.22 300 SER A N 1
ATOM 2165 C CA . SER A 1 300 ? 20.487 48.037 -3.533 1.00 28.22 300 SER A CA 1
ATOM 2166 C C . SER A 1 300 ? 19.772 49.315 -3.063 1.00 28.22 300 SER A C 1
ATOM 2168 O O . SER A 1 300 ? 18.630 49.226 -2.609 1.00 28.22 300 SER A O 1
ATOM 2170 N N . PRO A 1 301 ? 20.365 50.512 -3.215 1.00 29.11 301 PRO A N 1
ATOM 2171 C CA . PRO A 1 301 ? 19.771 51.735 -2.700 1.00 29.11 301 PRO A CA 1
ATOM 2172 C C . PRO A 1 301 ? 18.712 52.271 -3.667 1.00 29.11 301 PRO A C 1
ATOM 2174 O O . PRO A 1 301 ? 19.061 52.742 -4.749 1.00 29.11 301 PRO A O 1
ATOM 2177 N N . ARG A 1 302 ? 17.438 52.254 -3.264 1.00 29.27 302 ARG A N 1
ATOM 2178 C CA . ARG A 1 302 ? 16.444 53.295 -3.585 1.00 29.27 302 ARG A CA 1
ATOM 2179 C C . ARG A 1 302 ? 15.168 53.080 -2.761 1.00 29.27 302 ARG A C 1
ATOM 2181 O O . ARG A 1 302 ? 14.634 51.983 -2.732 1.00 29.27 302 ARG A O 1
ATOM 2188 N N . GLU A 1 303 ? 14.732 54.177 -2.141 1.00 28.05 303 GLU A N 1
ATOM 2189 C CA . GLU A 1 303 ? 13.422 54.422 -1.511 1.00 28.05 303 GLU A CA 1
ATOM 2190 C C . GLU A 1 303 ? 13.225 53.944 -0.055 1.00 28.05 303 GLU A C 1
ATOM 2192 O O . GLU A 1 303 ? 12.709 52.874 0.239 1.00 28.05 303 GLU A O 1
ATOM 2197 N N . MET A 1 304 ? 13.594 54.832 0.882 1.00 25.64 304 MET A N 1
ATOM 2198 C CA . MET A 1 304 ? 13.064 54.891 2.250 1.00 25.64 304 MET A CA 1
ATOM 2199 C C . MET A 1 304 ? 11.955 55.950 2.315 1.00 25.64 304 MET A C 1
ATOM 2201 O O . MET A 1 304 ? 12.228 57.123 2.055 1.00 25.64 304 MET A O 1
ATOM 2205 N N . ALA A 1 305 ? 10.755 55.572 2.766 1.00 23.97 305 ALA A N 1
ATOM 2206 C CA . ALA A 1 305 ? 9.779 56.494 3.349 1.00 23.97 305 ALA A CA 1
ATOM 2207 C C . ALA A 1 305 ? 8.870 55.788 4.386 1.00 23.97 305 ALA A C 1
ATOM 2209 O O . ALA A 1 305 ? 8.176 54.841 4.047 1.00 23.97 305 ALA A O 1
ATOM 2210 N N . LEU A 1 306 ? 8.915 56.308 5.626 1.00 26.19 306 LEU A N 1
ATOM 2211 C CA . LEU A 1 306 ? 7.923 56.321 6.730 1.00 26.19 306 LEU A CA 1
ATOM 2212 C C . LEU A 1 306 ? 7.189 55.017 7.136 1.00 26.19 306 LEU A C 1
ATOM 2214 O O . LEU A 1 306 ? 6.339 54.524 6.413 1.00 26.19 306 LEU A O 1
ATOM 2218 N N . GLY A 1 307 ? 7.436 54.479 8.342 1.00 23.50 307 GLY A N 1
ATOM 2219 C CA . GLY A 1 307 ? 6.602 54.673 9.561 1.00 23.50 307 GLY A CA 1
ATOM 2220 C C . GLY A 1 307 ? 6.009 53.305 9.986 1.00 23.50 307 GLY A C 1
ATOM 2221 O O . GLY A 1 307 ? 5.794 52.480 9.116 1.00 23.50 307 GLY A O 1
ATOM 2222 N N . ALA A 1 308 ? 5.757 52.892 11.233 1.00 25.20 308 ALA A N 1
ATOM 2223 C CA . ALA A 1 308 ? 5.611 53.526 12.539 1.00 25.20 308 ALA A CA 1
ATOM 2224 C C . ALA A 1 308 ? 5.841 52.483 13.676 1.00 25.20 308 ALA A C 1
ATOM 2226 O O . ALA A 1 308 ? 5.873 51.277 13.437 1.00 25.20 308 ALA A O 1
ATOM 2227 N N . GLN A 1 309 ? 6.006 52.971 14.911 1.00 25.31 309 GLN A N 1
ATOM 2228 C CA . GLN A 1 309 ? 6.240 52.233 16.168 1.00 25.31 309 GLN A CA 1
ATOM 2229 C C . GLN A 1 309 ? 5.015 51.445 16.675 1.00 25.31 309 GLN A C 1
ATOM 2231 O O . GLN A 1 309 ? 3.896 51.939 16.568 1.00 25.31 309 GLN A O 1
ATOM 2236 N N . ILE A 1 310 ? 5.236 50.326 17.385 1.00 26.58 310 ILE A N 1
ATOM 2237 C CA . ILE A 1 310 ? 4.299 4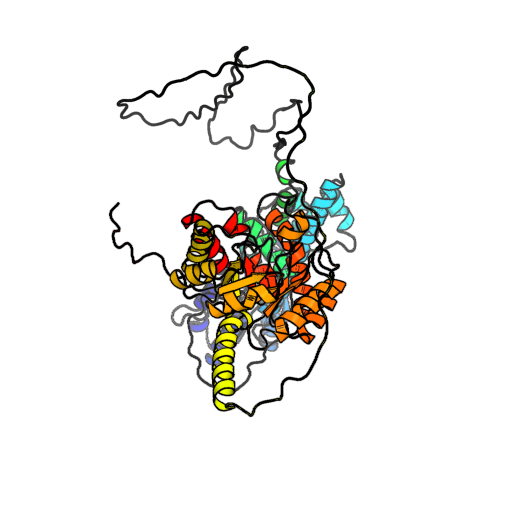9.792 18.396 1.00 26.58 310 ILE A CA 1
ATOM 2238 C C . ILE A 1 310 ? 5.081 49.426 19.670 1.00 26.58 310 ILE A C 1
ATOM 2240 O O . ILE A 1 310 ? 6.149 48.820 19.605 1.00 26.58 310 ILE A O 1
ATOM 2244 N N . GLY A 1 311 ? 4.567 49.894 20.812 1.00 25.28 311 GLY A N 1
ATOM 2245 C CA . GLY A 1 311 ? 5.252 49.990 22.100 1.00 25.28 311 GLY A CA 1
ATOM 2246 C C . GLY A 1 311 ? 5.137 48.798 23.057 1.00 25.28 311 GLY A C 1
ATOM 2247 O O . GLY A 1 311 ? 4.480 47.793 22.808 1.00 25.28 311 GLY A O 1
ATOM 2248 N N . THR A 1 312 ? 5.821 48.972 24.185 1.00 23.61 312 THR A N 1
ATOM 2249 C CA . THR A 1 312 ? 6.010 48.045 25.308 1.00 23.61 312 THR A CA 1
ATOM 2250 C C . THR A 1 312 ? 5.046 48.318 26.468 1.00 23.61 312 THR A C 1
ATOM 2252 O O . THR A 1 312 ? 4.855 49.478 26.834 1.00 23.61 312 THR A O 1
ATOM 2255 N N . LEU A 1 313 ? 4.554 47.264 27.134 1.00 23.05 313 LEU A N 1
ATOM 2256 C CA . LEU A 1 313 ? 3.944 47.316 28.476 1.00 23.05 313 LEU A CA 1
ATOM 2257 C C . LEU A 1 313 ? 4.565 46.235 29.396 1.00 23.05 313 LEU A C 1
ATOM 2259 O O . LEU A 1 313 ? 4.844 45.139 28.907 1.00 23.05 313 LEU A O 1
ATOM 2263 N N . PRO A 1 314 ? 4.805 46.512 30.698 1.00 26.17 314 PRO A N 1
ATOM 2264 C CA . PRO A 1 314 ? 5.531 45.614 31.604 1.00 26.17 314 PRO A CA 1
ATOM 2265 C C . PRO A 1 314 ? 4.614 44.736 32.480 1.00 26.17 314 PRO A C 1
ATOM 2267 O O . PRO A 1 314 ? 3.511 45.143 32.840 1.00 26.17 314 PRO A O 1
ATOM 2270 N N . ILE A 1 315 ? 5.115 43.569 32.907 1.00 25.11 315 ILE A N 1
ATOM 2271 C CA . ILE A 1 315 ? 4.506 42.707 33.940 1.00 25.11 315 ILE A CA 1
ATOM 2272 C C . ILE A 1 315 ? 5.474 42.600 35.134 1.00 25.11 315 ILE A C 1
ATOM 2274 O O . ILE A 1 315 ? 6.661 42.331 34.950 1.00 25.11 315 ILE A O 1
ATOM 2278 N N . GLN A 1 316 ? 4.963 42.830 36.351 1.00 24.56 316 GLN A N 1
ATOM 2279 C CA . GLN A 1 316 ? 5.663 42.668 37.638 1.00 24.56 316 GLN A CA 1
ATOM 2280 C C . GLN A 1 316 ? 5.504 41.244 38.224 1.00 24.56 316 GLN A C 1
ATOM 2282 O O . GLN A 1 316 ? 4.532 40.566 37.891 1.00 24.56 316 GLN A O 1
ATOM 2287 N N . PRO A 1 317 ? 6.412 40.785 39.115 1.00 27.95 317 PRO A N 1
ATOM 2288 C CA . PRO A 1 317 ? 6.414 39.421 39.647 1.00 27.95 317 PRO A CA 1
ATOM 2289 C C . PRO A 1 317 ? 5.662 39.300 40.985 1.00 27.95 317 PRO A C 1
ATOM 2291 O O . PRO A 1 317 ? 5.630 40.245 41.771 1.00 27.95 317 PRO A O 1
ATOM 2294 N N . PHE A 1 318 ? 5.137 38.109 41.292 1.00 24.03 318 PHE A N 1
ATOM 2295 C CA . PHE A 1 318 ? 4.629 37.765 42.626 1.00 24.03 318 PHE A CA 1
ATOM 2296 C C . PHE A 1 318 ? 5.310 36.518 43.199 1.00 24.03 318 PHE A C 1
ATOM 2298 O O . PHE A 1 318 ? 5.551 35.531 42.507 1.00 24.03 318 PHE A O 1
ATOM 2305 N N . SER A 1 319 ? 5.613 36.607 44.493 1.00 24.91 319 SER A N 1
ATOM 2306 C CA . SER A 1 319 ? 6.306 35.645 45.348 1.00 24.91 319 SER A CA 1
ATOM 2307 C C . SER A 1 319 ? 5.353 34.750 46.159 1.00 24.91 319 SER A C 1
ATOM 2309 O O . SER A 1 319 ? 4.326 35.216 46.639 1.00 24.91 319 SER A O 1
ATOM 2311 N N . THR A 1 320 ? 5.778 33.496 46.351 1.00 28.53 320 THR A N 1
ATOM 2312 C CA . THR A 1 320 ? 5.534 32.523 47.447 1.00 28.53 320 THR A CA 1
ATOM 2313 C C . THR A 1 320 ? 4.424 32.763 48.486 1.00 28.53 320 THR A C 1
ATOM 2315 O O . THR A 1 320 ? 4.501 33.725 49.248 1.00 28.53 320 THR A O 1
ATOM 2318 N N . LEU A 1 321 ? 3.557 31.757 48.702 1.00 23.33 321 LEU A N 1
ATOM 2319 C CA . LEU A 1 321 ? 3.040 31.406 50.037 1.00 23.33 321 LEU A CA 1
ATOM 2320 C C . LEU A 1 321 ? 2.471 29.975 50.115 1.00 23.33 321 LEU A C 1
ATOM 2322 O O . LEU A 1 321 ? 1.891 29.448 49.174 1.00 23.33 321 LEU A O 1
ATOM 2326 N N . ASN A 1 322 ? 2.683 29.377 51.283 1.00 25.62 322 ASN A N 1
ATOM 2327 C CA . ASN A 1 322 ? 2.368 28.018 51.721 1.00 25.62 322 ASN A CA 1
ATOM 2328 C C . ASN A 1 322 ? 1.124 28.073 52.640 1.00 25.62 322 ASN A C 1
ATOM 2330 O O . ASN A 1 322 ? 1.099 28.982 53.471 1.00 25.62 322 ASN A O 1
ATOM 2334 N N . ARG A 1 323 ? 0.154 27.137 52.560 1.00 24.39 323 ARG A N 1
ATOM 2335 C CA . ARG A 1 323 ? -0.665 26.606 53.693 1.00 24.39 323 ARG A CA 1
ATOM 2336 C C . ARG A 1 323 ? -1.842 25.707 53.262 1.00 24.39 323 ARG A C 1
ATOM 2338 O O . ARG A 1 323 ? -2.541 25.986 52.298 1.00 24.39 323 ARG A O 1
ATOM 2345 N N . HIS A 1 324 ? -2.061 24.674 54.081 1.00 24.83 324 HIS A N 1
ATOM 2346 C CA . HIS A 1 324 ? -3.258 23.833 54.220 1.00 24.83 324 HIS A CA 1
ATOM 2347 C C . HIS A 1 324 ? -4.559 24.617 54.476 1.00 24.83 324 HIS A C 1
ATOM 2349 O O . HIS A 1 324 ? -4.513 25.570 55.250 1.00 24.83 324 HIS A O 1
ATOM 2355 N N . SER A 1 325 ? -5.702 24.109 53.983 1.00 24.84 325 SER A N 1
ATOM 2356 C CA . SER A 1 325 ? -6.900 23.756 54.784 1.00 24.84 325 SER A CA 1
ATOM 2357 C C . SER A 1 325 ? -8.102 23.347 53.913 1.00 24.84 325 SER A C 1
ATOM 2359 O O . SER A 1 325 ? -8.266 23.836 52.800 1.00 24.84 325 SER A O 1
ATOM 2361 N N . ASP A 1 326 ? -8.910 22.459 54.490 1.00 22.64 326 ASP A N 1
ATOM 2362 C CA . ASP A 1 326 ? -10.222 21.905 54.127 1.00 22.64 326 ASP A CA 1
ATOM 2363 C C . ASP A 1 326 ? -11.148 22.678 53.175 1.00 22.64 326 ASP A C 1
ATOM 2365 O O . ASP A 1 326 ? -11.330 23.886 53.304 1.00 22.64 326 ASP A O 1
ATOM 2369 N N . SER A 1 327 ? -11.890 21.917 52.356 1.00 25.31 327 SER A N 1
ATOM 2370 C CA . SER A 1 327 ? -13.349 22.061 52.184 1.00 25.31 327 SER A CA 1
ATOM 2371 C C . SER A 1 327 ? -13.941 20.850 51.453 1.00 25.31 327 SER A C 1
ATOM 2373 O O . SER A 1 327 ? -13.809 20.692 50.242 1.00 25.31 327 SER A O 1
ATOM 2375 N N . ALA A 1 328 ? -14.623 19.999 52.216 1.00 21.81 328 ALA A N 1
ATOM 2376 C CA . ALA A 1 328 ? -15.607 19.046 51.727 1.00 21.81 328 ALA A CA 1
ATOM 2377 C C . ALA A 1 328 ? -16.940 19.766 51.484 1.00 21.81 328 ALA A C 1
ATOM 2379 O O . ALA A 1 328 ? -17.354 20.508 52.368 1.00 21.81 328 ALA A O 1
ATOM 2380 N N . LEU A 1 329 ? -17.631 19.505 50.364 1.00 22.94 329 LEU A N 1
ATOM 2381 C CA . LEU A 1 329 ? -19.101 19.416 50.262 1.00 22.94 329 LEU A CA 1
ATOM 2382 C C . LEU A 1 329 ? -19.557 19.241 48.802 1.00 22.94 329 LEU A C 1
ATOM 2384 O O . LEU A 1 329 ? -19.026 19.876 47.903 1.00 22.94 329 LEU A O 1
ATOM 2388 N N . LEU A 1 330 ? -20.622 18.441 48.644 1.00 24.53 330 LEU A N 1
ATOM 2389 C CA . LEU A 1 330 ? -21.478 18.234 47.460 1.00 24.53 330 LEU A CA 1
ATOM 2390 C C . LEU A 1 330 ? -21.056 17.134 46.469 1.00 24.53 330 LEU A C 1
ATOM 2392 O O . LEU A 1 330 ? -20.474 17.396 45.428 1.00 24.53 330 LEU A O 1
ATOM 2396 N N . LEU A 1 331 ? -21.468 15.893 46.766 1.00 25.03 331 LEU A N 1
ATOM 2397 C CA . LEU A 1 331 ? -22.491 15.149 45.999 1.00 25.03 331 LEU A CA 1
ATOM 2398 C C . LEU A 1 331 ? -22.588 13.712 46.544 1.00 25.03 331 LEU A C 1
ATOM 2400 O O . LEU A 1 331 ? -21.917 12.786 46.103 1.00 25.03 331 LEU A O 1
ATOM 2404 N N . ARG A 1 332 ? -23.458 13.523 47.543 1.00 23.20 332 ARG A N 1
ATOM 2405 C CA . ARG A 1 332 ? -24.058 12.213 47.826 1.00 23.20 332 ARG A CA 1
ATOM 2406 C C . ARG A 1 332 ? -25.196 12.035 46.834 1.00 23.20 332 ARG A C 1
ATOM 2408 O O . ARG A 1 332 ? -26.108 12.844 46.923 1.00 23.20 332 ARG A O 1
ATOM 2415 N N . HIS A 1 333 ? -25.213 10.986 46.015 1.00 27.89 333 HIS A N 1
ATOM 2416 C CA . HIS A 1 333 ? -26.444 10.301 45.593 1.00 27.89 333 HIS A CA 1
ATOM 2417 C C . HIS A 1 333 ? -26.166 8.801 45.397 1.00 27.89 333 HIS A C 1
ATOM 2419 O O . HIS A 1 333 ? -25.069 8.385 45.043 1.00 27.89 333 HIS A O 1
ATOM 2425 N N . ASN A 1 334 ? -27.158 8.011 45.793 1.00 25.31 334 ASN A N 1
ATOM 2426 C CA . ASN A 1 334 ? -27.091 6.637 46.282 1.00 25.31 334 ASN A CA 1
ATOM 2427 C C . ASN A 1 334 ? -27.526 5.643 45.178 1.00 25.31 334 ASN A C 1
ATOM 2429 O O . ASN A 1 334 ? -28.582 5.872 44.585 1.00 25.31 334 ASN A O 1
ATOM 2433 N N . PRO A 1 335 ? -26.797 4.544 44.900 1.00 27.02 335 PRO A N 1
ATOM 2434 C CA . PRO A 1 335 ? -27.130 3.613 43.825 1.00 27.02 335 PRO A CA 1
ATOM 2435 C C . PRO A 1 335 ? -27.985 2.449 44.343 1.00 27.02 335 PRO A C 1
ATOM 2437 O O . PRO A 1 335 ? -27.482 1.349 44.537 1.00 27.02 335 PRO A O 1
ATOM 2440 N N . GLN A 1 336 ? -29.280 2.662 44.583 1.00 26.47 336 GLN A N 1
ATOM 2441 C CA . GLN A 1 336 ? -30.228 1.566 44.838 1.00 26.47 336 GLN A CA 1
ATOM 2442 C C . GLN A 1 336 ? -31.644 1.955 44.409 1.00 26.47 336 GLN A C 1
ATOM 2444 O O . GLN A 1 336 ? -32.467 2.341 45.233 1.00 26.47 336 GLN A O 1
ATOM 2449 N N . THR A 1 337 ? -31.970 1.838 43.123 1.00 25.38 337 THR A N 1
ATOM 2450 C CA . THR A 1 337 ? -33.360 1.624 42.684 1.00 25.38 337 THR A CA 1
ATOM 2451 C C . THR A 1 337 ? -33.351 0.999 41.295 1.00 25.38 337 THR A C 1
ATOM 2453 O O . THR A 1 337 ? -33.137 1.708 40.327 1.00 25.38 337 THR A O 1
ATOM 2456 N N . LEU A 1 338 ? -33.529 -0.322 41.204 1.00 26.88 338 LEU A N 1
ATOM 2457 C CA . LEU A 1 338 ? -34.209 -1.029 40.101 1.00 26.88 338 LEU A CA 1
ATOM 2458 C C . LEU A 1 338 ? -34.113 -2.541 40.348 1.00 26.88 338 LEU A C 1
ATOM 2460 O O . LEU A 1 338 ? -33.449 -3.302 39.653 1.00 26.88 338 LEU A O 1
ATOM 2464 N N . LEU A 1 339 ? -34.794 -2.982 41.403 1.00 26.67 339 LEU A N 1
ATOM 2465 C CA . LEU A 1 339 ? -35.120 -4.383 41.623 1.00 26.67 339 LEU A CA 1
ATOM 2466 C C . LEU A 1 339 ? -36.535 -4.428 42.200 1.00 26.67 339 LEU A C 1
ATOM 2468 O O . LEU A 1 339 ? -36.788 -3.855 43.257 1.00 26.67 339 LEU A O 1
ATOM 2472 N N . ARG A 1 340 ? -37.405 -5.164 41.495 1.00 24.19 340 ARG A N 1
ATOM 2473 C CA . ARG A 1 340 ? -38.824 -5.496 41.755 1.00 24.19 340 ARG A CA 1
ATOM 2474 C C . ARG A 1 340 ? -39.865 -4.628 41.044 1.00 24.19 340 ARG A C 1
ATOM 2476 O O . ARG A 1 340 ? -40.140 -3.514 41.461 1.00 24.19 340 ARG A O 1
ATOM 2483 N N . LEU A 1 341 ? -40.554 -5.256 40.087 1.00 27.00 341 LEU A N 1
ATOM 2484 C CA . LEU A 1 341 ? -42.011 -5.507 40.070 1.00 27.00 341 LEU A CA 1
ATOM 2485 C C . LEU A 1 341 ? -42.288 -6.496 38.915 1.00 27.00 341 LEU A C 1
ATOM 2487 O O . LEU A 1 341 ? -42.079 -6.181 37.755 1.00 27.00 341 LEU A O 1
ATOM 2491 N N . ARG A 1 342 ? -42.393 -7.793 39.226 1.00 24.69 342 ARG A N 1
ATOM 2492 C CA . ARG A 1 342 ? -43.626 -8.593 39.393 1.00 24.69 342 ARG A CA 1
ATOM 2493 C C . ARG A 1 342 ? -44.318 -9.016 38.086 1.00 24.69 342 ARG A C 1
ATOM 2495 O O . ARG A 1 342 ? -44.812 -8.217 37.306 1.00 24.69 342 ARG A O 1
ATOM 2502 N N . SER A 1 343 ? -44.403 -10.335 37.972 1.00 28.31 343 SER A N 1
ATOM 2503 C CA . SER A 1 343 ? -45.219 -11.170 37.101 1.00 28.31 343 SER A CA 1
ATOM 2504 C C . SER A 1 343 ? -46.732 -10.977 37.291 1.00 28.31 343 SER A C 1
ATOM 2506 O O . SER A 1 343 ? -47.209 -10.965 38.425 1.00 28.31 343 SER A O 1
ATOM 2508 N N . ASN A 1 344 ? -47.488 -10.919 36.184 1.00 26.81 344 ASN A N 1
ATOM 2509 C CA . ASN A 1 344 ? -48.749 -11.660 35.969 1.00 26.81 344 ASN A CA 1
ATOM 2510 C C . ASN A 1 344 ? -49.261 -11.512 34.509 1.00 26.81 344 ASN A C 1
ATOM 2512 O O . ASN A 1 344 ? -48.766 -10.648 33.789 1.00 26.81 344 ASN A O 1
ATOM 2516 N N . PRO A 1 345 ? -50.183 -12.373 34.018 1.00 36.66 345 PRO A N 1
ATOM 2517 C CA . PRO A 1 345 ? -50.081 -12.956 32.683 1.00 36.66 345 PRO A CA 1
ATOM 2518 C C . PRO A 1 345 ? -51.288 -12.650 31.768 1.00 36.66 345 PRO A C 1
ATOM 2520 O O . PRO A 1 345 ? -52.312 -12.126 32.192 1.00 36.66 345 PRO A O 1
ATOM 2523 N N . ARG A 1 346 ? -51.174 -13.093 30.507 1.00 29.55 346 ARG A N 1
ATOM 2524 C CA . ARG A 1 346 ? -52.243 -13.235 29.494 1.00 29.55 346 ARG A CA 1
ATOM 2525 C C . ARG A 1 346 ? -52.922 -11.937 29.027 1.00 29.55 346 ARG A C 1
ATOM 2527 O O . ARG A 1 346 ? -53.978 -11.549 29.517 1.00 29.55 346 ARG A O 1
ATOM 2534 N N . ARG A 1 347 ? -52.439 -11.402 27.899 1.00 26.62 347 ARG A N 1
ATOM 2535 C CA . ARG A 1 347 ? -53.304 -10.742 26.907 1.00 26.62 347 ARG A CA 1
ATOM 2536 C C . ARG A 1 347 ? -53.281 -11.527 25.598 1.00 26.62 347 ARG A C 1
ATOM 2538 O O . ARG A 1 347 ? -52.232 -11.925 25.109 1.00 26.62 347 ARG A O 1
ATOM 2545 N N . ARG A 1 348 ? -54.492 -11.813 25.122 1.00 26.05 348 ARG A N 1
ATOM 2546 C CA . ARG A 1 348 ? -54.838 -12.612 23.944 1.00 26.05 348 ARG A CA 1
ATOM 2547 C C . ARG A 1 348 ? -54.200 -12.041 22.675 1.00 26.05 348 ARG A C 1
ATOM 2549 O O . ARG A 1 348 ? -54.282 -10.839 22.442 1.00 26.05 348 ARG A O 1
ATOM 2556 N N . PHE A 1 349 ? -53.650 -12.929 21.849 1.00 29.45 349 PHE A N 1
ATOM 2557 C CA . PHE A 1 349 ? -53.281 -12.652 20.464 1.00 29.45 349 PHE A CA 1
ATOM 2558 C C . PHE A 1 349 ? -54.518 -12.210 19.671 1.00 29.45 349 PHE A C 1
ATOM 2560 O O . PHE A 1 349 ? -55.494 -12.954 19.568 1.00 29.45 349 PHE A O 1
ATOM 2567 N N . GLY A 1 350 ? -54.466 -10.990 19.136 1.00 25.64 350 GLY A N 1
ATOM 2568 C CA . GLY A 1 350 ? -55.400 -10.460 18.151 1.00 25.64 350 GLY A CA 1
ATOM 2569 C C . GLY A 1 350 ? -54.752 -10.464 16.767 1.00 25.64 350 GLY A C 1
ATOM 2570 O O . GLY A 1 350 ? -53.699 -9.869 16.576 1.00 25.64 350 GLY A O 1
ATOM 2571 N N . SER A 1 351 ? -55.397 -11.195 15.860 1.00 29.56 351 SER A N 1
ATOM 2572 C CA . SER A 1 351 ? -55.249 -11.318 14.403 1.00 29.56 351 SER A CA 1
ATOM 2573 C C . SER A 1 351 ? -54.269 -10.402 13.646 1.00 29.56 351 SER A C 1
ATOM 2575 O O . SER A 1 351 ? -54.394 -9.178 13.654 1.00 29.56 351 SER A O 1
ATOM 2577 N N . ALA A 1 352 ? -53.417 -11.071 12.862 1.00 40.34 352 ALA A N 1
ATOM 2578 C CA . ALA A 1 352 ? -52.924 -10.723 11.527 1.00 40.34 352 ALA A CA 1
ATOM 2579 C C . ALA A 1 352 ? -53.278 -9.321 10.988 1.00 40.34 352 ALA A C 1
ATOM 2581 O O . ALA A 1 352 ? -54.394 -9.076 10.525 1.00 40.34 352 ALA A O 1
ATOM 2582 N N . ARG A 1 353 ? -52.273 -8.439 10.926 1.00 30.39 353 ARG A N 1
ATOM 2583 C CA . ARG A 1 353 ? -52.259 -7.285 10.019 1.00 30.39 353 ARG A CA 1
ATOM 2584 C C . ARG A 1 353 ? -51.042 -7.353 9.086 1.00 30.39 353 ARG A C 1
ATOM 2586 O O . ARG A 1 353 ? -49.902 -7.243 9.514 1.00 30.39 353 ARG A O 1
ATOM 2593 N N . SER A 1 354 ? -51.373 -7.563 7.809 1.00 34.81 354 SER A N 1
ATOM 2594 C CA . SER A 1 354 ? -50.700 -7.137 6.570 1.00 34.81 354 SER A CA 1
ATOM 2595 C C . SER A 1 354 ? -49.226 -7.508 6.318 1.00 34.81 354 SER A C 1
ATOM 2597 O O . SER A 1 354 ? -48.325 -6.689 6.484 1.00 34.81 354 SER A O 1
ATOM 2599 N N . ALA A 1 355 ? -49.017 -8.680 5.708 1.00 38.12 355 ALA A N 1
ATOM 2600 C CA . ALA A 1 355 ? -47.788 -9.064 4.998 1.00 38.12 355 ALA A CA 1
ATOM 2601 C C . ALA A 1 355 ? -47.261 -8.056 3.932 1.00 38.12 355 ALA A C 1
ATOM 2603 O O . ALA A 1 355 ? -46.044 -7.983 3.771 1.00 38.12 355 ALA A O 1
ATOM 2604 N N . PRO A 1 356 ? -48.089 -7.235 3.239 1.00 35.09 356 PRO A N 1
ATOM 2605 C CA . PRO A 1 356 ? -47.584 -6.277 2.244 1.00 35.09 356 PRO A CA 1
ATOM 2606 C C . PRO A 1 356 ? -46.765 -5.118 2.836 1.00 35.09 356 PRO A C 1
ATOM 2608 O O . PRO A 1 356 ? -45.784 -4.691 2.236 1.00 35.09 356 PRO A O 1
ATOM 2611 N N . ALA A 1 357 ? -47.124 -4.633 4.032 1.00 33.94 357 ALA A N 1
ATOM 2612 C CA . ALA A 1 357 ? -46.416 -3.531 4.692 1.00 33.94 357 ALA A CA 1
ATOM 2613 C C . ALA A 1 357 ? -45.031 -3.964 5.202 1.00 33.94 357 ALA A C 1
ATOM 2615 O O . ALA A 1 357 ? -44.068 -3.205 5.120 1.00 33.94 357 ALA A O 1
ATOM 2616 N N . LEU A 1 358 ? -44.916 -5.217 5.661 1.00 35.50 358 LEU A N 1
ATOM 2617 C CA . LEU A 1 358 ? -43.645 -5.806 6.084 1.00 35.50 358 LEU A CA 1
ATOM 2618 C C . LEU A 1 358 ? -42.698 -6.030 4.891 1.00 35.50 358 LEU A C 1
ATOM 2620 O O . LEU A 1 358 ? -41.491 -5.855 5.032 1.00 35.50 358 LEU A O 1
ATOM 2624 N N . LEU A 1 359 ? -43.234 -6.390 3.716 1.00 40.59 359 LEU A N 1
ATOM 2625 C CA . LEU A 1 359 ? -42.455 -6.522 2.480 1.00 40.59 359 LEU A CA 1
ATOM 2626 C C . LEU A 1 359 ? -41.951 -5.165 1.966 1.00 40.59 359 LEU A C 1
ATOM 2628 O O . LEU A 1 359 ? -40.787 -5.061 1.595 1.00 40.59 359 LEU A O 1
ATOM 2632 N N . ALA A 1 360 ? -42.795 -4.128 1.982 1.00 35.59 360 ALA A N 1
ATOM 2633 C CA . ALA A 1 360 ? -42.416 -2.779 1.555 1.00 35.59 360 ALA A CA 1
ATOM 2634 C C . ALA A 1 360 ? -41.368 -2.144 2.490 1.00 35.59 360 ALA A C 1
ATOM 2636 O O . ALA A 1 360 ? -40.380 -1.583 2.017 1.00 35.59 360 ALA A O 1
ATOM 2637 N N . ALA A 1 361 ? -41.524 -2.311 3.810 1.00 46.09 361 ALA A N 1
ATOM 2638 C CA . ALA A 1 361 ? -40.527 -1.883 4.793 1.00 46.09 361 ALA A CA 1
ATOM 2639 C C . ALA A 1 361 ? -39.197 -2.643 4.632 1.00 46.09 361 ALA A C 1
ATOM 2641 O O . ALA A 1 361 ? -38.131 -2.039 4.706 1.00 46.09 361 ALA A O 1
ATOM 2642 N N . ARG A 1 362 ? -39.242 -3.952 4.338 1.00 51.44 362 ARG A N 1
ATOM 2643 C CA . ARG A 1 362 ? -38.044 -4.752 4.027 1.00 51.44 362 ARG A CA 1
ATOM 2644 C C . ARG A 1 362 ? -37.359 -4.321 2.730 1.00 51.44 362 ARG A C 1
ATOM 2646 O O . ARG A 1 362 ? -36.137 -4.271 2.703 1.00 51.44 362 ARG A O 1
ATOM 2653 N N . ALA A 1 363 ? -38.112 -3.991 1.682 1.00 42.62 363 ALA A N 1
ATOM 2654 C CA . ALA A 1 363 ? -37.551 -3.527 0.414 1.00 42.62 363 ALA A CA 1
ATOM 2655 C C . ALA A 1 363 ? -36.869 -2.153 0.555 1.00 42.62 363 ALA A C 1
ATOM 2657 O O . ALA A 1 363 ? -35.741 -1.988 0.100 1.00 42.62 363 ALA A O 1
ATOM 2658 N N . SER A 1 364 ? -37.502 -1.210 1.265 1.00 55.09 364 SER A N 1
ATOM 2659 C CA . SER A 1 364 ? -36.923 0.108 1.575 1.00 55.09 364 SER A CA 1
ATOM 2660 C C . SER A 1 364 ? -35.701 0.021 2.499 1.00 55.09 364 SER A C 1
ATOM 2662 O O . SER A 1 364 ? -34.747 0.781 2.340 1.00 55.09 364 SER A O 1
ATOM 2664 N N . ALA A 1 365 ? -35.705 -0.905 3.464 1.00 58.78 365 ALA A N 1
ATOM 2665 C CA . ALA A 1 365 ? -34.547 -1.160 4.320 1.00 58.78 365 ALA A CA 1
ATOM 2666 C C . ALA A 1 365 ? -33.399 -1.817 3.535 1.00 58.78 365 ALA A C 1
ATOM 2668 O O . ALA A 1 365 ? -32.242 -1.455 3.721 1.00 58.78 365 ALA A O 1
ATOM 2669 N N . SER A 1 366 ? -33.714 -2.727 2.606 1.00 60.12 366 SER A N 1
ATOM 2670 C CA . SER A 1 366 ? -32.729 -3.367 1.727 1.00 60.12 366 SER A CA 1
ATOM 2671 C C . SER A 1 366 ? -32.053 -2.365 0.789 1.00 60.12 366 SER A C 1
ATOM 2673 O O . SER A 1 366 ? -30.844 -2.450 0.606 1.00 60.12 366 SER A O 1
ATOM 2675 N N . SER A 1 367 ? -32.794 -1.403 0.224 1.00 62.88 367 SER A N 1
ATOM 2676 C CA . SER A 1 367 ? -32.207 -0.358 -0.626 1.00 62.88 367 SER A CA 1
ATOM 2677 C C . SER A 1 367 ? -31.338 0.621 0.166 1.00 62.88 367 SER A C 1
ATOM 2679 O O . SER A 1 367 ? -30.285 1.024 -0.318 1.00 62.88 367 SER A O 1
ATOM 2681 N N . SER A 1 368 ? -31.732 0.971 1.398 1.00 75.31 368 SER A N 1
ATOM 2682 C CA . SER A 1 368 ? -30.912 1.826 2.271 1.00 75.31 368 SER A CA 1
ATOM 2683 C C . SER A 1 368 ? -29.638 1.119 2.738 1.00 75.31 368 SER A C 1
ATOM 2685 O O . SER A 1 368 ? -28.583 1.740 2.799 1.00 75.31 368 SER A O 1
ATOM 2687 N N . LYS A 1 369 ? -29.717 -0.182 3.039 1.00 84.94 369 LYS A N 1
ATOM 2688 C CA . LYS A 1 369 ? -28.559 -0.999 3.425 1.00 84.94 369 LYS A CA 1
ATOM 2689 C C . LYS A 1 369 ? -27.557 -1.140 2.280 1.00 84.94 369 LYS A C 1
ATOM 2691 O O . LYS A 1 369 ? -26.355 -1.034 2.500 1.00 84.94 369 LYS A O 1
ATOM 2696 N N . GLU A 1 370 ? -28.052 -1.331 1.060 1.00 84.31 370 GLU A N 1
ATOM 2697 C CA . GLU A 1 370 ? -27.225 -1.401 -0.146 1.00 84.31 370 GLU A CA 1
ATOM 2698 C C . GLU A 1 370 ? -26.484 -0.087 -0.418 1.00 84.31 370 GLU A C 1
ATOM 2700 O O . GLU A 1 370 ? -25.290 -0.110 -0.699 1.00 84.31 370 GLU A O 1
ATOM 2705 N N . LEU A 1 371 ? -27.169 1.054 -0.267 1.00 83.88 371 LEU A N 1
ATOM 2706 C CA . LEU A 1 371 ? -26.566 2.384 -0.397 1.00 83.88 371 LEU A CA 1
ATOM 2707 C C . LEU A 1 371 ? -25.394 2.586 0.570 1.00 83.88 371 LEU A C 1
ATOM 2709 O O . LEU A 1 371 ? -24.334 3.019 0.138 1.00 83.88 371 LEU A O 1
ATOM 2713 N N . VAL A 1 372 ? -25.567 2.221 1.844 1.00 89.94 372 VAL A N 1
ATOM 2714 C CA . VAL A 1 372 ? -24.512 2.332 2.868 1.00 89.94 372 VAL A CA 1
ATOM 2715 C C . VAL A 1 372 ? -23.343 1.389 2.566 1.00 89.94 372 VAL A C 1
ATOM 2717 O O . VAL A 1 372 ? -22.182 1.765 2.666 1.00 89.94 372 VAL A O 1
ATOM 2720 N N . LEU A 1 373 ? -23.626 0.139 2.190 1.00 93.50 373 LEU A N 1
ATOM 2721 C CA . LEU A 1 373 ? -22.582 -0.873 2.000 1.00 93.50 373 LEU A CA 1
ATOM 2722 C C . LEU A 1 373 ? -21.843 -0.765 0.662 1.00 93.50 373 LEU A C 1
ATOM 2724 O O . LEU A 1 373 ? -20.790 -1.389 0.516 1.00 93.50 373 LEU A O 1
ATOM 2728 N N . ARG A 1 374 ? -22.357 0.004 -0.303 1.00 93.25 374 ARG A N 1
ATOM 2729 C CA . ARG A 1 374 ? -21.749 0.162 -1.629 1.00 93.25 374 ARG A CA 1
ATOM 2730 C C . ARG A 1 374 ? -20.292 0.612 -1.540 1.00 93.25 374 ARG A C 1
ATOM 2732 O O . ARG A 1 374 ? -19.420 -0.069 -2.072 1.00 93.25 374 ARG A O 1
ATOM 2739 N N . ASP A 1 375 ? -20.018 1.691 -0.809 1.00 93.12 375 ASP A N 1
ATOM 2740 C CA . ASP A 1 375 ? -18.660 2.242 -0.718 1.00 93.12 375 ASP A CA 1
ATOM 2741 C C . ASP A 1 375 ? -17.689 1.278 -0.023 1.00 93.12 375 ASP A C 1
ATOM 2743 O O . ASP A 1 375 ? -16.504 1.241 -0.348 1.00 93.12 375 ASP A O 1
ATOM 2747 N N . PHE A 1 376 ? -18.184 0.443 0.895 1.00 94.62 376 PHE A N 1
ATOM 2748 C CA . PHE A 1 376 ? -17.383 -0.607 1.524 1.00 94.62 376 PHE A CA 1
ATOM 2749 C C . PHE A 1 376 ? -17.049 -1.736 0.540 1.00 94.62 376 PHE A C 1
ATOM 2751 O O . PHE A 1 376 ? -15.914 -2.210 0.507 1.00 94.62 376 PHE A O 1
ATOM 2758 N N . ARG A 1 377 ? -17.996 -2.156 -0.306 1.00 90.81 377 ARG A N 1
ATOM 2759 C CA . ARG A 1 377 ? -17.731 -3.173 -1.343 1.00 90.81 377 ARG A CA 1
ATOM 2760 C C . ARG A 1 377 ? -16.734 -2.678 -2.384 1.00 90.81 377 ARG A C 1
ATOM 2762 O O . ARG A 1 377 ? -15.848 -3.432 -2.779 1.00 90.81 377 ARG A O 1
ATOM 2769 N N . ASP A 1 378 ? -16.833 -1.402 -2.742 1.00 89.31 378 ASP A N 1
ATOM 2770 C CA . ASP A 1 378 ? -15.929 -0.743 -3.686 1.00 89.31 378 ASP A CA 1
ATOM 2771 C C . ASP A 1 378 ? -14.564 -0.394 -3.059 1.00 89.31 378 ASP A C 1
ATOM 2773 O O . ASP A 1 378 ? -13.686 0.126 -3.747 1.00 89.31 378 ASP A O 1
ATOM 2777 N N . LYS A 1 379 ? -14.362 -0.695 -1.764 1.00 91.38 379 LYS A N 1
ATOM 2778 C CA . LYS A 1 379 ? -13.167 -0.365 -0.967 1.00 91.38 379 LYS A CA 1
ATOM 2779 C C . LYS A 1 379 ? -12.827 1.129 -0.954 1.00 91.38 379 LYS A C 1
ATOM 2781 O O . LYS A 1 379 ? -11.661 1.520 -0.957 1.00 91.38 379 LYS A O 1
ATOM 2786 N N . LYS A 1 380 ? -13.867 1.956 -0.954 1.00 90.75 380 LYS A N 1
ATOM 2787 C CA . LYS A 1 380 ? -13.824 3.419 -1.055 1.00 90.75 380 LYS A CA 1
ATOM 2788 C C . LYS A 1 380 ? -14.451 4.119 0.149 1.00 90.75 380 LYS A C 1
ATOM 2790 O O . LYS A 1 380 ? -14.531 5.343 0.165 1.00 90.75 380 LYS A O 1
ATOM 2795 N N . ALA A 1 381 ? -14.878 3.377 1.169 1.00 96.00 381 ALA A N 1
ATOM 2796 C CA . ALA A 1 381 ? -15.517 3.977 2.328 1.00 96.00 381 ALA A CA 1
ATOM 2797 C C . ALA A 1 381 ? -14.535 4.858 3.126 1.00 96.00 381 ALA A C 1
ATOM 2799 O O . ALA A 1 381 ? -13.519 4.402 3.650 1.00 96.00 381 ALA A O 1
ATOM 2800 N N . LEU A 1 382 ? -14.879 6.135 3.247 1.00 97.44 382 LEU A N 1
ATOM 2801 C CA . LEU A 1 382 ? -14.276 7.122 4.139 1.00 97.44 382 LEU A CA 1
ATOM 2802 C C . LEU A 1 382 ? -15.358 7.633 5.095 1.00 97.44 382 LEU A C 1
ATOM 2804 O O . LEU A 1 382 ? -16.280 8.332 4.662 1.00 97.44 382 LEU A O 1
ATOM 2808 N N . LYS A 1 383 ? -15.250 7.275 6.379 1.00 96.62 383 LYS A N 1
ATOM 2809 C CA . LYS A 1 383 ? -16.171 7.693 7.444 1.00 96.62 383 LYS A CA 1
ATOM 2810 C C . LYS A 1 383 ? -15.513 8.736 8.341 1.00 96.62 383 LYS A C 1
ATOM 2812 O O . LYS A 1 383 ? -14.501 8.445 8.980 1.00 96.62 383 LYS A O 1
ATOM 2817 N N . ILE A 1 384 ? -16.087 9.935 8.428 1.00 96.62 384 ILE A N 1
ATOM 2818 C CA . ILE A 1 384 ? -15.601 10.984 9.337 1.00 96.62 384 ILE A CA 1
ATOM 2819 C C . ILE A 1 384 ? -16.357 10.917 10.663 1.00 96.62 384 ILE A C 1
ATOM 2821 O O . ILE A 1 384 ? -17.582 10.937 10.684 1.00 96.62 384 ILE A O 1
ATOM 2825 N N . ILE A 1 385 ? -15.619 10.832 11.769 1.00 93.44 385 ILE A N 1
ATOM 2826 C CA . ILE A 1 385 ? -16.137 10.499 13.099 1.00 93.44 385 ILE A CA 1
ATOM 2827 C C . ILE A 1 385 ? -16.066 11.727 14.007 1.00 93.44 385 ILE A C 1
ATOM 2829 O O . ILE A 1 385 ? -14.982 12.133 14.428 1.00 93.44 385 ILE A O 1
ATOM 2833 N N . SER A 1 386 ? -17.216 12.288 14.378 1.00 90.44 386 SER A N 1
ATOM 2834 C CA . SER A 1 386 ? -17.310 13.404 15.333 1.00 90.44 386 SER A CA 1
ATOM 2835 C C . SER A 1 386 ? -17.000 12.969 16.771 1.00 90.44 386 SER A C 1
ATOM 2837 O O . SER A 1 386 ? -16.384 13.710 17.537 1.00 90.44 386 SER A O 1
ATOM 2839 N N . GLY A 1 387 ? -17.357 11.729 17.115 1.00 80.62 387 GLY A N 1
ATOM 2840 C CA . GLY A 1 387 ? -17.119 11.114 18.421 1.00 80.62 387 GLY A CA 1
ATOM 2841 C C . GLY A 1 387 ? -18.409 10.847 19.197 1.00 80.62 387 GLY A C 1
ATOM 2842 O O . GLY A 1 387 ? -19.327 11.661 19.201 1.00 80.62 387 GLY A O 1
ATOM 2843 N N . LEU A 1 388 ? -18.458 9.707 19.893 1.00 78.69 388 LEU A N 1
ATOM 2844 C CA . LEU A 1 388 ? -19.664 9.202 20.566 1.00 78.69 388 LEU A CA 1
ATOM 2845 C C . LEU A 1 388 ? -20.158 10.099 21.714 1.00 78.69 388 LEU A C 1
ATOM 2847 O O . LEU A 1 388 ? -21.351 10.147 21.980 1.00 78.69 388 LEU A O 1
ATOM 2851 N N . GLN A 1 389 ? -19.256 10.829 22.375 1.00 81.88 389 GLN A N 1
ATOM 2852 C CA . GLN A 1 389 ? -19.583 11.737 23.487 1.00 81.88 389 GLN A CA 1
ATOM 2853 C C . GLN A 1 389 ? -19.717 13.207 23.051 1.00 81.88 389 GLN A C 1
ATOM 2855 O O . GLN A 1 389 ? -19.841 14.097 23.894 1.00 81.88 389 GLN A O 1
ATOM 2860 N N . ASN A 1 390 ? -19.646 13.493 21.747 1.00 85.12 390 ASN A N 1
ATOM 2861 C CA . ASN A 1 390 ? -19.729 14.858 21.245 1.00 85.12 390 ASN A CA 1
ATOM 2862 C C . ASN A 1 390 ? -21.186 15.251 20.964 1.00 85.12 390 ASN A C 1
ATOM 2864 O O . ASN A 1 390 ? -21.714 14.975 19.889 1.00 85.12 390 ASN A O 1
ATOM 2868 N N . PHE A 1 391 ? -21.811 15.927 21.930 1.00 89.50 391 PHE A N 1
ATOM 2869 C CA . PHE A 1 391 ? -23.172 16.467 21.810 1.00 89.50 391 PHE A CA 1
ATOM 2870 C C . PHE A 1 391 ? -23.206 17.984 21.554 1.00 89.50 391 PHE A C 1
ATOM 2872 O O . PHE A 1 391 ? -24.265 18.609 21.626 1.00 89.50 391 PHE A O 1
ATOM 2879 N N . ASP A 1 392 ? -22.053 18.590 21.259 1.00 94.25 392 ASP A N 1
ATOM 2880 C CA . ASP A 1 392 ? -21.958 19.996 20.870 1.00 94.25 392 ASP A CA 1
ATOM 2881 C C . ASP A 1 392 ? -22.449 20.165 19.424 1.00 94.25 392 ASP A C 1
ATOM 2883 O O . ASP A 1 392 ? -21.795 19.732 18.472 1.00 94.25 392 ASP A O 1
ATOM 2887 N N . LYS A 1 393 ? -23.616 20.797 19.263 1.00 94.69 393 LYS A N 1
ATOM 2888 C CA . LYS A 1 393 ? -24.271 20.976 17.961 1.00 94.69 393 LYS A CA 1
ATOM 2889 C C . LYS A 1 393 ? -23.398 21.734 16.961 1.00 94.69 393 LYS A C 1
ATOM 2891 O O . LYS A 1 393 ? -23.362 21.343 15.797 1.00 94.69 393 LYS A O 1
ATOM 2896 N N . ASP A 1 394 ? -22.675 22.762 17.398 1.00 93.56 394 ASP A N 1
ATOM 2897 C CA . ASP A 1 394 ? -21.865 23.600 16.507 1.00 93.56 394 ASP A CA 1
ATOM 2898 C C . ASP A 1 394 ? -20.635 22.828 16.019 1.00 93.56 394 ASP A C 1
ATOM 2900 O O . ASP A 1 394 ? -20.271 22.853 14.834 1.00 93.56 394 ASP A O 1
ATOM 2904 N N . ARG A 1 395 ? -20.023 22.054 16.921 1.00 93.25 395 ARG A N 1
ATOM 2905 C CA . ARG A 1 395 ? -18.891 21.193 16.574 1.00 93.25 395 ARG A CA 1
ATOM 2906 C C . ARG A 1 395 ? -19.307 20.026 15.686 1.00 93.25 395 ARG A C 1
ATOM 2908 O O . ARG A 1 395 ? -18.596 19.705 14.737 1.00 93.25 395 ARG A O 1
ATOM 2915 N N . VAL A 1 396 ? -20.446 19.396 15.964 1.00 95.50 396 VAL A N 1
ATOM 2916 C CA . VAL A 1 396 ? -20.996 18.327 15.117 1.00 95.50 396 VAL A CA 1
ATOM 2917 C C . VAL A 1 396 ? -21.320 18.870 13.726 1.00 95.50 396 VAL A C 1
ATOM 2919 O O . VAL A 1 396 ? -20.899 18.265 12.744 1.00 95.50 396 VAL A O 1
ATOM 2922 N N . ALA A 1 397 ? -21.967 20.037 13.623 1.00 96.12 397 ALA A N 1
ATOM 2923 C CA . ALA A 1 397 ? -22.236 20.691 12.342 1.00 96.12 397 ALA A CA 1
ATOM 2924 C C . ALA A 1 397 ? -20.949 20.937 11.540 1.00 96.12 397 ALA A C 1
ATOM 2926 O O . ALA A 1 397 ? -20.891 20.614 10.356 1.00 96.12 397 ALA A O 1
ATOM 2927 N N . SER A 1 398 ? -19.896 21.428 12.198 1.00 96.06 398 SER A N 1
ATOM 2928 C CA . SER A 1 398 ? -18.579 21.645 11.586 1.00 96.06 398 SER A CA 1
ATOM 2929 C C . SER A 1 398 ? -17.987 20.361 10.994 1.00 96.06 398 SER A C 1
ATOM 2931 O O . SER A 1 398 ? -17.518 20.361 9.857 1.00 96.06 398 SER A O 1
ATOM 2933 N N . VAL A 1 399 ? -18.053 19.250 11.734 1.00 96.12 399 VAL A N 1
ATOM 2934 C CA . VAL A 1 399 ? -17.561 17.942 11.270 1.00 96.12 399 VAL A CA 1
ATOM 2935 C C . VAL A 1 399 ? -18.401 17.407 10.109 1.00 96.12 399 VAL A C 1
ATOM 2937 O O . VAL A 1 399 ? -17.840 16.884 9.150 1.00 96.12 399 VAL A O 1
ATOM 2940 N N . VAL A 1 400 ? -19.727 17.556 10.165 1.00 97.38 400 VAL A N 1
ATOM 2941 C CA . VAL A 1 400 ? -20.640 17.123 9.094 1.00 97.38 400 VAL A CA 1
ATOM 2942 C C . VAL A 1 400 ? -20.381 17.902 7.803 1.00 97.38 400 VAL A C 1
ATOM 2944 O O . VAL A 1 400 ? -20.257 17.298 6.740 1.00 97.38 400 VAL A O 1
ATOM 2947 N N . ILE A 1 401 ? -20.233 19.226 7.895 1.00 96.69 401 ILE A N 1
ATOM 2948 C CA . ILE A 1 401 ? -19.892 20.086 6.753 1.00 96.69 401 ILE A CA 1
ATOM 2949 C C . ILE A 1 401 ? -18.534 19.685 6.169 1.00 96.69 401 ILE A C 1
ATOM 2951 O O . ILE A 1 401 ? -18.399 19.556 4.952 1.00 96.69 401 ILE A O 1
ATOM 2955 N N . ALA A 1 402 ? -17.540 19.444 7.028 1.00 96.56 402 ALA A N 1
ATOM 2956 C CA . ALA A 1 402 ? -16.220 19.008 6.593 1.00 96.56 402 ALA A CA 1
ATOM 2957 C C . ALA A 1 402 ? -16.238 17.638 5.907 1.00 96.56 402 ALA A C 1
ATOM 2959 O O . ALA A 1 402 ? -15.536 17.449 4.917 1.00 96.56 402 ALA A O 1
ATOM 2960 N N . ALA A 1 403 ? -17.055 16.703 6.396 1.00 96.88 403 ALA A N 1
ATOM 2961 C CA . ALA A 1 403 ? -17.244 15.401 5.774 1.00 96.88 403 ALA A CA 1
ATOM 2962 C C . ALA A 1 403 ? -17.845 15.535 4.363 1.00 96.88 403 ALA A C 1
ATOM 2964 O O . ALA A 1 403 ? -17.274 15.006 3.410 1.00 96.88 403 ALA A O 1
ATOM 2965 N N . ASP A 1 404 ? -18.946 16.283 4.214 1.00 96.25 404 ASP A N 1
ATOM 2966 C CA . ASP A 1 404 ? -19.635 16.453 2.924 1.00 96.25 404 ASP A CA 1
ATOM 2967 C C . ASP A 1 404 ? -18.756 17.160 1.885 1.00 96.25 404 ASP A C 1
ATOM 2969 O O . ASP A 1 404 ? -18.567 16.664 0.772 1.00 96.25 404 ASP A O 1
ATOM 2973 N N . GLN A 1 405 ? -18.164 18.297 2.259 1.00 95.31 405 GLN A N 1
ATOM 2974 C CA . GLN A 1 405 ? -17.357 19.101 1.338 1.00 95.31 405 GLN A CA 1
ATOM 2975 C C . GLN A 1 405 ? -15.965 18.509 1.091 1.00 95.31 405 GLN A C 1
ATOM 2977 O O . GLN A 1 405 ? -15.382 18.730 0.031 1.00 95.31 405 GLN A O 1
ATOM 2982 N N . GLY A 1 406 ? -15.431 17.746 2.045 1.00 94.00 406 GLY A N 1
ATOM 2983 C CA . GLY A 1 406 ? -14.138 17.078 1.920 1.00 94.00 406 GLY A CA 1
ATOM 2984 C C . GLY A 1 406 ? -14.172 15.790 1.093 1.00 94.00 406 GLY A C 1
ATOM 2985 O O . GLY A 1 406 ? -13.118 15.226 0.825 1.00 94.00 406 GLY A O 1
ATOM 2986 N N . GLY A 1 407 ? -15.348 15.316 0.668 1.00 95.19 407 GLY A N 1
ATOM 2987 C CA . GLY A 1 407 ? -15.470 14.095 -0.137 1.00 95.19 407 GLY A CA 1
ATOM 2988 C C . GLY A 1 407 ? -15.462 12.805 0.686 1.00 95.19 407 GLY A C 1
ATOM 2989 O O . GLY A 1 407 ? -15.047 11.757 0.193 1.00 95.19 407 GLY A O 1
ATOM 2990 N N . ALA A 1 408 ? -15.907 12.863 1.943 1.00 96.88 408 ALA A N 1
ATOM 2991 C CA . ALA A 1 408 ? -16.205 11.656 2.698 1.00 96.88 408 ALA A CA 1
ATOM 2992 C C . ALA A 1 408 ? -17.405 10.917 2.097 1.00 96.88 408 ALA A C 1
ATOM 2994 O O . ALA A 1 408 ? -18.242 11.493 1.409 1.00 96.88 408 ALA A O 1
ATOM 2995 N N . THR A 1 409 ? -17.503 9.630 2.408 1.00 96.38 409 THR A N 1
ATOM 2996 C CA . THR A 1 409 ? -18.647 8.797 2.007 1.00 96.38 409 THR A CA 1
ATOM 2997 C C . THR A 1 409 ? -19.688 8.684 3.112 1.00 96.38 409 THR A C 1
ATOM 2999 O O . THR A 1 409 ? -20.853 8.467 2.831 1.00 96.38 409 THR A O 1
ATOM 3002 N N . HIS A 1 410 ? -19.270 8.816 4.372 1.00 96.75 410 HIS A N 1
ATOM 3003 C CA . HIS A 1 410 ? -20.106 8.601 5.547 1.00 96.75 410 HIS A CA 1
ATOM 3004 C C . HIS A 1 410 ? -19.729 9.600 6.642 1.00 96.75 410 HIS A C 1
ATOM 3006 O O . HIS A 1 410 ? -18.563 9.996 6.766 1.00 96.75 410 HIS A O 1
ATOM 3012 N N . VAL A 1 411 ? -20.693 9.942 7.492 1.00 96.88 411 VAL A N 1
ATOM 3013 C CA . VAL A 1 411 ? -20.446 10.697 8.726 1.00 96.88 411 VAL A CA 1
ATOM 3014 C C . VAL A 1 411 ? -20.937 9.909 9.932 1.00 96.88 411 VAL A C 1
ATOM 3016 O O . VAL A 1 411 ? -21.963 9.243 9.863 1.00 96.88 411 VAL A O 1
ATOM 3019 N N . ASP A 1 412 ? -20.194 9.966 11.029 1.00 96.12 412 ASP A N 1
ATOM 3020 C CA . ASP A 1 412 ? -20.497 9.275 12.278 1.00 96.12 412 ASP A CA 1
ATOM 3021 C C . ASP A 1 412 ? -20.575 10.264 13.440 1.00 96.12 412 ASP A C 1
ATOM 3023 O O . ASP A 1 412 ? -19.632 11.016 13.713 1.00 96.12 412 ASP A O 1
ATOM 3027 N N . ILE A 1 413 ? -21.725 10.277 14.107 1.00 95.75 413 ILE A N 1
ATOM 3028 C CA . ILE A 1 413 ? -22.071 11.222 15.170 1.00 95.75 413 ILE A CA 1
ATOM 3029 C C . ILE A 1 413 ? -22.566 10.485 16.420 1.00 95.75 413 ILE A C 1
ATOM 3031 O O . ILE A 1 413 ? -22.905 9.300 16.390 1.00 95.75 413 ILE A O 1
ATOM 3035 N N . ALA A 1 414 ? -22.618 11.195 17.545 1.00 94.31 414 ALA A N 1
ATOM 3036 C CA . ALA A 1 414 ? -23.227 10.670 18.760 1.00 94.31 414 ALA A CA 1
ATOM 3037 C C . ALA A 1 414 ? -24.700 10.289 18.521 1.00 94.31 414 ALA A C 1
ATOM 3039 O O . ALA A 1 414 ? -25.420 10.966 17.782 1.00 94.31 414 ALA A O 1
ATOM 3040 N N . CYS A 1 415 ? -25.152 9.202 19.149 1.00 94.94 415 CYS A N 1
ATOM 3041 C CA . CYS A 1 415 ? -26.521 8.714 19.008 1.00 94.94 415 CYS A CA 1
ATOM 3042 C C . CYS A 1 415 ? -27.529 9.618 19.734 1.00 94.94 415 CYS A C 1
ATOM 3044 O O . CYS A 1 415 ? -27.897 9.371 20.880 1.00 94.94 415 CYS A O 1
ATOM 3046 N N . ASP A 1 416 ? -27.986 10.659 19.038 1.00 95.94 416 ASP A N 1
ATOM 3047 C CA . ASP A 1 416 ? -28.988 11.616 19.504 1.00 95.94 416 ASP A CA 1
ATOM 3048 C C . ASP A 1 416 ? -29.929 12.043 18.369 1.00 95.94 416 ASP A C 1
ATOM 3050 O O . ASP A 1 416 ? -29.510 12.291 17.237 1.00 95.94 416 ASP A O 1
ATOM 3054 N N . GLN A 1 417 ? -31.220 12.157 18.683 1.00 95.81 417 GLN A N 1
ATOM 3055 C CA . GLN A 1 417 ? -32.252 12.454 17.692 1.00 95.81 417 GLN A CA 1
ATOM 3056 C C . GLN A 1 417 ? -32.087 13.846 17.060 1.00 95.81 417 GLN A C 1
ATOM 3058 O O . GLN A 1 417 ? -32.338 14.028 15.867 1.00 95.81 417 GLN A O 1
ATOM 3063 N N . GLU A 1 418 ? -31.686 14.840 17.850 1.00 96.75 418 GLU A N 1
ATOM 3064 C CA . GLU A 1 418 ? -31.552 16.219 17.390 1.00 96.75 418 GLU A CA 1
ATOM 3065 C C . GLU A 1 418 ? -30.284 16.403 16.554 1.00 96.75 418 GLU A C 1
ATOM 3067 O O . GLU A 1 418 ? -30.309 17.143 15.569 1.00 96.75 418 GLU A O 1
ATOM 3072 N N . LEU A 1 419 ? -29.201 15.692 16.886 1.00 97.19 419 LEU A N 1
ATOM 3073 C CA . LEU A 1 419 ? -27.986 15.667 16.067 1.00 97.19 419 LEU A CA 1
ATOM 3074 C C . LEU A 1 419 ? -28.214 15.004 14.705 1.00 97.19 419 LEU A C 1
ATOM 3076 O O . LEU A 1 419 ? -27.713 15.508 13.702 1.00 97.19 419 LEU A O 1
ATOM 3080 N N . VAL A 1 420 ? -29.006 13.927 14.637 1.00 97.25 420 VAL A N 1
ATOM 3081 C CA . VAL A 1 420 ? -29.364 13.300 13.351 1.00 97.25 420 VAL A CA 1
ATOM 3082 C C . VAL A 1 420 ? -30.153 14.270 12.474 1.00 97.25 420 VAL A C 1
ATOM 3084 O O . VAL A 1 420 ? -29.803 14.459 11.312 1.00 97.25 420 VAL A O 1
ATOM 3087 N N . LYS A 1 421 ? -31.171 14.947 13.025 1.00 97.25 421 LYS A N 1
ATOM 3088 C CA . LYS A 1 421 ? -31.941 15.962 12.278 1.00 97.25 421 LYS A CA 1
ATOM 3089 C C . LYS A 1 421 ? -31.057 17.113 11.801 1.00 97.25 421 LYS A C 1
ATOM 3091 O O . LYS A 1 421 ? -31.228 17.593 10.684 1.00 97.25 421 LYS A O 1
ATOM 3096 N N . LEU A 1 422 ? -30.121 17.558 12.640 1.00 97.25 422 LEU A N 1
ATOM 3097 C CA . LEU A 1 422 ? -29.140 18.575 12.272 1.00 97.25 422 LEU A CA 1
ATOM 3098 C C . LEU A 1 422 ? -28.276 18.105 11.096 1.00 97.25 422 LEU A C 1
ATOM 3100 O O . LEU A 1 422 ? -28.167 18.824 10.109 1.00 97.25 422 LEU A O 1
ATOM 3104 N N . ALA A 1 423 ? -27.705 16.902 11.175 1.00 96.94 423 ALA A N 1
ATOM 3105 C CA . ALA A 1 423 ? -26.861 16.353 10.119 1.00 96.94 423 ALA A CA 1
ATOM 3106 C C . ALA A 1 423 ? -27.632 16.168 8.800 1.00 96.94 423 ALA A C 1
ATOM 3108 O O . ALA A 1 423 ? -27.137 16.580 7.755 1.00 96.94 423 ALA A O 1
ATOM 3109 N N . MET A 1 424 ? -28.877 15.680 8.847 1.00 96.75 424 MET A N 1
ATOM 3110 C CA . MET A 1 424 ? -29.756 15.557 7.671 1.00 96.75 424 MET A CA 1
ATOM 3111 C C . MET A 1 424 ? -30.007 16.892 6.952 1.00 96.75 424 MET A C 1
ATOM 3113 O O . MET A 1 424 ? -30.238 16.905 5.746 1.00 96.75 424 MET A O 1
ATOM 3117 N N . ASN A 1 425 ? -29.965 18.020 7.670 1.00 97.00 425 ASN A N 1
ATOM 3118 C CA . ASN A 1 425 ? -30.110 19.349 7.067 1.00 97.00 425 ASN A CA 1
ATOM 3119 C C . ASN A 1 425 ? -28.810 19.871 6.431 1.00 97.00 425 ASN A C 1
ATOM 3121 O O . ASN A 1 425 ? -28.855 20.848 5.686 1.00 97.00 425 ASN A O 1
ATOM 3125 N N . LEU A 1 426 ? -27.662 19.27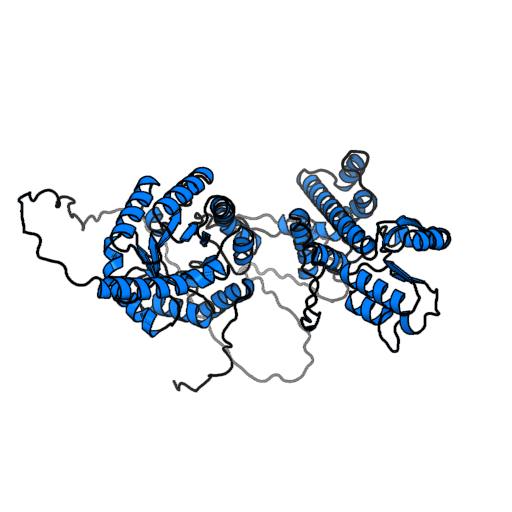0 6.751 1.00 96.75 426 LEU A N 1
ATOM 3126 C CA . LEU A 1 426 ? -26.334 19.747 6.354 1.00 96.75 426 LEU A CA 1
ATOM 3127 C C . LEU A 1 426 ? -25.664 18.869 5.293 1.00 96.75 426 LEU A C 1
ATOM 3129 O O . LEU A 1 426 ? -24.797 19.360 4.576 1.00 96.75 426 LEU A O 1
ATOM 3133 N N . THR A 1 427 ? -26.027 17.588 5.195 1.00 96.25 427 THR A N 1
ATOM 3134 C CA . THR A 1 427 ? -25.389 16.637 4.278 1.00 96.25 427 THR A CA 1
ATOM 3135 C C . THR A 1 427 ? -26.385 15.660 3.661 1.00 96.25 427 THR A C 1
ATOM 3137 O O . THR A 1 427 ? -27.452 15.388 4.206 1.00 96.25 427 THR A O 1
ATOM 3140 N N . SER A 1 428 ? -25.993 15.114 2.511 1.00 93.94 428 SER A N 1
ATOM 3141 C CA . SER A 1 428 ? -26.652 13.970 1.868 1.00 93.94 428 SER A CA 1
ATOM 3142 C C . SER A 1 428 ? -25.919 12.643 2.099 1.00 93.94 428 SER A C 1
ATOM 3144 O O . SER A 1 428 ? -26.383 11.602 1.634 1.00 93.94 428 SER A O 1
ATOM 3146 N N . LEU A 1 429 ? -24.775 12.677 2.791 1.00 95.19 429 LEU A N 1
ATOM 3147 C CA . LEU A 1 429 ? -24.007 11.486 3.124 1.00 95.19 429 LEU A CA 1
ATOM 3148 C C . LEU A 1 429 ? -24.791 10.598 4.098 1.00 95.19 429 LEU A C 1
ATOM 3150 O O . LEU A 1 429 ? -25.448 11.120 5.004 1.00 95.19 429 LEU A O 1
ATOM 3154 N N . PRO A 1 430 ? -24.675 9.265 3.981 1.00 96.12 430 PRO A N 1
ATOM 3155 C CA . PRO A 1 430 ? -25.211 8.362 4.978 1.00 96.12 430 PRO A CA 1
ATOM 3156 C C . PRO A 1 430 ? -24.724 8.669 6.396 1.00 96.12 430 PRO A C 1
ATOM 3158 O O . PRO A 1 430 ? -23.521 8.765 6.669 1.00 96.12 430 PRO A O 1
ATOM 3161 N N . ILE A 1 431 ? -25.691 8.795 7.307 1.00 97.12 431 ILE A N 1
ATOM 3162 C CA . ILE A 1 431 ? -25.453 9.119 8.715 1.00 97.12 431 ILE A CA 1
ATOM 3163 C C . ILE A 1 431 ? -25.371 7.827 9.526 1.00 97.12 431 ILE A C 1
ATOM 3165 O O . ILE A 1 431 ? -26.339 7.063 9.626 1.00 97.12 431 ILE A O 1
ATOM 3169 N N . CYS A 1 432 ? -24.204 7.623 10.126 1.00 96.75 432 CYS A N 1
ATOM 3170 C CA . CYS A 1 432 ? -23.929 6.639 11.155 1.00 96.75 432 CYS A CA 1
ATOM 3171 C C . CYS A 1 432 ? -24.108 7.273 12.539 1.00 96.75 432 CYS A C 1
ATOM 3173 O O . CYS A 1 432 ? -23.694 8.410 12.768 1.00 96.75 432 CYS A O 1
ATOM 3175 N N . VAL A 1 433 ? -24.709 6.533 13.469 1.00 96.56 433 VAL A N 1
ATOM 3176 C CA . VAL A 1 433 ? -24.761 6.926 14.881 1.00 96.56 433 VAL A CA 1
ATOM 3177 C C . VAL A 1 433 ? -24.095 5.886 15.767 1.00 96.56 433 VAL A C 1
ATOM 3179 O O . VAL A 1 433 ? -24.308 4.686 15.595 1.00 96.56 433 VAL A O 1
ATOM 3182 N N . SER A 1 434 ? -23.327 6.351 16.746 1.00 94.56 434 SER A N 1
ATOM 3183 C CA . SER A 1 434 ? -22.558 5.491 17.647 1.00 94.56 434 SER A CA 1
ATOM 3184 C C . SER A 1 434 ? -23.136 5.479 19.068 1.00 94.56 434 SER A C 1
ATOM 3186 O O . SER A 1 434 ? -23.409 6.539 19.635 1.00 94.56 434 SER A O 1
ATOM 3188 N N . SER A 1 435 ? -23.316 4.292 19.663 1.00 94.06 435 SER A N 1
ATOM 3189 C CA . SER A 1 435 ? -23.771 4.099 21.055 1.00 94.06 435 SER A CA 1
ATOM 3190 C C . SER A 1 435 ? -23.303 2.754 21.626 1.00 94.06 435 SER A C 1
ATOM 3192 O O . SER A 1 435 ? -23.017 1.819 20.888 1.00 94.06 435 SER A O 1
ATOM 3194 N N . VAL A 1 436 ? -23.282 2.626 22.955 1.00 93.50 436 VAL A N 1
ATOM 3195 C CA . VAL A 1 436 ? -23.145 1.332 23.662 1.00 93.50 436 VAL A CA 1
ATOM 3196 C C . VAL A 1 436 ? -24.452 0.884 24.334 1.00 93.50 436 VAL A C 1
ATOM 3198 O O . VAL A 1 436 ? -24.477 -0.137 25.015 1.00 93.50 436 VAL A O 1
ATOM 3201 N N . ASP A 1 437 ? -25.537 1.642 24.145 1.00 94.12 437 ASP A N 1
ATOM 3202 C CA . ASP A 1 437 ? -26.897 1.318 24.587 1.00 94.12 437 ASP A CA 1
ATOM 3203 C C . ASP A 1 437 ? -27.778 0.968 23.370 1.00 94.12 437 ASP A C 1
ATOM 3205 O O . ASP A 1 437 ? -28.110 1.870 22.589 1.00 94.12 437 ASP A O 1
ATOM 3209 N N . PRO A 1 438 ? -28.194 -0.305 23.208 1.00 94.75 438 PRO A N 1
ATOM 3210 C CA . PRO A 1 438 ? -29.043 -0.747 22.103 1.00 94.75 438 PRO A CA 1
ATOM 3211 C C . PRO A 1 438 ? -30.377 0.003 21.992 1.00 94.75 438 PRO A C 1
ATOM 3213 O O . PRO A 1 438 ? -30.910 0.157 20.892 1.00 94.75 438 PRO A O 1
ATOM 3216 N N . LEU A 1 439 ? -30.937 0.475 23.113 1.00 93.94 439 LEU A N 1
ATOM 3217 C CA . LEU A 1 439 ? -32.234 1.157 23.125 1.00 93.94 439 LEU A CA 1
ATOM 3218 C C . LEU A 1 439 ? -32.143 2.599 22.610 1.00 93.94 439 LEU A C 1
ATOM 3220 O O . LEU A 1 439 ? -33.140 3.129 22.115 1.00 93.94 439 LEU A O 1
ATOM 3224 N N . ALA A 1 440 ? -30.959 3.214 22.669 1.00 93.81 440 ALA A N 1
ATOM 3225 C CA . ALA A 1 440 ? -30.738 4.579 22.197 1.00 93.81 440 ALA A CA 1
ATOM 3226 C C . ALA A 1 440 ? -30.838 4.709 20.665 1.00 93.81 440 ALA A C 1
ATOM 3228 O O . ALA A 1 440 ? -31.116 5.797 20.162 1.00 93.81 440 ALA A O 1
ATOM 3229 N N . PHE A 1 441 ? -30.655 3.614 19.915 1.00 95.75 441 PHE A N 1
ATOM 3230 C CA . PHE A 1 441 ? -30.645 3.657 18.451 1.00 95.75 441 PHE A CA 1
ATOM 3231 C C . PHE A 1 441 ? -32.021 3.908 17.831 1.00 95.75 441 PHE A C 1
ATOM 3233 O O . PHE A 1 441 ? -32.105 4.603 16.822 1.00 95.75 441 PHE A O 1
ATOM 3240 N N . ALA A 1 442 ? -33.106 3.373 18.402 1.00 94.38 442 ALA A N 1
ATOM 3241 C CA . ALA A 1 442 ? -34.425 3.449 17.764 1.00 94.38 442 ALA A CA 1
ATOM 3242 C C . ALA 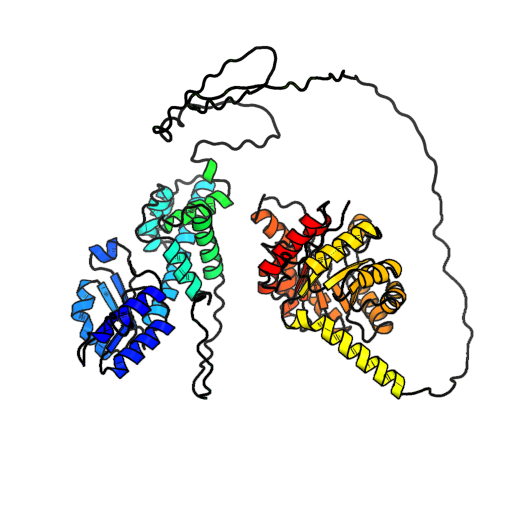A 1 442 ? -34.886 4.902 17.490 1.00 94.38 442 ALA A C 1
ATOM 3244 O O . ALA A 1 442 ? -35.226 5.192 16.341 1.00 94.38 442 ALA A O 1
ATOM 3245 N N . PRO A 1 443 ? -34.801 5.850 18.448 1.00 95.00 443 PRO A N 1
ATOM 3246 C CA . PRO A 1 443 ? -35.121 7.256 18.184 1.00 95.00 443 PRO A CA 1
ATOM 3247 C C . PRO A 1 443 ? -34.234 7.921 17.119 1.00 95.00 443 PRO A C 1
ATOM 3249 O O . PRO A 1 443 ? -34.714 8.759 16.356 1.00 95.00 443 PRO A O 1
ATOM 3252 N N . ALA A 1 444 ? -32.945 7.568 17.062 1.00 95.00 444 ALA A N 1
ATOM 3253 C CA . ALA A 1 444 ? -32.000 8.120 16.090 1.00 95.00 444 ALA A CA 1
ATOM 3254 C C . ALA A 1 444 ? -32.275 7.604 14.666 1.00 95.00 444 ALA A C 1
ATOM 3256 O O . ALA A 1 444 ? -32.226 8.363 13.699 1.00 95.00 444 ALA A O 1
ATOM 3257 N N . VAL A 1 445 ? -32.640 6.328 14.540 1.00 95.12 445 VAL A N 1
ATOM 3258 C CA . VAL A 1 445 ? -33.052 5.711 13.271 1.00 95.12 445 VAL A CA 1
ATOM 3259 C C . VAL A 1 445 ? -34.372 6.302 12.782 1.00 95.12 445 VAL A C 1
ATOM 3261 O O . VAL A 1 445 ? -34.490 6.634 11.607 1.00 95.12 445 VAL A O 1
ATOM 3264 N N . GLU A 1 446 ? -35.338 6.526 13.678 1.00 94.00 446 GLU A N 1
ATOM 3265 C CA . GLU A 1 446 ? -36.581 7.238 13.347 1.00 94.00 446 GLU A CA 1
ATOM 3266 C C . GLU A 1 446 ? -36.329 8.670 12.845 1.00 94.00 446 GLU A C 1
ATOM 3268 O O . GLU A 1 446 ? -37.101 9.178 12.033 1.00 94.00 446 GLU A O 1
ATOM 3273 N N . ALA A 1 447 ? -35.245 9.316 13.287 1.00 94.38 447 ALA A N 1
ATOM 3274 C CA . ALA A 1 447 ? -34.837 10.633 12.798 1.00 94.38 447 ALA A CA 1
ATOM 3275 C C . ALA A 1 447 ? -34.078 10.615 11.463 1.00 94.38 447 ALA A C 1
ATOM 3277 O O . ALA A 1 447 ? -33.897 11.682 10.879 1.00 94.38 447 ALA A O 1
ATOM 3278 N N . GLY A 1 448 ? -33.666 9.443 10.969 1.00 94.00 448 GLY A N 1
ATOM 3279 C CA . GLY A 1 448 ? -33.038 9.294 9.655 1.00 94.00 448 GLY A CA 1
ATOM 3280 C C . GLY A 1 448 ? -31.655 8.645 9.645 1.00 94.00 448 GLY A C 1
ATOM 3281 O O . GLY A 1 448 ? -31.058 8.568 8.576 1.00 94.00 448 GLY A O 1
ATOM 3282 N N . ALA A 1 449 ? -31.130 8.161 10.778 1.00 95.50 449 ALA A N 1
ATOM 3283 C CA . ALA A 1 449 ? -29.865 7.424 10.773 1.00 95.50 449 ALA A CA 1
ATOM 3284 C C . ALA A 1 449 ? -29.982 6.129 9.945 1.00 95.50 449 ALA A C 1
ATOM 3286 O O . ALA A 1 449 ? -30.915 5.342 10.121 1.00 95.50 449 ALA A O 1
ATOM 3287 N N . GLN A 1 450 ? -29.021 5.900 9.048 1.00 95.81 450 GLN A N 1
ATOM 3288 C CA . GLN A 1 450 ? -29.030 4.778 8.094 1.00 95.81 450 GLN A CA 1
ATOM 3289 C C . GLN A 1 450 ? -28.064 3.656 8.491 1.00 95.81 450 GLN A C 1
ATOM 3291 O O . GLN A 1 450 ? -28.154 2.539 7.978 1.00 95.81 450 GLN A O 1
ATOM 3296 N N . MET A 1 451 ? -27.153 3.951 9.415 1.00 95.81 451 MET A N 1
ATOM 3297 C CA . MET A 1 451 ? -26.145 3.040 9.932 1.00 95.81 451 MET A CA 1
ATOM 3298 C C . MET A 1 451 ? -26.008 3.239 11.442 1.00 95.81 451 MET A C 1
ATOM 3300 O O . MET A 1 451 ? -26.149 4.353 11.947 1.00 95.81 451 MET A O 1
ATOM 3304 N N . ILE A 1 452 ? -25.738 2.159 12.168 1.00 96.88 452 ILE A N 1
ATOM 3305 C CA . ILE A 1 452 ? -25.466 2.201 13.606 1.00 96.88 452 ILE A CA 1
ATOM 3306 C C . ILE A 1 452 ? -24.121 1.556 13.906 1.00 96.88 452 ILE A C 1
ATOM 3308 O O . ILE A 1 452 ? -23.724 0.592 13.249 1.00 96.88 452 ILE A O 1
ATOM 3312 N N . GLU A 1 453 ? -23.437 2.073 14.916 1.00 96.19 453 GLU A N 1
ATOM 3313 C CA . GLU A 1 453 ? -22.191 1.525 15.430 1.00 96.19 453 GLU A CA 1
ATOM 3314 C C . GLU A 1 453 ? -22.313 1.207 16.923 1.00 96.19 453 GLU A C 1
ATOM 3316 O O . GLU A 1 453 ? -22.624 2.082 17.735 1.00 96.19 453 GLU A O 1
ATOM 3321 N N . ILE A 1 454 ? -21.989 -0.036 17.290 1.00 95.56 454 ILE A N 1
ATOM 3322 C CA . ILE A 1 454 ? -21.680 -0.408 18.675 1.00 95.56 454 ILE A CA 1
ATOM 3323 C C . ILE A 1 454 ? -20.175 -0.262 18.852 1.00 95.56 454 ILE A C 1
ATOM 3325 O O . ILE A 1 454 ? -19.415 -1.108 18.375 1.00 95.56 454 ILE A O 1
ATOM 3329 N N . GLY A 1 455 ? -19.716 0.804 19.502 1.00 88.12 455 GLY A N 1
ATOM 3330 C CA . GLY A 1 455 ? -18.281 1.055 19.499 1.00 88.12 455 GLY A CA 1
ATOM 3331 C C . GLY A 1 455 ? -17.814 2.386 20.046 1.00 88.12 455 GLY A C 1
ATOM 3332 O O . GLY A 1 455 ? -18.504 3.028 20.833 1.00 88.12 455 GLY A O 1
ATOM 3333 N N . ASN A 1 456 ? -16.607 2.764 19.611 1.00 78.12 456 ASN A N 1
ATOM 3334 C CA . ASN A 1 456 ? -15.878 3.956 20.039 1.00 78.12 456 ASN A CA 1
ATOM 3335 C C . ASN A 1 456 ? -15.599 3.970 21.557 1.00 78.12 456 ASN A C 1
ATOM 3337 O O . ASN A 1 456 ? -15.983 4.884 22.299 1.00 78.12 456 ASN A O 1
ATOM 3341 N N . TYR A 1 457 ? -14.951 2.901 22.028 1.00 83.56 457 TYR A N 1
ATOM 3342 C CA . TYR A 1 457 ? -14.757 2.620 23.449 1.00 83.56 457 TYR A CA 1
ATOM 3343 C C . TYR A 1 457 ? -13.693 3.507 24.107 1.00 83.56 457 TYR A C 1
ATOM 3345 O O . TYR A 1 457 ? -13.663 3.607 25.334 1.00 83.56 457 TYR A O 1
ATOM 3353 N N . ASP A 1 458 ? -12.867 4.199 23.316 1.00 77.06 458 ASP A N 1
ATOM 3354 C CA . ASP A 1 458 ? -11.806 5.105 23.774 1.00 77.06 458 ASP A CA 1
ATOM 3355 C C . ASP A 1 458 ? -12.232 6.054 24.908 1.00 77.06 458 ASP A C 1
ATOM 3357 O O . ASP A 1 458 ? -11.504 6.229 25.890 1.00 77.06 458 ASP A O 1
ATOM 3361 N N . SER A 1 459 ? -13.431 6.633 24.794 1.00 77.31 459 SER A N 1
ATOM 3362 C CA . SER A 1 459 ? -13.997 7.551 25.795 1.00 77.31 459 SER A CA 1
ATOM 3363 C C . SER A 1 459 ? -14.403 6.861 27.105 1.00 77.31 459 SER A C 1
ATOM 3365 O O . SER A 1 459 ? -14.365 7.469 28.172 1.00 77.31 459 SER A O 1
ATOM 3367 N N . PHE A 1 460 ? -14.743 5.573 27.054 1.00 84.31 460 PHE A N 1
ATOM 3368 C CA . PHE A 1 460 ? -15.115 4.772 28.219 1.00 84.31 460 PHE A CA 1
ATOM 3369 C C . PHE A 1 460 ? -13.889 4.252 28.971 1.00 84.31 460 PHE A C 1
ATOM 3371 O O . PHE A 1 460 ? -13.912 4.190 30.203 1.00 84.31 460 PHE A O 1
ATOM 3378 N N . TYR A 1 461 ? -12.790 3.961 28.266 1.00 83.50 461 TYR A N 1
ATOM 3379 C CA . TYR A 1 461 ? -11.537 3.561 28.912 1.00 83.50 461 TYR A CA 1
ATOM 3380 C C . TYR A 1 461 ? -10.986 4.662 29.830 1.00 83.50 461 TYR A C 1
ATOM 3382 O O . TYR A 1 461 ? -10.412 4.356 30.873 1.00 83.50 461 TYR A O 1
ATOM 3390 N N . GLU A 1 462 ? -11.197 5.940 29.490 1.00 76.06 462 GLU A N 1
ATOM 3391 C CA . GLU A 1 462 ? -10.839 7.085 30.350 1.00 76.06 462 GLU A CA 1
ATOM 3392 C C . GLU A 1 462 ? -11.622 7.108 31.665 1.00 76.06 462 GLU A C 1
ATOM 3394 O O . GLU A 1 462 ? -11.113 7.565 32.686 1.00 76.06 462 GLU A O 1
ATOM 3399 N N . LEU A 1 463 ? -12.835 6.557 31.652 1.00 82.50 463 LEU A N 1
ATOM 3400 C CA . LEU A 1 463 ? -13.687 6.388 32.826 1.00 82.50 463 LEU A CA 1
ATOM 3401 C C . LEU A 1 463 ? -13.404 5.069 33.568 1.00 82.50 463 LEU A C 1
ATOM 3403 O O . LEU A 1 463 ? -14.105 4.738 34.523 1.00 82.50 463 LEU A O 1
ATOM 3407 N N . GLY A 1 464 ? -12.397 4.300 33.135 1.00 83.50 464 GLY A N 1
ATOM 3408 C CA . GLY A 1 464 ? -12.053 2.992 33.696 1.00 83.50 464 GLY A CA 1
ATOM 3409 C C . GLY A 1 464 ? -13.029 1.873 33.321 1.00 83.50 464 GLY A C 1
ATOM 3410 O O . GLY A 1 464 ? -13.002 0.809 33.938 1.00 83.50 464 GLY A O 1
ATOM 3411 N N . ILE A 1 465 ? -13.894 2.095 32.329 1.00 86.81 465 ILE A N 1
ATOM 3412 C CA . ILE A 1 465 ? -14.866 1.112 31.849 1.00 86.81 465 ILE A CA 1
ATOM 3413 C C . ILE A 1 465 ? -14.232 0.335 30.694 1.00 86.81 465 ILE A C 1
ATOM 3415 O O . ILE A 1 465 ? -13.789 0.926 29.715 1.00 86.81 465 ILE A O 1
ATOM 3419 N N . GLN A 1 466 ? -14.202 -0.992 30.801 1.00 87.38 466 GLN A N 1
ATOM 3420 C CA . GLN A 1 466 ? -13.761 -1.896 29.738 1.00 87.38 466 GLN A CA 1
ATOM 3421 C C . GLN A 1 466 ? -14.921 -2.777 29.280 1.00 87.38 466 GLN A C 1
ATOM 3423 O O . GLN A 1 466 ? -15.829 -3.068 30.060 1.00 87.38 466 GLN A O 1
ATOM 3428 N N . PHE A 1 467 ? -14.859 -3.220 28.027 1.00 90.94 467 PHE A N 1
ATOM 3429 C CA . PHE A 1 467 ? -15.855 -4.093 27.421 1.00 90.94 467 PHE A CA 1
ATOM 3430 C C . PHE A 1 467 ? -15.230 -5.453 27.126 1.00 90.94 467 PHE A C 1
ATOM 3432 O O . PHE A 1 467 ? -14.237 -5.541 26.403 1.00 90.94 467 PHE A O 1
ATOM 3439 N N . SER A 1 468 ? -15.798 -6.513 27.700 1.00 93.56 468 SER A N 1
ATOM 3440 C CA . SER A 1 468 ? -15.385 -7.885 27.410 1.00 93.56 468 SER A CA 1
ATOM 3441 C C . SER A 1 468 ? -15.980 -8.373 26.081 1.00 93.56 468 SER A C 1
ATOM 3443 O O . SER A 1 468 ? -17.043 -7.887 25.673 1.00 93.56 468 SER A O 1
ATOM 3445 N N . PRO A 1 469 ? -15.363 -9.371 25.421 1.00 95.75 469 PRO A N 1
ATOM 3446 C CA . PRO A 1 469 ? -15.921 -9.999 24.222 1.00 95.75 469 PRO A CA 1
ATOM 3447 C C . PRO A 1 469 ? -17.383 -10.443 24.396 1.00 95.75 469 PRO A C 1
ATOM 3449 O O . PRO A 1 469 ? -18.223 -10.201 23.533 1.00 95.75 469 PRO A O 1
ATOM 3452 N N . GLU A 1 470 ? -17.727 -11.018 25.551 1.00 96.38 470 GLU A N 1
ATOM 3453 C CA . GLU A 1 470 ? -19.080 -11.496 25.859 1.00 96.38 470 GLU A CA 1
ATOM 3454 C C . GLU A 1 470 ? -20.085 -10.347 25.986 1.00 96.38 470 GLU A C 1
ATOM 3456 O O . GLU A 1 470 ? -21.241 -10.477 25.576 1.00 96.38 470 GLU A O 1
ATOM 3461 N N . GLN A 1 471 ? -19.661 -9.213 26.553 1.00 96.31 471 GLN A N 1
ATOM 3462 C CA . GLN A 1 471 ? -20.501 -8.020 26.639 1.00 96.31 471 GLN A CA 1
ATOM 3463 C C . GLN A 1 471 ? -20.796 -7.463 25.245 1.00 96.31 471 GLN A C 1
ATOM 3465 O O . GLN A 1 471 ? -21.947 -7.141 24.957 1.00 96.31 471 GLN A O 1
ATOM 3470 N N . ILE A 1 472 ? -19.791 -7.401 24.371 1.00 97.38 472 ILE A N 1
ATOM 3471 C CA . ILE A 1 472 ? -19.935 -6.884 23.003 1.00 97.38 472 ILE A CA 1
ATOM 3472 C C . ILE A 1 472 ? -20.841 -7.798 22.173 1.00 97.38 472 ILE A C 1
ATOM 3474 O O . ILE A 1 472 ? -21.740 -7.309 21.486 1.00 97.38 472 ILE A O 1
ATOM 3478 N N . LEU A 1 473 ? -20.693 -9.119 22.302 1.00 97.56 473 LEU A N 1
ATOM 3479 C CA . LEU A 1 473 ? -21.594 -10.085 21.666 1.00 97.56 473 LEU A CA 1
ATOM 3480 C C . LEU A 1 473 ? -23.038 -9.909 22.137 1.00 97.56 473 LEU A C 1
ATOM 3482 O O . LEU A 1 473 ? -23.958 -9.867 21.323 1.00 97.56 473 LEU A O 1
ATOM 3486 N N . LYS A 1 474 ? -23.253 -9.728 23.445 1.00 97.44 474 LYS A N 1
ATOM 3487 C CA . LYS A 1 474 ? -24.595 -9.499 23.990 1.00 97.44 474 LYS A CA 1
ATOM 3488 C C . LYS A 1 474 ? -25.217 -8.200 23.467 1.00 97.44 474 LYS A C 1
ATOM 3490 O O . LYS A 1 474 ? -26.392 -8.202 23.102 1.00 97.44 474 LYS A O 1
ATOM 3495 N N . LEU A 1 475 ? -24.444 -7.113 23.413 1.00 97.38 475 LEU A N 1
ATOM 3496 C CA . LEU A 1 475 ? -24.890 -5.838 22.842 1.00 97.38 475 LEU A CA 1
ATOM 3497 C C . LEU A 1 475 ? -25.253 -5.989 21.361 1.00 97.38 475 LEU A C 1
ATOM 3499 O O . LEU A 1 475 ? -26.279 -5.469 20.925 1.00 97.38 475 LEU A O 1
ATOM 3503 N N . THR A 1 476 ? -24.452 -6.744 20.609 1.00 97.81 476 THR A N 1
ATOM 3504 C CA . THR A 1 476 ? -24.680 -7.036 19.186 1.00 97.81 476 THR A CA 1
ATOM 3505 C C . THR A 1 476 ? -25.974 -7.820 18.989 1.00 97.81 476 THR A C 1
ATOM 3507 O O . THR A 1 476 ? -26.844 -7.389 18.235 1.00 97.81 476 THR A O 1
ATOM 3510 N N . GLN A 1 477 ? -26.169 -8.898 19.751 1.00 97.75 477 GLN A N 1
ATOM 3511 C CA . GLN A 1 477 ? -27.394 -9.703 19.750 1.00 97.75 477 GLN A CA 1
ATOM 3512 C C . GLN A 1 477 ? -28.642 -8.878 20.088 1.00 97.75 477 GLN A C 1
ATOM 3514 O O . GLN A 1 477 ? -29.686 -9.017 19.449 1.00 97.75 477 GLN A O 1
ATOM 3519 N N . GLU A 1 478 ? -28.567 -8.035 21.119 1.00 97.38 478 GLU A N 1
ATOM 3520 C CA . GLU A 1 478 ? -29.684 -7.190 21.540 1.00 97.38 478 GLU A CA 1
ATOM 3521 C C . GLU A 1 478 ? -30.014 -6.132 20.483 1.00 97.38 478 GLU A C 1
ATOM 3523 O O . GLU A 1 478 ? -31.168 -6.014 20.067 1.00 97.38 478 GLU A O 1
ATOM 3528 N N . THR A 1 479 ? -28.996 -5.449 19.962 1.00 96.88 479 THR A N 1
ATOM 3529 C CA . THR A 1 479 ? -29.142 -4.450 18.896 1.00 96.88 479 THR A CA 1
ATOM 3530 C C . THR A 1 479 ? -29.729 -5.070 17.633 1.00 96.88 479 THR A C 1
ATOM 3532 O O . THR A 1 479 ? -30.680 -4.534 17.062 1.00 96.88 479 THR A O 1
ATOM 3535 N N . ARG A 1 480 ? -29.244 -6.248 17.226 1.00 96.06 480 ARG A N 1
ATOM 3536 C CA . ARG A 1 480 ? -29.737 -6.950 16.039 1.00 96.06 480 ARG A CA 1
ATOM 3537 C C . ARG A 1 480 ? -31.181 -7.439 16.198 1.00 96.06 480 ARG A C 1
ATOM 3539 O O . ARG A 1 480 ? -31.920 -7.456 15.217 1.00 96.06 480 ARG A O 1
ATOM 3546 N N . ARG A 1 481 ? -31.632 -7.772 17.416 1.00 96.06 481 ARG A N 1
ATOM 3547 C CA . ARG A 1 481 ? -33.054 -8.076 17.692 1.00 96.06 481 ARG A CA 1
ATOM 3548 C C . ARG A 1 481 ? -33.956 -6.853 17.538 1.00 96.06 481 ARG A C 1
ATOM 3550 O O . ARG A 1 481 ? -35.083 -7.007 17.070 1.00 96.06 481 ARG A O 1
ATOM 3557 N N . ILE A 1 482 ? -33.486 -5.674 17.943 1.00 94.56 482 ILE A N 1
ATOM 3558 C CA . ILE A 1 482 ? -34.255 -4.422 17.864 1.00 94.56 482 ILE A CA 1
ATOM 3559 C C . ILE A 1 482 ? -34.286 -3.909 16.415 1.00 94.56 482 ILE A C 1
ATOM 3561 O O . ILE A 1 482 ? -35.345 -3.534 15.916 1.00 94.56 482 ILE A O 1
ATOM 3565 N N . LEU A 1 483 ? -33.142 -3.941 15.723 1.00 94.38 483 LEU A N 1
ATOM 3566 C CA . LEU A 1 483 ? -32.944 -3.391 14.378 1.00 94.38 483 LEU A CA 1
ATOM 3567 C C . LEU A 1 483 ? -32.407 -4.472 13.411 1.00 94.38 483 LEU A C 1
ATOM 3569 O O . LEU A 1 483 ? -31.242 -4.442 13.005 1.00 94.38 483 LEU A O 1
ATOM 3573 N N . PRO A 1 484 ? -33.244 -5.444 12.997 1.00 92.56 484 PRO A N 1
ATOM 3574 C CA . PRO A 1 484 ? -32.798 -6.625 12.247 1.00 92.56 484 PRO A CA 1
ATOM 3575 C C . PRO A 1 484 ? -32.297 -6.344 10.825 1.00 92.56 484 PRO A C 1
ATOM 3577 O O . PRO A 1 484 ? -31.576 -7.165 10.267 1.00 92.56 484 PRO A O 1
ATOM 3580 N N . PHE A 1 485 ? -32.679 -5.213 10.225 1.00 89.94 485 PHE A N 1
ATOM 3581 C CA . PHE A 1 485 ? -32.384 -4.907 8.818 1.00 89.94 485 PHE A CA 1
ATOM 3582 C C . PHE A 1 485 ? -31.470 -3.696 8.614 1.00 89.94 485 PHE A C 1
ATOM 3584 O O . PHE A 1 485 ? -31.097 -3.426 7.477 1.00 8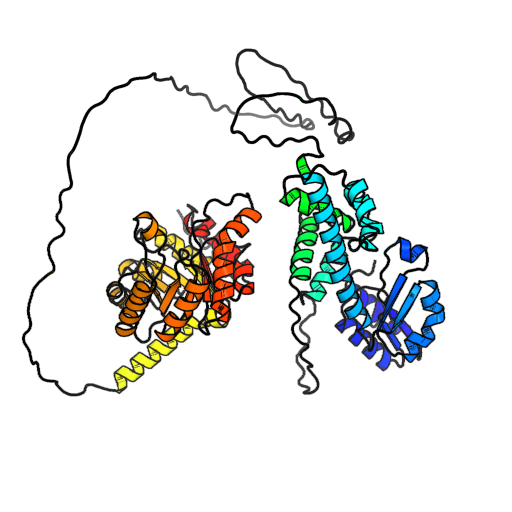9.94 485 PHE A O 1
ATOM 3591 N N . LEU A 1 486 ? -31.117 -2.969 9.676 1.00 94.00 486 LEU A N 1
ATOM 3592 C CA . LEU A 1 486 ? -30.257 -1.790 9.570 1.00 94.00 486 LEU A CA 1
ATOM 3593 C C . LEU A 1 486 ? -28.783 -2.199 9.475 1.00 94.00 486 LEU A C 1
ATOM 3595 O O . LEU A 1 486 ? -28.402 -3.216 10.058 1.00 94.00 486 LEU A O 1
ATOM 3599 N N . THR A 1 487 ? -27.961 -1.419 8.773 1.00 97.06 487 THR A N 1
ATOM 3600 C CA . THR A 1 487 ? -26.512 -1.652 8.723 1.00 97.06 487 THR A CA 1
ATOM 3601 C C . THR A 1 487 ? -25.900 -1.485 10.113 1.00 97.06 487 THR A C 1
ATOM 3603 O O . THR A 1 487 ? -25.997 -0.406 10.699 1.00 97.06 487 THR A O 1
ATOM 3606 N N . LEU A 1 488 ? -25.271 -2.543 10.629 1.00 97.50 488 LEU A N 1
ATOM 3607 C CA . LEU A 1 488 ? -24.618 -2.564 11.941 1.00 97.50 488 LEU A CA 1
ATOM 3608 C C . LEU A 1 488 ? -23.103 -2.693 11.792 1.00 97.50 488 LEU A C 1
ATOM 3610 O O . LEU A 1 488 ? -22.611 -3.715 11.318 1.00 97.50 488 LEU A O 1
ATOM 3614 N N . SER A 1 489 ? -22.375 -1.685 12.258 1.00 97.69 489 SER A N 1
ATOM 3615 C CA . SER A 1 489 ? -20.938 -1.765 12.500 1.00 97.69 489 SER A CA 1
ATOM 3616 C C . SER A 1 489 ? -20.675 -2.125 13.956 1.00 97.69 489 SER A C 1
ATOM 3618 O O . SER A 1 489 ? -21.324 -1.588 14.856 1.00 97.69 489 SER A O 1
ATOM 3620 N N . VAL A 1 490 ? -19.716 -3.010 14.209 1.00 98.06 490 VAL A N 1
ATOM 3621 C CA . VAL A 1 490 ? -19.269 -3.311 15.574 1.00 98.06 490 VAL A CA 1
ATOM 3622 C C . VAL A 1 490 ? -17.775 -3.068 15.680 1.00 98.06 490 VAL A C 1
ATOM 3624 O O . VAL A 1 490 ? -16.992 -3.599 14.892 1.00 98.06 490 VAL A O 1
ATOM 3627 N N . THR A 1 491 ? -17.385 -2.251 16.655 1.00 95.69 491 THR A N 1
ATOM 3628 C CA . THR A 1 491 ? -15.981 -1.958 16.931 1.00 95.69 491 THR A CA 1
ATOM 3629 C C . THR A 1 491 ? -15.369 -3.059 17.790 1.00 95.69 491 THR A C 1
ATOM 3631 O O . THR A 1 491 ? -15.977 -3.527 18.750 1.00 95.69 491 THR A O 1
ATOM 3634 N N . ILE A 1 492 ? -14.145 -3.467 17.462 1.00 95.31 492 ILE A N 1
ATOM 3635 C CA . ILE A 1 492 ? -13.374 -4.439 18.238 1.00 95.31 492 ILE A CA 1
ATOM 3636 C C . ILE A 1 492 ? -12.363 -3.702 19.126 1.00 95.31 492 ILE A C 1
ATOM 3638 O O . ILE A 1 492 ? -11.537 -2.957 18.594 1.00 95.31 492 ILE A O 1
ATOM 3642 N N . PRO A 1 493 ? -12.384 -3.919 20.457 1.00 91.44 493 PRO A N 1
ATOM 3643 C CA . PRO A 1 493 ? -11.465 -3.283 21.391 1.00 91.44 493 PRO A CA 1
ATOM 3644 C C . PRO A 1 493 ? -9.998 -3.562 21.080 1.00 91.44 493 PRO A C 1
ATOM 3646 O O . PRO A 1 493 ? -9.574 -4.715 20.965 1.00 91.44 493 PRO A O 1
ATOM 3649 N N . HIS A 1 494 ? -9.185 -2.510 21.084 1.00 87.56 494 HIS A N 1
ATOM 3650 C CA . HIS A 1 494 ? -7.733 -2.641 20.927 1.00 87.56 494 HIS A CA 1
ATOM 3651 C C . HIS A 1 494 ? -7.035 -3.285 22.138 1.00 87.56 494 HIS A C 1
ATOM 3653 O O . HIS A 1 494 ? -5.853 -3.616 22.072 1.00 87.56 494 HIS A O 1
ATOM 3659 N N . THR A 1 495 ? -7.735 -3.395 23.270 1.00 86.50 495 THR A N 1
ATOM 3660 C CA . THR A 1 495 ? -7.228 -3.981 24.520 1.00 86.50 495 THR A CA 1
ATOM 3661 C C . THR A 1 495 ? -7.094 -5.501 24.445 1.00 86.50 495 THR A C 1
ATOM 3663 O O . THR A 1 495 ? -6.406 -6.098 25.273 1.00 86.50 495 THR A O 1
ATOM 3666 N N . LEU A 1 496 ? -7.732 -6.128 23.456 1.00 87.75 496 LEU A N 1
ATOM 3667 C CA . LEU A 1 496 ? -7.643 -7.558 23.187 1.00 87.75 496 LEU A CA 1
ATOM 3668 C C . LEU A 1 496 ? -6.374 -7.891 22.396 1.00 87.75 496 LEU A C 1
ATOM 3670 O O . LEU A 1 496 ? -5.884 -7.085 21.600 1.00 87.75 496 LEU A O 1
ATOM 3674 N N . SER A 1 497 ? -5.858 -9.109 22.569 1.00 88.62 497 SER A N 1
ATOM 3675 C CA . SER A 1 497 ? -4.775 -9.617 21.722 1.00 88.62 497 SER A CA 1
ATOM 3676 C C . SER A 1 497 ? -5.256 -9.786 20.275 1.00 88.62 497 SER A C 1
ATOM 3678 O O . SER A 1 497 ? -6.438 -10.026 20.050 1.00 88.62 497 SER A O 1
ATOM 3680 N N . LEU A 1 498 ? -4.368 -9.697 19.277 1.00 87.56 498 LEU A N 1
ATOM 3681 C CA . LEU A 1 498 ? -4.768 -9.875 17.870 1.00 87.56 498 LEU A CA 1
ATOM 3682 C C . LEU A 1 498 ? -5.521 -11.201 17.606 1.00 87.56 498 LEU A C 1
ATOM 3684 O O . LEU A 1 498 ? -6.545 -11.152 16.928 1.00 87.56 498 LEU A O 1
ATOM 3688 N N . PRO A 1 499 ? -5.103 -12.364 18.150 1.00 89.19 499 PRO A N 1
ATOM 3689 C CA . PRO A 1 499 ? -5.890 -13.594 18.036 1.00 89.19 499 PRO A CA 1
ATOM 3690 C C . PRO A 1 499 ? -7.298 -13.490 18.640 1.00 89.19 499 PRO A C 1
ATOM 3692 O O . PRO A 1 499 ? -8.254 -13.986 18.047 1.00 89.19 499 PRO A O 1
ATOM 3695 N N . ASP A 1 500 ? -7.447 -12.826 19.790 1.00 92.75 500 ASP A N 1
ATOM 3696 C CA . ASP A 1 500 ? -8.756 -12.644 20.431 1.00 92.75 500 ASP A CA 1
ATOM 3697 C C . ASP A 1 500 ? -9.637 -11.655 19.661 1.00 92.75 500 ASP A C 1
ATOM 3699 O O . ASP A 1 500 ? -10.849 -11.848 19.581 1.00 92.75 500 ASP A O 1
ATOM 3703 N N . GLN A 1 501 ? -9.038 -10.625 19.054 1.00 95.12 501 GLN A N 1
ATOM 3704 C CA . GLN A 1 501 ? -9.732 -9.706 18.152 1.00 95.12 501 GLN A CA 1
ATOM 3705 C C . GLN A 1 501 ? -10.285 -10.449 16.934 1.00 95.12 501 GLN A C 1
ATOM 3707 O O . GLN A 1 501 ? -11.449 -10.270 16.592 1.00 95.12 501 GLN A O 1
ATOM 3712 N N . VAL A 1 502 ? -9.479 -11.316 16.311 1.00 94.81 502 VAL A N 1
ATOM 3713 C CA . VAL A 1 502 ? -9.912 -12.154 15.182 1.00 94.81 502 VAL A CA 1
ATOM 3714 C C . VAL A 1 502 ? -11.073 -13.059 15.589 1.00 94.81 502 VAL A C 1
ATOM 3716 O O . VAL A 1 502 ? -12.112 -13.046 14.938 1.00 94.81 502 VAL A O 1
ATOM 3719 N N . LYS A 1 503 ? -10.939 -13.769 16.712 1.00 96.88 503 LYS A N 1
ATOM 3720 C CA . LYS A 1 503 ? -11.992 -14.658 17.215 1.00 96.88 503 LYS A CA 1
ATOM 3721 C C . LYS A 1 503 ? -13.291 -13.911 17.523 1.00 96.88 503 LYS A C 1
ATOM 3723 O O . LYS A 1 503 ? -14.377 -14.410 17.248 1.00 96.88 503 LYS A O 1
ATOM 3728 N N . LEU A 1 504 ? -13.197 -12.723 18.121 1.00 97.94 504 LEU A N 1
ATOM 3729 C CA . LEU A 1 504 ? -14.371 -11.893 18.374 1.00 97.94 504 LEU A CA 1
ATOM 3730 C C . LEU A 1 504 ? -15.005 -11.420 17.059 1.00 97.94 504 LEU A C 1
ATOM 3732 O O . LEU A 1 504 ? -16.226 -11.417 16.965 1.00 97.94 504 LEU A O 1
ATOM 3736 N N . ALA A 1 505 ? -14.211 -11.067 16.046 1.00 98.19 505 ALA A N 1
ATOM 3737 C CA . ALA A 1 505 ? -14.725 -10.660 14.740 1.00 98.19 505 ALA A CA 1
ATOM 3738 C C . ALA A 1 505 ? -15.569 -11.755 14.073 1.00 98.19 505 ALA A C 1
ATOM 3740 O O . ALA A 1 505 ? -16.671 -11.464 13.616 1.00 98.19 505 ALA A O 1
ATOM 3741 N N . GLU A 1 506 ? -15.081 -12.999 14.072 1.00 98.19 506 GLU A N 1
ATOM 3742 C CA . GLU A 1 506 ? -15.804 -14.162 13.534 1.00 98.19 506 GLU A CA 1
ATOM 3743 C C . GLU A 1 506 ? -17.154 -14.348 14.245 1.00 98.19 506 GLU A C 1
ATOM 3745 O O . GLU A 1 506 ? -18.197 -14.457 13.605 1.00 98.19 506 GLU A O 1
ATOM 3750 N N . LEU A 1 507 ? -17.163 -14.285 15.581 1.00 98.38 507 LEU A N 1
ATOM 3751 C CA . LEU A 1 507 ? -18.397 -14.401 16.364 1.00 98.38 507 LEU A CA 1
ATOM 3752 C C . LEU A 1 507 ? -19.365 -13.235 16.108 1.00 98.38 507 LEU A C 1
ATOM 3754 O O . LEU A 1 507 ? -20.577 -13.423 16.094 1.00 98.38 507 LEU A O 1
ATOM 3758 N N . LEU A 1 508 ? -18.857 -12.018 15.911 1.00 98.38 508 LEU A N 1
ATOM 3759 C CA . LEU A 1 508 ? -19.692 -10.855 15.609 1.00 98.38 508 LEU A CA 1
ATOM 3760 C C . LEU A 1 508 ? -20.317 -10.936 14.216 1.00 98.38 508 LEU A C 1
ATOM 3762 O O . LEU A 1 508 ? -21.467 -10.531 14.049 1.00 98.38 508 LEU A O 1
ATOM 3766 N N . GLU A 1 509 ? -19.593 -11.475 13.236 1.00 98.06 509 GLU A N 1
ATOM 3767 C CA . GLU A 1 509 ? -20.131 -11.781 11.909 1.00 98.06 509 GLU A CA 1
ATOM 3768 C C . GLU A 1 509 ? -21.275 -12.802 12.004 1.00 98.06 509 GLU A C 1
ATOM 3770 O O . GLU A 1 509 ? -22.344 -12.577 11.433 1.00 98.06 509 GLU A O 1
ATOM 3775 N N . GLU A 1 510 ? -21.111 -13.868 12.795 1.00 97.25 510 GLU A N 1
ATOM 3776 C CA . GLU A 1 510 ? -22.166 -14.865 13.040 1.00 97.25 510 GLU A CA 1
ATOM 3777 C C . GLU A 1 510 ? -23.419 -14.259 13.698 1.00 97.25 510 GLU A C 1
ATOM 3779 O O . GLU A 1 510 ? -24.546 -14.622 13.352 1.00 97.25 510 GLU A O 1
ATOM 3784 N N . GLU A 1 511 ? -23.243 -13.290 14.600 1.00 97.44 511 GLU A N 1
ATOM 3785 C CA . GLU A 1 511 ? -24.338 -12.541 15.238 1.00 97.44 511 GLU A CA 1
ATOM 3786 C C . GLU A 1 511 ? -24.931 -11.436 14.342 1.00 97.44 511 GLU A C 1
ATOM 3788 O O . GLU A 1 511 ? -25.865 -10.720 14.726 1.00 97.44 511 GLU A O 1
ATOM 3793 N N . GLY A 1 512 ? -24.425 -11.320 13.113 1.00 95.75 512 GLY A N 1
ATOM 3794 C CA . GLY A 1 512 ? -24.961 -10.464 12.072 1.00 95.75 512 GLY A CA 1
ATOM 3795 C C . GLY A 1 512 ? -24.445 -9.034 12.119 1.00 95.75 512 GLY A C 1
ATOM 3796 O O . GLY A 1 512 ? -25.208 -8.129 11.786 1.00 95.75 512 GLY A O 1
ATOM 3797 N N . ALA A 1 513 ? -23.205 -8.786 12.540 1.00 97.56 513 ALA A N 1
ATOM 3798 C CA . ALA A 1 513 ? -22.522 -7.535 12.215 1.00 97.56 513 ALA A CA 1
ATOM 3799 C C . ALA A 1 513 ? -22.349 -7.424 10.690 1.00 97.56 513 ALA A C 1
ATOM 3801 O O . ALA A 1 513 ? -21.988 -8.392 10.032 1.00 97.56 513 ALA A O 1
ATOM 3802 N N . ASP A 1 514 ? -22.622 -6.250 10.119 1.00 98.00 514 ASP A N 1
ATOM 3803 C CA . ASP A 1 514 ? -22.466 -6.004 8.679 1.00 98.00 514 ASP A CA 1
ATOM 3804 C C . ASP A 1 514 ? -21.086 -5.444 8.333 1.00 98.00 514 ASP A C 1
ATOM 3806 O O . ASP A 1 514 ? -20.631 -5.583 7.202 1.00 98.00 514 ASP A O 1
ATOM 3810 N N . ILE A 1 515 ? -20.448 -4.771 9.294 1.00 98.25 515 ILE A N 1
ATOM 3811 C CA . ILE A 1 515 ? -19.108 -4.193 9.191 1.00 98.25 515 ILE A CA 1
ATOM 3812 C C . ILE A 1 515 ? -18.382 -4.471 10.507 1.00 98.25 515 ILE A C 1
ATOM 3814 O O . ILE A 1 515 ? -18.942 -4.270 11.589 1.00 98.25 515 ILE A O 1
ATOM 3818 N N . ILE A 1 516 ? -17.121 -4.883 10.421 1.00 98.25 516 ILE A N 1
ATOM 3819 C CA . ILE A 1 516 ? -16.235 -4.956 11.584 1.00 98.25 516 ILE A CA 1
ATOM 3820 C C . ILE A 1 516 ? -15.316 -3.745 11.571 1.00 98.25 516 ILE A C 1
ATOM 3822 O O . ILE A 1 516 ? -14.574 -3.526 10.619 1.00 98.25 516 ILE A O 1
ATOM 3826 N N . GLN A 1 517 ? -15.347 -2.950 12.630 1.00 96.75 517 GLN A N 1
ATOM 3827 C CA . GLN A 1 517 ? -14.510 -1.768 12.761 1.00 96.75 517 GLN A CA 1
ATOM 3828 C C . GLN A 1 517 ? -13.354 -2.049 13.721 1.00 96.75 517 GLN A C 1
ATOM 3830 O O . GLN A 1 517 ? -13.550 -2.537 14.832 1.00 96.75 517 GLN A O 1
ATOM 3835 N N . THR A 1 518 ? -12.129 -1.742 13.313 1.00 94.44 518 THR A N 1
ATOM 3836 C CA . THR A 1 518 ? -10.971 -1.871 14.201 1.00 94.44 518 THR A CA 1
ATOM 3837 C C . THR A 1 518 ? -10.849 -0.650 15.097 1.00 94.44 518 THR A C 1
ATOM 3839 O O . THR A 1 518 ? -11.139 0.476 14.694 1.00 94.44 518 THR A O 1
ATOM 3842 N N . GLU A 1 519 ? -10.363 -0.855 16.313 1.00 86.62 519 GLU A N 1
ATOM 3843 C CA . GLU A 1 519 ? -9.915 0.222 17.184 1.00 86.62 519 GLU A CA 1
ATOM 3844 C C . GLU A 1 519 ? -8.383 0.218 17.237 1.00 86.62 519 GLU A C 1
ATOM 3846 O O . GLU A 1 519 ? -7.732 -0.827 17.252 1.00 86.62 519 GLU A O 1
ATOM 3851 N N . GLY A 1 520 ? -7.785 1.402 17.256 1.00 69.00 520 GLY A N 1
ATOM 3852 C CA . GLY A 1 520 ? -6.356 1.574 17.478 1.00 69.00 520 GLY A CA 1
ATOM 3853 C C . GLY A 1 520 ? -6.156 2.106 18.879 1.00 69.00 520 GLY A C 1
ATOM 3854 O O . GLY A 1 520 ? -6.694 3.163 19.207 1.00 69.00 520 GLY A O 1
ATOM 3855 N N . GLY A 1 521 ? -5.383 1.388 19.690 1.00 62.81 521 GLY A N 1
ATOM 3856 C CA . GLY A 1 521 ? -5.087 1.829 21.042 1.00 62.81 521 GLY A CA 1
ATOM 3857 C C . GLY A 1 521 ? -4.380 3.167 21.083 1.00 62.81 521 GLY A C 1
ATOM 3858 O O . GLY A 1 521 ? -3.764 3.592 20.105 1.00 62.81 521 GLY A O 1
ATOM 3859 N N . LYS A 1 522 ? -4.426 3.813 22.248 1.00 51.44 522 LYS A N 1
ATOM 3860 C CA . LYS A 1 522 ? -3.685 5.040 22.565 1.00 51.44 522 LYS A CA 1
ATOM 3861 C C . LYS A 1 522 ? -2.163 4.826 22.569 1.00 51.44 522 LYS A C 1
ATOM 3863 O O . LYS A 1 522 ? -1.470 5.253 23.484 1.00 51.44 522 LYS A O 1
ATOM 3868 N N . CYS A 1 523 ? -1.583 4.315 21.488 1.00 46.09 523 CYS A N 1
ATOM 3869 C CA . CYS A 1 523 ? -0.272 4.779 21.053 1.00 46.09 523 CYS A CA 1
ATOM 3870 C C . CYS A 1 523 ? -0.436 6.220 20.512 1.00 46.09 523 CYS A C 1
ATOM 3872 O O . CYS A 1 523 ? -0.146 6.540 19.366 1.00 46.09 523 CYS A O 1
ATOM 3874 N N . SER A 1 524 ? -1.020 7.103 21.330 1.00 50.66 524 SER A N 1
ATOM 3875 C CA . SER A 1 524 ? -1.334 8.499 21.019 1.00 50.66 524 SER A CA 1
ATOM 3876 C C . SER A 1 524 ? -0.122 9.414 21.191 1.00 50.66 524 SER A C 1
ATOM 3878 O O . SER A 1 524 ? -0.206 10.604 20.894 1.00 50.66 524 SER A O 1
ATOM 3880 N N . THR A 1 525 ? 1.000 8.852 21.639 1.00 54.91 525 THR A N 1
ATOM 3881 C CA . THR A 1 525 ? 2.306 9.498 21.753 1.00 54.91 525 THR A CA 1
ATOM 3882 C C . THR A 1 525 ? 3.306 8.722 20.903 1.00 54.91 525 THR A C 1
ATOM 3884 O O . THR A 1 525 ? 4.023 7.872 21.437 1.00 54.91 525 THR A O 1
ATOM 3887 N N . PRO A 1 526 ? 3.331 8.954 19.581 1.00 61.91 526 PRO A N 1
ATOM 3888 C CA . PRO A 1 526 ? 4.393 8.406 18.756 1.00 61.91 526 PRO A CA 1
ATOM 3889 C C . PRO A 1 526 ? 5.751 8.831 19.318 1.00 61.91 526 PRO A C 1
ATOM 3891 O O . PRO A 1 526 ? 5.933 9.972 19.750 1.00 61.91 526 PRO A O 1
ATOM 3894 N N . THR A 1 527 ? 6.701 7.903 19.329 1.00 60.19 527 THR A N 1
ATOM 3895 C CA . THR A 1 527 ? 8.063 8.168 19.810 1.00 60.19 527 THR A CA 1
ATOM 3896 C C . THR A 1 527 ? 8.874 8.952 18.782 1.00 60.19 527 THR A C 1
ATOM 3898 O O . THR A 1 527 ? 9.874 9.591 19.119 1.00 60.19 527 THR A O 1
ATOM 3901 N N . LYS A 1 528 ? 8.427 8.927 17.521 1.00 58.91 528 LYS A N 1
ATOM 3902 C CA . LYS A 1 528 ? 9.043 9.617 16.389 1.00 58.91 528 LYS A CA 1
ATOM 3903 C C . LYS A 1 528 ? 8.172 10.784 15.907 1.00 58.91 528 LYS A C 1
ATOM 3905 O O . LYS A 1 528 ? 6.950 10.658 15.858 1.00 58.91 528 LYS A O 1
ATOM 3910 N N . PRO A 1 529 ? 8.767 11.920 15.505 1.00 59.78 529 PRO A N 1
ATOM 3911 C CA . PRO A 1 529 ? 8.027 13.001 14.863 1.00 59.78 529 PRO A CA 1
ATOM 3912 C C . PRO A 1 529 ? 7.703 12.680 13.390 1.00 59.78 529 PRO A C 1
ATOM 3914 O O . PRO A 1 529 ? 8.267 11.764 12.786 1.00 59.78 529 PRO A O 1
ATOM 3917 N N . GLY A 1 530 ? 6.817 13.480 12.791 1.00 69.75 530 GLY A N 1
ATOM 3918 C CA . GLY A 1 530 ? 6.525 13.445 11.354 1.00 69.75 530 GLY A CA 1
ATOM 3919 C C . GLY A 1 530 ? 5.874 12.142 10.876 1.00 69.75 530 GLY A C 1
ATOM 3920 O O . GLY A 1 530 ? 5.086 11.526 11.591 1.00 69.75 530 GLY A O 1
ATOM 3921 N N . VAL A 1 531 ? 6.205 11.722 9.649 1.00 68.69 531 VAL A N 1
ATOM 3922 C CA . VAL A 1 531 ? 5.602 10.552 8.978 1.00 68.69 531 VAL A CA 1
ATOM 3923 C C . VAL A 1 531 ? 5.785 9.257 9.769 1.00 68.69 531 VAL A C 1
ATOM 3925 O O . VAL A 1 531 ? 4.845 8.474 9.877 1.00 68.69 531 VAL A O 1
ATOM 3928 N N . LEU A 1 532 ? 6.959 9.043 10.369 1.00 65.25 532 LEU A N 1
ATOM 3929 C CA . LEU A 1 532 ? 7.210 7.854 11.190 1.00 65.25 532 LEU A CA 1
ATOM 3930 C C . LEU A 1 532 ? 6.265 7.797 12.391 1.00 65.25 532 LEU A C 1
ATOM 3932 O O . LEU A 1 532 ? 5.717 6.740 12.679 1.00 65.25 532 LEU A O 1
ATOM 3936 N N . GLY A 1 533 ? 5.999 8.938 13.028 1.00 71.56 533 GLY A N 1
ATOM 3937 C CA . GLY A 1 533 ? 5.025 9.005 14.112 1.00 71.56 533 GLY A CA 1
ATOM 3938 C C . GLY A 1 533 ? 3.593 8.712 13.666 1.00 71.56 533 GLY A C 1
ATOM 3939 O O . GLY A 1 533 ? 2.837 8.072 14.392 1.00 71.56 533 GLY A O 1
ATOM 3940 N N . LEU A 1 534 ? 3.216 9.131 12.454 1.00 76.50 534 LEU A N 1
ATOM 3941 C CA . LEU A 1 534 ? 1.910 8.794 11.876 1.00 76.50 534 LEU A CA 1
ATOM 3942 C C . LEU A 1 534 ? 1.779 7.282 11.635 1.00 76.50 534 LEU A C 1
ATOM 3944 O O . LEU A 1 534 ? 0.735 6.707 11.939 1.00 76.50 534 LEU A O 1
ATOM 3948 N N . ILE A 1 535 ? 2.840 6.631 11.148 1.00 79.38 535 ILE A N 1
ATOM 3949 C CA . ILE A 1 535 ? 2.879 5.174 10.950 1.00 79.38 535 ILE A CA 1
ATOM 3950 C C . ILE A 1 535 ? 2.843 4.440 12.294 1.00 79.38 535 ILE A C 1
ATOM 3952 O O . ILE A 1 535 ? 2.048 3.517 12.451 1.00 79.38 535 ILE A O 1
ATOM 3956 N N . GLU A 1 536 ? 3.639 4.860 13.282 1.00 77.94 536 GLU A N 1
ATOM 3957 C CA . GLU A 1 536 ? 3.619 4.285 14.637 1.00 77.94 536 GLU A CA 1
ATOM 3958 C C . GLU A 1 536 ? 2.209 4.327 15.232 1.00 77.94 536 GLU A C 1
ATOM 3960 O O . GLU A 1 536 ? 1.700 3.313 15.707 1.00 77.94 536 GLU A O 1
ATOM 3965 N N . LYS A 1 537 ? 1.540 5.480 15.117 1.00 81.56 537 LYS A N 1
ATOM 3966 C CA . LYS A 1 537 ? 0.172 5.674 15.603 1.00 81.56 537 LYS A CA 1
ATOM 3967 C C . LYS A 1 537 ? -0.845 4.772 14.889 1.00 81.56 537 LYS A C 1
ATOM 3969 O O . LYS A 1 537 ? -1.795 4.317 15.520 1.00 81.56 537 LYS A O 1
ATOM 3974 N N . ALA A 1 538 ? -0.662 4.511 13.593 1.00 87.62 538 ALA A N 1
ATOM 3975 C CA . ALA A 1 538 ? -1.561 3.673 12.796 1.00 87.62 538 ALA A CA 1
ATOM 3976 C C . ALA A 1 538 ? -1.265 2.165 12.906 1.00 87.62 538 ALA A C 1
ATOM 3978 O O . ALA A 1 538 ? -2.151 1.345 12.682 1.00 87.62 538 ALA A O 1
ATOM 3979 N N . THR A 1 539 ? -0.038 1.777 13.263 1.00 85.19 539 THR A N 1
ATOM 3980 C CA . THR A 1 539 ? 0.424 0.376 13.267 1.00 85.19 539 THR A CA 1
ATOM 3981 C C . THR A 1 539 ? -0.538 -0.600 13.960 1.00 85.19 539 THR A C 1
ATOM 3983 O O . THR A 1 539 ? -0.854 -1.620 13.343 1.00 85.19 539 THR A O 1
ATOM 3986 N N . PRO A 1 540 ? -1.055 -0.329 15.179 1.00 86.12 540 PRO A N 1
ATOM 3987 C CA . PRO A 1 540 ? -1.937 -1.277 15.861 1.00 86.12 540 PRO A CA 1
ATOM 3988 C C . PRO A 1 540 ? -3.218 -1.565 15.073 1.00 86.12 540 PRO A C 1
ATOM 3990 O O . PRO A 1 540 ? -3.597 -2.723 14.907 1.00 86.12 540 PRO A O 1
ATOM 3993 N N . THR A 1 541 ? -3.850 -0.520 14.533 1.00 90.56 541 THR A N 1
ATOM 3994 C CA . THR A 1 541 ? -5.098 -0.671 13.778 1.00 90.56 541 THR A CA 1
ATOM 3995 C C . THR A 1 541 ? -4.871 -1.310 12.407 1.00 90.56 541 THR A C 1
ATOM 3997 O O . THR A 1 541 ? -5.686 -2.112 11.958 1.00 90.56 541 THR A O 1
ATOM 4000 N N . LEU A 1 542 ? -3.721 -1.047 11.772 1.00 91.06 542 LEU A N 1
ATOM 4001 C CA . LEU A 1 542 ? -3.335 -1.687 10.511 1.00 91.06 542 LEU A CA 1
ATOM 4002 C C . LEU A 1 542 ? -3.103 -3.194 10.695 1.00 91.06 542 LEU A C 1
ATOM 4004 O O . LEU A 1 542 ? -3.538 -3.990 9.865 1.00 91.06 542 LEU A O 1
ATOM 4008 N N . ALA A 1 543 ? -2.456 -3.598 11.794 1.00 86.50 543 ALA A N 1
ATOM 4009 C CA . ALA A 1 543 ? -2.238 -5.007 12.123 1.00 86.50 543 ALA A CA 1
ATOM 4010 C C . ALA A 1 543 ? -3.554 -5.743 12.433 1.00 86.50 543 ALA A C 1
ATOM 4012 O O . ALA A 1 543 ? -3.747 -6.881 11.991 1.00 86.50 543 ALA A O 1
ATOM 4013 N N . ALA A 1 544 ? -4.471 -5.081 13.147 1.00 90.88 544 ALA A N 1
ATOM 4014 C CA . ALA A 1 544 ? -5.817 -5.590 13.396 1.00 90.88 544 ALA A CA 1
ATOM 4015 C C . ALA A 1 544 ? -6.592 -5.761 12.084 1.00 90.88 544 ALA A C 1
ATOM 4017 O O . ALA A 1 544 ? -7.089 -6.851 11.810 1.00 90.88 544 ALA A O 1
ATOM 4018 N N . ALA A 1 545 ? -6.610 -4.735 11.227 1.00 94.12 545 ALA A N 1
ATOM 4019 C CA . ALA A 1 545 ? -7.294 -4.782 9.937 1.00 94.12 545 ALA A CA 1
ATOM 4020 C C . ALA A 1 545 ? -6.749 -5.908 9.046 1.00 94.12 545 ALA A C 1
ATOM 4022 O O . ALA A 1 545 ? -7.530 -6.658 8.461 1.00 94.12 545 ALA A O 1
ATOM 4023 N N . TYR A 1 546 ? -5.425 -6.090 9.009 1.00 91.94 546 TYR A N 1
ATOM 4024 C CA . TYR A 1 546 ? -4.785 -7.192 8.287 1.00 91.94 546 TYR A CA 1
ATOM 4025 C C . TYR A 1 546 ? -5.197 -8.573 8.788 1.00 91.94 546 TYR A C 1
ATOM 4027 O O . TYR A 1 546 ? -5.426 -9.480 7.989 1.00 91.94 546 TYR A O 1
ATOM 4035 N N . SER A 1 547 ? -5.285 -8.745 10.103 1.00 90.38 547 SER A N 1
ATOM 4036 C CA . SER A 1 547 ? -5.602 -10.045 10.696 1.00 90.38 547 SER A CA 1
ATOM 4037 C C . SER A 1 547 ? -7.090 -10.371 10.552 1.00 90.38 547 SER A C 1
ATOM 4039 O O . SER A 1 547 ? -7.443 -11.470 10.133 1.00 90.38 547 SER A O 1
ATOM 4041 N N . ILE A 1 548 ? -7.959 -9.400 10.844 1.00 93.44 548 ILE A N 1
ATOM 4042 C CA . ILE A 1 548 ? -9.413 -9.576 10.851 1.00 93.44 548 ILE A CA 1
ATOM 4043 C C . ILE A 1 548 ? -9.961 -9.735 9.429 1.00 93.44 548 ILE A C 1
ATOM 4045 O O . ILE A 1 548 ? -10.745 -10.646 9.191 1.00 93.44 548 ILE A O 1
ATOM 4049 N N . SER A 1 549 ? -9.511 -8.927 8.460 1.00 95.19 549 SER A N 1
ATOM 4050 C CA . SER A 1 549 ? -10.028 -8.968 7.073 1.00 95.19 549 SER A CA 1
ATOM 4051 C C . SER A 1 549 ? -9.800 -10.293 6.343 1.00 95.19 549 SER A C 1
ATOM 4053 O O . SER A 1 549 ? -10.374 -10.520 5.282 1.00 95.19 549 SER A O 1
ATOM 4055 N N . ARG A 1 550 ? -8.952 -11.170 6.888 1.00 92.94 550 ARG A N 1
ATOM 4056 C CA . ARG A 1 550 ? -8.690 -12.514 6.356 1.00 92.94 550 ARG A CA 1
ATOM 4057 C C . ARG A 1 550 ? -9.478 -13.607 7.073 1.00 92.94 550 ARG A C 1
ATOM 4059 O O . ARG A 1 550 ? -9.468 -14.739 6.598 1.00 92.94 550 ARG A O 1
ATOM 4066 N N . ALA A 1 551 ? -10.085 -13.282 8.210 1.00 88.81 551 ALA A N 1
ATOM 4067 C CA . ALA A 1 551 ? -10.865 -14.203 9.024 1.00 88.81 551 ALA A CA 1
ATOM 4068 C C . ALA A 1 551 ? -12.373 -14.050 8.790 1.00 88.81 551 ALA A C 1
ATOM 4070 O O . ALA A 1 551 ? -13.085 -15.045 8.816 1.00 88.81 551 ALA A O 1
ATOM 4071 N N . VAL A 1 552 ? -12.839 -12.828 8.507 1.00 94.88 552 VAL A N 1
ATOM 4072 C CA . VAL A 1 552 ? -14.258 -12.534 8.250 1.00 94.88 552 VAL A CA 1
ATOM 4073 C C . VAL A 1 552 ? -14.529 -12.243 6.776 1.00 94.88 552 VAL A C 1
ATOM 4075 O O . VAL A 1 552 ? -13.629 -11.836 6.038 1.00 94.88 552 VAL A O 1
ATOM 4078 N N . THR A 1 553 ? -15.776 -12.427 6.337 1.00 96.00 553 THR A N 1
ATOM 4079 C CA . THR A 1 553 ? -16.207 -12.092 4.966 1.00 96.00 553 THR A CA 1
ATOM 4080 C C . THR A 1 553 ? -16.852 -10.714 4.863 1.00 96.00 553 THR A C 1
ATOM 4082 O O . THR A 1 553 ? -16.824 -10.089 3.798 1.00 96.00 553 THR A O 1
ATOM 4085 N N . VAL A 1 554 ? -17.405 -10.217 5.971 1.00 96.44 554 VAL A N 1
ATOM 4086 C CA . VAL A 1 554 ? -17.938 -8.857 6.064 1.00 96.44 554 VAL A CA 1
ATOM 4087 C C . VAL A 1 554 ? -16.835 -7.795 5.921 1.00 96.44 554 VAL A C 1
ATOM 4089 O O . VAL A 1 554 ? -15.690 -8.017 6.323 1.00 96.44 554 VAL A O 1
ATOM 4092 N N . PRO A 1 555 ? -17.149 -6.613 5.360 1.00 97.75 555 PRO A N 1
ATOM 4093 C CA . PRO A 1 555 ? -16.203 -5.510 5.251 1.00 97.75 555 PRO A CA 1
ATOM 4094 C C . PRO A 1 555 ? -15.548 -5.135 6.586 1.00 97.75 555 PRO A C 1
ATOM 4096 O O . PRO A 1 555 ? -16.228 -4.936 7.595 1.00 97.75 555 PRO A O 1
ATOM 4099 N N . VAL A 1 556 ? -14.225 -4.955 6.569 1.00 97.62 556 VAL A N 1
ATOM 4100 C CA . VAL A 1 556 ? -13.470 -4.437 7.718 1.00 97.62 556 VAL A CA 1
ATOM 4101 C C . VAL A 1 556 ? -13.161 -2.962 7.514 1.00 97.62 556 VAL A C 1
ATOM 4103 O O . VAL A 1 556 ? -12.545 -2.591 6.518 1.00 97.62 556 VAL A O 1
ATOM 4106 N N . MET A 1 557 ? -13.539 -2.112 8.460 1.00 97.00 557 MET A N 1
ATOM 4107 C CA . MET A 1 557 ? -13.165 -0.703 8.471 1.00 97.00 557 MET A CA 1
ATOM 4108 C C . MET A 1 557 ? -11.999 -0.470 9.422 1.00 97.00 557 MET A C 1
ATOM 4110 O O . MET A 1 557 ? -12.077 -0.796 10.605 1.00 97.00 557 MET A O 1
ATOM 4114 N N . CYS A 1 558 ? -10.925 0.126 8.914 1.00 95.19 558 CYS A N 1
ATOM 4115 C CA . CYS A 1 558 ? -9.773 0.463 9.733 1.00 95.19 558 CYS A CA 1
ATOM 4116 C C . CYS A 1 558 ? -9.962 1.843 10.368 1.00 95.19 558 CYS A C 1
ATOM 4118 O O . CYS A 1 558 ? -10.048 2.840 9.651 1.00 95.19 558 CYS A O 1
ATOM 4120 N N . SER A 1 559 ? -10.011 1.927 11.695 1.00 91.69 559 SER A N 1
ATOM 4121 C CA . SER A 1 559 ? -10.208 3.205 12.392 1.00 91.69 559 SER A CA 1
ATOM 4122 C C . SER A 1 559 ? -9.124 3.473 13.433 1.00 91.69 559 SER A C 1
ATOM 4124 O O . SER A 1 559 ? -8.413 2.568 13.862 1.00 91.69 559 SER A O 1
ATOM 4126 N N . SER A 1 560 ? -9.032 4.732 13.872 1.00 84.31 560 SER A N 1
ATOM 4127 C CA . SER A 1 560 ? -8.053 5.261 14.840 1.00 84.31 560 SER A CA 1
ATOM 4128 C C . SER A 1 560 ? -6.651 5.505 14.277 1.00 84.31 560 SER A C 1
ATOM 4130 O O . SER A 1 560 ? -6.089 4.723 13.524 1.00 84.31 560 SER A O 1
ATOM 4132 N N . GLY A 1 561 ? -6.058 6.639 14.651 1.00 81.31 561 GLY A N 1
ATOM 4133 C CA . GLY A 1 561 ? -4.657 6.936 14.339 1.00 81.31 561 GLY A CA 1
ATOM 4134 C C . GLY A 1 561 ? -4.310 7.244 12.878 1.00 81.31 561 GLY A C 1
ATOM 4135 O O . GLY A 1 561 ? -3.176 7.643 12.628 1.00 81.31 561 GLY A O 1
ATOM 4136 N N . LEU A 1 562 ? -5.256 7.122 11.948 1.00 89.44 562 LEU A N 1
ATOM 4137 C CA . LEU A 1 562 ? -5.026 7.311 10.516 1.00 89.44 562 LEU A CA 1
ATOM 4138 C C . LEU A 1 562 ? -4.894 8.788 10.100 1.00 89.44 562 LEU A C 1
ATOM 4140 O O . LEU A 1 562 ? -5.408 9.693 10.762 1.00 89.44 562 LEU A O 1
ATOM 4144 N N . SER A 1 563 ? -4.192 9.000 8.988 1.00 89.12 563 SER A N 1
ATOM 4145 C CA . SER A 1 563 ? -3.991 10.275 8.287 1.00 89.12 563 SER A CA 1
ATOM 4146 C C . SER A 1 563 ? -3.952 10.039 6.774 1.00 89.12 563 SER A C 1
ATOM 4148 O O . SER A 1 563 ? -3.970 8.887 6.337 1.00 89.12 563 SER A O 1
ATOM 4150 N N . ALA A 1 564 ? -3.804 11.094 5.968 1.00 87.81 564 ALA A N 1
ATOM 4151 C CA . ALA A 1 564 ? -3.647 10.961 4.514 1.00 87.81 564 ALA A CA 1
ATOM 4152 C C . ALA A 1 564 ? -2.463 10.053 4.116 1.00 87.81 564 ALA A C 1
ATOM 4154 O O . ALA A 1 564 ? -2.488 9.397 3.080 1.00 87.81 564 ALA A O 1
ATOM 4155 N N . VAL A 1 565 ? -1.438 9.947 4.970 1.00 84.06 565 VAL A N 1
ATOM 4156 C CA . VAL A 1 565 ? -0.268 9.090 4.724 1.00 84.06 565 VAL A CA 1
ATOM 4157 C C . VAL A 1 565 ? -0.569 7.610 4.975 1.00 84.06 565 VAL A C 1
ATOM 4159 O O . VAL A 1 565 ? -0.063 6.746 4.261 1.00 84.06 565 VAL A O 1
ATOM 4162 N N . THR A 1 566 ? -1.363 7.300 6.001 1.00 89.44 566 THR A N 1
ATOM 4163 C CA . THR A 1 566 ? -1.582 5.921 6.468 1.00 89.44 566 THR A CA 1
ATOM 4164 C C . THR A 1 566 ? -2.920 5.333 6.032 1.00 89.44 566 THR A C 1
ATOM 4166 O O . THR A 1 566 ? -3.061 4.112 6.016 1.00 89.44 566 THR A O 1
ATOM 4169 N N . ALA A 1 567 ? -3.884 6.150 5.603 1.00 92.19 567 ALA A N 1
ATOM 4170 C CA . ALA A 1 567 ? -5.167 5.678 5.089 1.00 92.19 567 ALA A CA 1
ATOM 4171 C C . ALA A 1 567 ? -5.024 4.723 3.878 1.00 92.19 567 ALA A C 1
ATOM 4173 O O . ALA A 1 567 ? -5.647 3.660 3.898 1.00 92.19 567 ALA A O 1
ATOM 4174 N N . PRO A 1 568 ? -4.133 4.961 2.890 1.00 91.12 568 PRO A N 1
ATOM 4175 C CA . PRO A 1 568 ? -3.904 3.993 1.807 1.00 91.12 568 PRO A CA 1
ATOM 4176 C C . PRO A 1 568 ? -3.294 2.667 2.291 1.00 91.12 568 PRO A C 1
ATOM 4178 O O . PRO A 1 568 ? -3.501 1.605 1.693 1.00 91.12 568 PRO A O 1
ATOM 4181 N N . MET A 1 569 ? -2.542 2.703 3.398 1.00 90.06 569 MET A N 1
ATOM 4182 C CA . MET A 1 569 ? -1.980 1.497 4.009 1.00 90.06 569 MET A CA 1
ATOM 4183 C C . MET A 1 569 ? -3.082 0.622 4.606 1.00 90.06 569 MET A C 1
ATOM 4185 O O . MET A 1 569 ? -2.965 -0.597 4.548 1.00 90.06 569 MET A O 1
ATOM 4189 N N . ALA A 1 570 ? -4.161 1.217 5.122 1.00 92.06 570 ALA A N 1
ATOM 4190 C CA . ALA A 1 570 ? -5.305 0.467 5.631 1.00 92.06 570 ALA A CA 1
ATOM 4191 C C . ALA A 1 570 ? -6.004 -0.338 4.528 1.00 92.06 570 ALA A C 1
ATOM 4193 O O . ALA A 1 570 ? -6.272 -1.524 4.719 1.00 92.06 570 ALA A O 1
ATOM 4194 N N . LEU A 1 571 ? -6.216 0.259 3.349 1.00 90.19 571 LEU A N 1
ATOM 4195 C CA . LEU A 1 571 ? -6.757 -0.465 2.191 1.00 90.19 571 LEU A CA 1
ATOM 4196 C C . LEU A 1 571 ? -5.823 -1.602 1.753 1.00 90.19 571 LEU A C 1
ATOM 4198 O O . LEU A 1 571 ? -6.268 -2.719 1.495 1.00 90.19 571 LEU A O 1
ATOM 4202 N N . THR A 1 572 ? -4.511 -1.343 1.743 1.00 85.44 572 THR A N 1
ATOM 4203 C CA . THR A 1 572 ? -3.493 -2.361 1.426 1.00 85.44 572 THR A CA 1
ATOM 4204 C C . THR A 1 572 ? -3.475 -3.493 2.459 1.00 85.44 572 THR A C 1
ATOM 4206 O O . THR A 1 572 ? -3.241 -4.648 2.109 1.00 85.44 572 THR A O 1
ATOM 4209 N N . ALA A 1 573 ? -3.758 -3.182 3.726 1.00 86.06 573 ALA A N 1
ATOM 4210 C CA . ALA A 1 573 ? -3.890 -4.161 4.796 1.00 86.06 573 ALA A CA 1
ATOM 4211 C C . ALA A 1 573 ? -5.159 -5.021 4.664 1.00 86.06 573 ALA A C 1
ATOM 4213 O O . ALA A 1 573 ? -5.262 -6.021 5.356 1.00 86.06 573 ALA A O 1
ATOM 4214 N N . GLY A 1 574 ? -6.093 -4.688 3.769 1.00 86.56 574 GLY A N 1
ATOM 4215 C CA . GLY A 1 574 ? -7.317 -5.459 3.541 1.00 86.56 574 GLY A CA 1
ATOM 4216 C C . GLY A 1 574 ? -8.590 -4.778 4.038 1.00 86.56 574 GLY A C 1
ATOM 4217 O O . GLY A 1 574 ? -9.665 -5.360 3.911 1.00 86.56 574 GLY A O 1
ATOM 4218 N N . ALA A 1 575 ? -8.502 -3.549 4.556 1.00 94.44 575 ALA A N 1
ATOM 4219 C CA . ALA A 1 575 ? -9.687 -2.787 4.920 1.00 94.44 575 ALA A CA 1
ATOM 4220 C C . ALA A 1 575 ? -10.526 -2.426 3.680 1.00 94.44 575 ALA A C 1
ATOM 4222 O O . ALA A 1 575 ? -10.010 -2.138 2.600 1.00 94.44 575 ALA A O 1
ATOM 4223 N N . ALA A 1 576 ? -11.837 -2.421 3.869 1.00 95.50 576 ALA A N 1
ATOM 4224 C CA . ALA A 1 576 ? -12.854 -1.960 2.933 1.00 95.50 576 ALA A CA 1
ATOM 4225 C C . ALA A 1 576 ? -13.148 -0.454 3.069 1.00 95.50 576 ALA A C 1
ATOM 4227 O O . ALA A 1 576 ? -13.835 0.137 2.239 1.00 95.50 576 ALA A O 1
ATOM 4228 N N . GLY A 1 577 ? -12.634 0.172 4.124 1.00 95.44 577 GLY A N 1
ATOM 4229 C CA . GLY A 1 577 ? -12.769 1.598 4.362 1.00 95.44 577 GLY A CA 1
ATOM 4230 C C . GLY A 1 577 ? -11.951 2.064 5.551 1.00 95.44 577 GLY A C 1
ATOM 4231 O O . GLY A 1 577 ? -11.346 1.254 6.262 1.00 95.44 577 GLY A O 1
ATOM 4232 N N . VAL A 1 578 ? -11.957 3.373 5.781 1.00 96.50 578 VAL A N 1
ATOM 4233 C CA . VAL A 1 578 ? -11.266 4.004 6.904 1.00 96.50 578 VAL A CA 1
ATOM 4234 C C . VAL A 1 578 ? -12.181 4.918 7.714 1.00 96.50 578 VAL A C 1
ATOM 4236 O O . VAL A 1 578 ? -13.002 5.648 7.158 1.00 96.50 578 VAL A O 1
ATOM 4239 N N . GLY A 1 579 ? -12.010 4.901 9.036 1.00 95.19 579 GLY A N 1
ATOM 4240 C CA . GLY A 1 579 ? -12.675 5.810 9.967 1.00 95.19 579 GLY A CA 1
ATOM 4241 C C . GLY A 1 579 ? -11.716 6.857 10.536 1.00 95.19 579 GLY A C 1
ATOM 4242 O O . GLY A 1 579 ? -10.732 6.521 11.205 1.00 95.19 579 GLY A O 1
ATOM 4243 N N . ILE A 1 580 ? -12.012 8.140 10.312 1.00 92.88 580 ILE A N 1
ATOM 4244 C CA . ILE A 1 580 ? -11.163 9.272 10.702 1.00 92.88 580 ILE A CA 1
ATOM 4245 C C . ILE A 1 580 ? -11.903 10.182 11.680 1.00 92.88 580 ILE A C 1
ATOM 4247 O O . ILE A 1 580 ? -12.846 10.867 11.307 1.00 92.88 580 ILE A O 1
ATOM 4251 N N . GLY A 1 581 ? -11.434 10.249 12.927 1.00 89.62 581 GLY A N 1
ATOM 4252 C CA . GLY A 1 581 ? -11.926 11.228 13.907 1.00 89.62 581 GLY A CA 1
ATOM 4253 C C . GLY A 1 581 ? -10.846 12.205 14.353 1.00 89.62 581 GLY A C 1
ATOM 4254 O O . GLY A 1 581 ? -10.906 13.400 14.086 1.00 89.62 581 GLY A O 1
ATOM 4255 N N . SER A 1 582 ? -9.800 11.692 15.012 1.00 83.50 582 SER A N 1
ATOM 4256 C CA . SER A 1 582 ? -8.811 12.537 15.705 1.00 83.50 582 SER A CA 1
ATOM 4257 C C . SER A 1 582 ? -8.025 13.519 14.820 1.00 83.50 582 SER A C 1
ATOM 4259 O O . SER A 1 582 ? -7.510 14.494 15.358 1.00 83.50 582 SER A O 1
ATOM 4261 N N . ALA A 1 583 ? -7.897 13.266 13.513 1.00 83.44 583 ALA A N 1
ATOM 4262 C CA . ALA A 1 583 ? -7.231 14.186 12.584 1.00 83.44 583 ALA A CA 1
ATOM 4263 C C . ALA A 1 583 ? -8.092 15.431 12.307 1.00 83.44 583 ALA A C 1
ATOM 4265 O O . ALA A 1 583 ? -7.575 16.540 12.274 1.00 83.44 583 ALA A O 1
ATOM 4266 N N . VAL A 1 584 ? -9.412 15.248 12.228 1.00 87.69 584 VAL A N 1
ATOM 4267 C CA . VAL A 1 584 ? -10.387 16.313 11.963 1.00 87.69 584 VAL A CA 1
ATOM 4268 C C . VAL A 1 584 ? -10.751 17.042 13.257 1.00 87.69 584 VAL A C 1
ATOM 4270 O O . VAL A 1 584 ? -10.646 18.261 13.346 1.00 87.69 584 VAL A O 1
ATOM 4273 N N . ASN A 1 585 ? -11.082 16.299 14.318 1.00 85.62 585 ASN A N 1
ATOM 4274 C CA . ASN A 1 585 ? -11.600 16.876 15.563 1.00 85.62 585 ASN A CA 1
ATOM 4275 C C . ASN A 1 585 ? -10.589 17.736 16.333 1.00 85.62 585 ASN A C 1
ATOM 4277 O O . ASN A 1 585 ? -10.995 18.454 17.240 1.00 85.62 585 ASN A O 1
ATOM 4281 N N . LYS A 1 586 ? -9.286 17.660 16.039 1.00 84.31 586 LYS A N 1
ATOM 4282 C CA . LYS A 1 586 ? -8.257 18.491 16.696 1.00 84.31 586 LYS A CA 1
ATOM 4283 C C . LYS A 1 586 ? -8.109 19.880 16.077 1.00 84.31 586 LYS A C 1
ATOM 4285 O O . LYS A 1 586 ? -7.418 20.720 16.649 1.00 84.31 586 LYS A O 1
ATOM 4290 N N . LEU A 1 587 ? -8.714 20.100 14.917 1.00 84.12 587 LEU A N 1
ATOM 4291 C CA . LEU A 1 587 ? -8.698 21.376 14.224 1.00 84.12 587 LEU A CA 1
ATOM 4292 C C . LEU A 1 587 ? -9.792 22.275 14.811 1.00 84.12 587 LEU A C 1
ATOM 4294 O O . LEU A 1 587 ? -10.833 21.795 15.253 1.00 84.12 587 LEU A O 1
ATOM 4298 N N . ASN A 1 588 ? -9.537 23.581 14.836 1.00 84.19 588 ASN A N 1
ATOM 4299 C CA . ASN A 1 588 ? -10.453 24.572 15.416 1.00 84.19 588 ASN A CA 1
ATOM 4300 C C . ASN A 1 588 ? -11.211 25.374 14.348 1.00 84.19 588 ASN A C 1
ATOM 4302 O O . ASN A 1 588 ? -11.912 26.321 14.684 1.00 84.19 588 ASN A O 1
ATOM 4306 N N . ASP A 1 589 ? -11.032 25.029 13.075 1.00 87.31 589 ASP A N 1
ATOM 4307 C CA . ASP A 1 589 ? -11.556 25.772 11.936 1.00 87.31 589 ASP A CA 1
ATOM 4308 C C . ASP A 1 589 ? -12.119 24.811 10.882 1.00 87.31 589 ASP A C 1
ATOM 4310 O O . ASP A 1 589 ? -11.498 23.792 10.567 1.00 87.31 589 ASP A O 1
ATOM 4314 N N . VAL A 1 590 ? -13.296 25.138 10.342 1.00 91.25 590 VAL A N 1
ATOM 4315 C CA . VAL A 1 590 ? -14.020 24.280 9.392 1.00 91.25 590 VAL A CA 1
ATOM 4316 C C . VAL A 1 590 ? -13.265 24.160 8.070 1.00 91.25 590 VAL A C 1
ATOM 4318 O O . VAL A 1 590 ? -13.244 23.082 7.486 1.00 91.25 590 VAL A O 1
ATOM 4321 N N . VAL A 1 591 ? -12.589 25.220 7.612 1.00 91.00 591 VAL A N 1
ATOM 4322 C CA . VAL A 1 591 ? -11.805 25.177 6.367 1.00 91.00 591 VAL A CA 1
ATOM 4323 C C . VAL A 1 591 ? -10.618 24.232 6.525 1.00 91.00 591 VAL A C 1
ATOM 4325 O O . VAL A 1 591 ? -10.367 23.409 5.645 1.00 91.00 591 VAL A O 1
ATOM 4328 N N . ALA A 1 592 ? -9.934 24.280 7.670 1.00 88.19 592 ALA A N 1
ATOM 4329 C CA . ALA A 1 592 ? -8.882 23.320 7.991 1.00 88.19 592 ALA A CA 1
ATOM 4330 C C . ALA A 1 592 ? -9.418 21.877 8.053 1.00 88.19 592 ALA A C 1
ATOM 4332 O O . ALA A 1 592 ? -8.775 20.967 7.533 1.00 88.19 592 ALA A O 1
ATOM 4333 N N . MET A 1 593 ? -10.601 21.663 8.642 1.00 93.88 593 MET A N 1
ATOM 4334 C CA . MET A 1 593 ? -11.250 20.345 8.662 1.00 93.88 593 MET A CA 1
ATOM 4335 C C . MET A 1 593 ? -11.570 19.840 7.252 1.00 93.88 593 MET A C 1
ATOM 4337 O O . MET A 1 593 ? -11.254 18.695 6.941 1.00 93.88 593 MET A O 1
ATOM 4341 N N . ILE A 1 594 ? -12.148 20.688 6.392 1.00 94.00 594 ILE A N 1
ATOM 4342 C CA . ILE A 1 594 ? -12.439 20.358 4.989 1.00 94.00 594 ILE A CA 1
ATOM 4343 C C . ILE A 1 594 ? -11.149 19.973 4.263 1.00 94.00 594 ILE A C 1
ATOM 4345 O O . ILE A 1 594 ? -11.116 18.949 3.587 1.00 94.00 594 ILE A O 1
ATOM 4349 N N . ALA A 1 595 ? -10.081 20.762 4.417 1.00 89.19 595 ALA A N 1
ATOM 4350 C CA . ALA A 1 595 ? -8.798 20.496 3.773 1.00 89.19 595 ALA A CA 1
ATOM 4351 C C . ALA A 1 595 ? -8.188 19.156 4.218 1.00 89.19 595 ALA A C 1
ATOM 4353 O O . ALA A 1 595 ? -7.682 18.410 3.382 1.00 89.19 595 ALA A O 1
ATOM 4354 N N . GLU A 1 596 ? -8.277 18.822 5.508 1.00 91.31 596 GLU A N 1
ATOM 4355 C CA . GLU A 1 596 ? -7.789 17.542 6.033 1.00 91.31 596 GLU A CA 1
ATOM 4356 C C . GLU A 1 596 ? -8.607 16.360 5.492 1.00 91.31 596 GLU A C 1
ATOM 4358 O O . GLU A 1 596 ? -8.034 15.381 5.014 1.00 91.31 596 GLU A O 1
ATOM 4363 N N . VAL A 1 597 ? -9.944 16.451 5.506 1.00 95.56 597 VAL A N 1
ATOM 4364 C CA . VAL A 1 597 ? -10.814 15.408 4.934 1.00 95.56 597 VAL A CA 1
ATOM 4365 C C . VAL A 1 597 ? -10.534 15.241 3.441 1.00 95.56 597 VAL A C 1
ATOM 4367 O O . VAL A 1 597 ? -10.371 14.111 2.984 1.00 95.56 597 VAL A O 1
ATOM 4370 N N . LYS A 1 598 ? -10.397 16.350 2.706 1.00 94.50 598 LYS A N 1
ATOM 4371 C CA . LYS A 1 598 ? -10.076 16.353 1.277 1.00 94.50 598 LYS A CA 1
ATOM 4372 C C . LYS A 1 598 ? -8.735 15.686 0.994 1.00 94.50 598 LYS A C 1
ATOM 4374 O O . LYS A 1 598 ? -8.663 14.820 0.130 1.00 94.50 598 LYS A O 1
ATOM 4379 N N . SER A 1 599 ? -7.700 16.015 1.765 1.00 92.00 599 SER A N 1
ATOM 4380 C CA . SER A 1 599 ? -6.380 15.391 1.630 1.00 92.00 599 SER A CA 1
ATOM 4381 C C . SER A 1 599 ? -6.434 13.872 1.834 1.00 92.00 599 SER A C 1
ATOM 4383 O O . SER A 1 599 ? -5.765 13.122 1.122 1.00 92.00 599 SER A O 1
ATOM 4385 N N . ILE A 1 600 ? -7.255 13.397 2.774 1.00 92.81 600 ILE A N 1
ATOM 4386 C CA . ILE A 1 600 ? -7.451 11.961 3.004 1.00 92.81 600 ILE A CA 1
ATOM 4387 C C . ILE A 1 600 ? -8.254 11.323 1.865 1.00 92.81 600 ILE A C 1
ATOM 4389 O O . ILE A 1 600 ? -7.892 10.242 1.403 1.00 92.81 600 ILE A O 1
ATOM 4393 N N . ALA A 1 601 ? -9.319 11.976 1.400 1.00 93.88 601 ALA A N 1
ATOM 4394 C CA . ALA A 1 601 ? -10.138 11.502 0.289 1.00 93.88 601 ALA A CA 1
ATOM 4395 C C . ALA A 1 601 ? -9.311 11.360 -1.001 1.00 93.88 601 ALA A C 1
ATOM 4397 O O . ALA A 1 601 ? -9.367 10.322 -1.659 1.00 93.88 601 ALA A O 1
ATOM 4398 N N . GLU A 1 602 ? -8.469 12.350 -1.308 1.00 91.12 602 GLU A N 1
ATOM 4399 C CA . GLU A 1 602 ? -7.527 12.321 -2.432 1.00 91.12 602 GLU A CA 1
ATOM 4400 C C . GLU A 1 602 ? -6.514 11.180 -2.296 1.00 91.12 602 GLU A C 1
ATOM 4402 O O . GLU A 1 602 ? -6.283 10.443 -3.253 1.00 91.12 602 GLU A O 1
ATOM 4407 N N . ALA A 1 603 ? -5.960 10.965 -1.098 1.00 87.88 603 ALA A N 1
ATOM 4408 C CA . ALA A 1 603 ? -5.043 9.852 -0.850 1.00 87.88 603 ALA A CA 1
ATOM 4409 C C . ALA A 1 603 ? -5.697 8.474 -1.077 1.00 87.88 603 ALA A C 1
ATOM 4411 O O . ALA A 1 603 ? -5.008 7.513 -1.426 1.00 87.88 603 ALA A O 1
ATOM 4412 N N . LEU A 1 604 ? -7.016 8.373 -0.898 1.00 87.31 604 LEU A N 1
ATOM 4413 C CA . LEU A 1 604 ? -7.814 7.171 -1.159 1.00 87.31 604 LEU A CA 1
ATOM 4414 C C . LEU A 1 604 ? -8.328 7.083 -2.608 1.00 87.31 604 LEU A C 1
ATOM 4416 O O . LEU A 1 604 ? -8.988 6.104 -2.954 1.00 87.31 604 LEU A O 1
ATOM 4420 N N . GLY A 1 605 ? -8.036 8.073 -3.459 1.00 85.12 605 GLY A N 1
ATOM 4421 C CA . GLY A 1 605 ? -8.508 8.118 -4.845 1.00 85.12 605 GLY A CA 1
ATOM 4422 C C . GLY A 1 605 ? -10.012 8.384 -4.979 1.00 85.12 605 GLY A C 1
ATOM 4423 O O . GLY A 1 605 ? -10.639 7.912 -5.930 1.00 85.12 605 GLY A O 1
ATOM 4424 N N . LEU A 1 606 ? -10.615 9.094 -4.020 1.00 86.31 606 LEU A N 1
ATOM 4425 C CA . LEU A 1 606 ? -12.020 9.499 -4.074 1.00 86.31 606 LEU A CA 1
ATOM 4426 C C . LEU A 1 606 ? -12.183 10.789 -4.889 1.00 86.31 606 LEU A C 1
ATOM 4428 O O . LEU A 1 606 ? -11.371 11.709 -4.796 1.00 86.31 606 LEU A O 1
ATOM 4432 N N . SER A 1 607 ? -13.253 10.868 -5.685 1.00 66.88 607 SER A N 1
ATOM 4433 C CA . SER A 1 607 ? -13.610 12.091 -6.414 1.00 66.88 607 SER A CA 1
ATOM 4434 C C . SER A 1 607 ? -14.049 13.165 -5.418 1.00 66.88 607 SER A C 1
ATOM 4436 O O . SER A 1 607 ? -14.965 12.945 -4.627 1.00 66.88 607 SER A O 1
ATOM 4438 N N . THR A 1 608 ? -13.394 14.326 -5.449 1.00 60.66 608 THR A N 1
ATOM 4439 C CA . THR A 1 608 ? -13.750 15.468 -4.601 1.00 60.66 608 THR A CA 1
ATOM 4440 C C . THR A 1 608 ? -14.586 16.465 -5.402 1.00 60.66 608 THR A C 1
ATOM 4442 O O . THR A 1 608 ? -14.365 16.658 -6.598 1.00 60.66 608 THR A O 1
ATOM 4445 N N . LYS A 1 609 ? -15.582 17.092 -4.764 1.00 55.22 609 LYS A N 1
ATOM 4446 C CA . LYS A 1 609 ? -16.330 18.194 -5.386 1.00 55.22 609 LYS A CA 1
ATOM 4447 C C . LYS A 1 609 ? -15.388 19.402 -5.506 1.00 55.22 609 LYS A C 1
ATOM 4449 O O . LYS A 1 609 ? -14.772 19.807 -4.517 1.00 55.22 609 LYS A O 1
ATOM 4454 N N . ASP A 1 610 ? -15.265 19.979 -6.700 1.00 39.66 610 ASP A N 1
ATOM 4455 C CA . ASP A 1 610 ? -14.482 21.200 -6.905 1.00 39.66 610 ASP A CA 1
ATOM 4456 C C . ASP A 1 610 ? -15.113 22.377 -6.148 1.00 39.66 610 ASP A C 1
ATOM 4458 O O . ASP A 1 610 ? -16.254 22.762 -6.394 1.00 39.66 610 ASP A O 1
ATOM 4462 N N . VAL A 1 611 ? -14.350 22.982 -5.234 1.00 43.72 611 VAL A N 1
ATOM 4463 C CA . VAL A 1 611 ? -14.771 24.149 -4.429 1.00 43.72 611 VAL A CA 1
ATOM 4464 C C . VAL A 1 611 ? -14.723 25.454 -5.248 1.00 43.72 611 VAL A C 1
ATOM 4466 O O . VAL A 1 611 ? -15.130 26.520 -4.795 1.00 43.72 611 VAL A O 1
ATOM 4469 N N . THR A 1 612 ? -14.266 25.411 -6.497 1.00 33.75 612 THR A N 1
ATOM 4470 C CA . THR A 1 612 ? -14.027 26.598 -7.324 1.00 33.75 612 THR A CA 1
ATOM 4471 C C . THR A 1 612 ? -15.123 26.807 -8.368 1.00 33.75 612 THR A C 1
ATOM 4473 O O . THR A 1 612 ? -14.852 26.753 -9.565 1.00 33.75 612 THR A O 1
ATOM 4476 N N . LYS A 1 613 ? -16.363 27.102 -7.940 1.00 31.05 613 LYS A N 1
ATOM 4477 C CA . LYS A 1 613 ? -17.311 27.837 -8.812 1.00 31.05 613 LYS A CA 1
ATOM 4478 C C . LYS A 1 613 ? -18.493 28.558 -8.161 1.00 31.05 613 LYS A C 1
ATOM 4480 O O . LYS A 1 613 ? -19.040 29.426 -8.828 1.00 31.05 613 LYS A O 1
ATOM 4485 N N . ASP A 1 614 ? -18.809 28.334 -6.887 1.00 28.69 614 ASP A N 1
ATOM 4486 C CA . ASP A 1 614 ? -19.904 29.052 -6.211 1.00 28.69 614 ASP A CA 1
ATOM 4487 C C . ASP A 1 614 ? -19.400 29.991 -5.105 1.00 28.69 614 ASP A C 1
ATOM 4489 O O . ASP A 1 614 ? -19.773 29.893 -3.940 1.00 28.69 614 ASP A O 1
ATOM 4493 N N . SER A 1 615 ? -18.577 30.976 -5.472 1.00 28.92 615 SER A N 1
ATOM 4494 C CA . SER A 1 615 ? -18.444 32.202 -4.675 1.00 28.92 615 SER A CA 1
ATOM 4495 C C . SER A 1 615 ? -19.581 33.167 -5.024 1.00 28.92 615 SER A C 1
ATOM 4497 O O . SER A 1 615 ? -19.362 34.264 -5.540 1.00 28.92 615 SER A O 1
ATOM 4499 N N . THR A 1 616 ? -20.823 32.770 -4.731 1.00 30.05 616 THR A N 1
ATOM 4500 C CA . THR A 1 616 ? -21.908 33.753 -4.679 1.00 30.05 616 THR A CA 1
ATOM 4501 C C . THR A 1 616 ? -21.791 34.492 -3.355 1.00 30.05 616 THR A C 1
ATOM 4503 O O . THR A 1 616 ? -21.840 33.914 -2.274 1.00 30.05 616 THR A O 1
ATOM 4506 N N . THR A 1 617 ? -21.558 35.788 -3.483 1.00 31.39 617 THR A N 1
ATOM 4507 C CA . THR A 1 617 ? -21.411 36.805 -2.450 1.00 31.39 617 THR A CA 1
ATOM 4508 C C . THR A 1 617 ? -22.451 36.636 -1.335 1.00 31.39 617 THR A C 1
ATOM 4510 O O . THR A 1 617 ? -23.621 36.957 -1.524 1.00 31.39 617 THR A O 1
ATOM 4513 N N . VAL A 1 618 ? -22.027 36.185 -0.153 1.00 30.14 618 VAL A N 1
ATOM 4514 C CA . VAL A 1 618 ? -22.754 36.463 1.091 1.00 30.14 618 VAL A CA 1
ATOM 4515 C C . VAL A 1 618 ? -22.087 37.690 1.696 1.00 30.14 618 VAL A C 1
ATOM 4517 O O . VAL A 1 618 ? -20.963 37.635 2.190 1.00 30.14 618 VAL A O 1
ATOM 4520 N N . SER A 1 619 ? -22.748 38.832 1.533 1.00 28.38 619 SER A N 1
ATOM 4521 C CA . SER A 1 619 ? -22.403 40.088 2.192 1.00 28.38 619 SER A CA 1
ATOM 4522 C C . SER A 1 619 ? -22.500 39.938 3.713 1.00 28.38 619 SER A C 1
ATOM 4524 O O . SER A 1 619 ? -23.474 39.360 4.194 1.00 28.38 619 SER A O 1
ATOM 4526 N N . LEU A 1 620 ? -21.473 40.472 4.386 1.00 32.59 620 LEU A N 1
ATOM 4527 C CA . LEU A 1 620 ? -21.227 40.562 5.834 1.00 32.59 620 LEU A CA 1
ATOM 4528 C C . LEU A 1 620 ? -22.454 40.813 6.717 1.00 32.59 620 LEU A C 1
ATOM 4530 O O . LEU A 1 620 ? -23.289 41.667 6.335 1.00 32.59 620 LEU A O 1
#

pLDDT: mean 75.02, std 26.46, range [21.81, 98.38]

InterPro domains:
  IPR006115 6-phosphogluconate dehydrogenase, NADP-binding [PF03446] (1-97)
  IPR007570 Uncharacterised protein family Ycf23 [PF04481] (372-605)
  IPR007570 Uncharacterised protein family Ycf23 [PTHR36895] (327-614)
  IPR008927 6-phosphogluconate dehydrogenase-like, C-terminal domain superfamily [SSF48179] (101-246)
  IPR013328 6-phosphogluconate dehydrogenase, domain 2 [G3DSA:1.10.1040.10] (99-246)
  IPR013785 Aldolase-type TIM barrel [G3DSA:3.20.20.70] (380-604)
  IPR029154 3-hydroxyisobutyrate dehydrogenase-like, NAD-binding domain [PF14833] (102-182)
  IPR036291 NAD(P)-binding domain superfamily [SSF51735] (1-99)

Sequence (620 aa):
MVGHPADVRAALLDPASGALAALPRGGVLVDCTSSDPALARAVAAAARAKGCWAVDAPVSGGDVGAREGTLAILAGGDERVVAWLAPLLGRLGRATWMGAPGTGQSAKIANQIAVAGAVVGAAEAASFARAAGLDAATFMEAVGAGAAGSRVAEIFGRRMVERDFASGGFVEYMVKDLGMALGRGVEEAEEEEEDDDDDAKEKGAVVVLPGAALFQKLFLGMVANGDGKLGMQGVITVIERMNGLYFRDLGIRLWCLCCEMVLLCESQLLDIYKPFHLSLSLSLSPHFKILSLSLLIPHSPREMALGAQIGTLPIQPFSTLNRHSDSALLLRHNPQTLLRLRSNPRRRFGSARSAPALLAARASASSSKELVLRDFRDKKALKIISGLQNFDKDRVASVVIAADQGGATHVDIACDQELVKLAMNLTSLPICVSSVDPLAFAPAVEAGAQMIEIGNYDSFYELGIQFSPEQILKLTQETRRILPFLTLSVTIPHTLSLPDQVKLAELLEEEGADIIQTEGGKCSTPTKPGVLGLIEKATPTLAAAYSISRAVTVPVMCSSGLSAVTAPMALTAGAAGVGIGSAVNKLNDVVAMIAEVKSIAEALGLSTKDVTKDSTTVSL

Foldseek 3Di:
DQAAQVSQCCQAPVCPHHPLNPAAAAEEAEAQYQYALVSQVVSQVSQVVRNYGYKDWHWDDFPVLQVVLAIETQIADDPVVQVVCQVVNSSNHDYDYQYHGSSSNVVVLVVLLVLLLLLVVLLVQLVVCVVVVHLSLVVLVVCCVDPNNDPSSVVQNNCLSVVNQQASDFLLSSLVSLCSVQVNDDPPDDDDDDDDDPDDPPPPDDDDSVSSVVSSVLSVLCVVVVNRGTYSNPSSCSVCVVVVNNCVVVVRPPDDPPDDDDDDDDDDNPPPDVPDPDDDDDDDDPPDPDDDDDDPDDDDDDDDDDDDDDDDDDDDDDDDDDDDDDDDDDDDDDPDDDDDDDDDDDDDDDDDDDPPVVVVVLVVLQVLQCLLCVLLVVLQAEEEEQAQPDPPLVSLLLSLLLCAQLQHQEYEDHLDLVSLLSSVVRHPHAYEHEDCDLVSNPSNVVSPHQEYEDDPCVVVVVVVDDADLVSQLVSLLSNCVVPVRGAYEYEFDLVDDLVVSQVSLLSSVVSPHQEYEYDFDPPVPQPDDDPNSLCSFQVSQLSSLLSNLVRDPHAYEREGSHFLSCQVSSVVSRHSYYYDYPQQSVDPDSVSSNVRSNSNSVSSVGDGDDPPDPPPDDDD

Radius of gyration: 33.08 Å; chains: 1; bounding box: 92×75×99 Å

Secondary structure (DSSP, 8-state):
---SHHHHHHHHH-TTTSHHHHPPTT-EEEE-S---HHHHHHHHHHHHHTT-EEEE--EESHHHHHHHT-EEEEEES-HHHHHHHHHHHTTTEEEEEEESTTHHHHHHHHHHHHHHHHHHHHHHHHHHHHHTT--HHHHHHHHHTTTT--HHIIIIIHHHHTT----SSBHHHHHHHHHHHTT---TT----------S----------HHHHHHHHHHHHHHHTT-TTSBGGGHHHHHHHHTT-HHHHTT-----SSS-------S--SSS-TTS---------TT-------------S----------------------------------------------PPP----HHHHHHHHHHHHHHHHHHHHHHHTT-EEEEE--TT---HHHHHHHHHHHHHHT-SEEEEES-HHHHHHHHHH--SPEEEEES-GGGHHHHHHTT--EEEE--THHHHTTT----HHHHHHHHHHHHHH-TTSEEEEEEPTTS-HHHHHHHHHHHHHTT-SEEEE------S-SS-HHHHHHHHHHHHHHHHHHHTTT-SSPEEEESS--TTTHHHHHHTT-SEEEE-HHHHT-SSHHHHHHHHHHHHHHTTPPPPP-SS-------